Protein AF-A0A367J2X9-F1 (afdb_monomer_lite)

InterPro domains:
  IPR016024 Armadillo-type fold [SSF48371] (145-505)

Structure (mmCIF, N/CA/C/O backbone):
data_AF-A0A367J2X9-F1
#
_entry.id   AF-A0A367J2X9-F1
#
loop_
_atom_site.group_PDB
_atom_site.id
_atom_site.type_symbol
_atom_site.label_atom_id
_atom_site.label_alt_id
_atom_site.label_comp_id
_atom_site.label_asym_id
_atom_site.label_entity_id
_atom_site.label_seq_id
_atom_site.pdbx_PDB_ins_code
_atom_site.Cartn_x
_atom_site.Cartn_y
_atom_site.Cartn_z
_atom_site.occupancy
_atom_site.B_iso_or_equiv
_atom_site.auth_seq_id
_atom_site.auth_comp_id
_atom_site.auth_asym_id
_atom_site.auth_atom_id
_atom_site.pdbx_PDB_model_num
ATOM 1 N N . ASP A 1 1 ? -55.121 -1.854 28.678 1.00 88.38 1 ASP A N 1
ATOM 2 C CA . ASP A 1 1 ? -53.779 -1.517 28.149 1.00 88.38 1 ASP A CA 1
ATOM 3 C C . ASP A 1 1 ? -53.765 -1.146 26.677 1.00 88.38 1 ASP A C 1
ATOM 5 O O . ASP A 1 1 ? -53.221 -0.095 26.377 1.00 88.38 1 ASP A O 1
ATOM 9 N N . GLN A 1 2 ? -54.438 -1.890 25.792 1.00 90.31 2 GLN A N 1
ATOM 10 C CA . GLN A 1 2 ? -54.552 -1.558 24.361 1.00 90.31 2 GLN A CA 1
ATOM 11 C C . GLN A 1 2 ? -54.783 -0.063 24.054 1.00 90.31 2 GLN A C 1
ATOM 13 O O . GLN A 1 2 ? -53.962 0.549 23.381 1.00 90.31 2 GLN A O 1
ATOM 18 N N . GLN A 1 3 ? -55.837 0.557 24.602 1.00 93.19 3 GLN A N 1
ATOM 19 C CA . GLN A 1 3 ? -56.129 1.983 24.365 1.00 93.19 3 GLN A CA 1
ATOM 20 C C . GLN A 1 3 ? -54.992 2.920 24.817 1.00 93.19 3 GLN A C 1
ATOM 22 O O . GLN A 1 3 ? -54.743 3.949 24.192 1.00 93.19 3 GLN A O 1
ATOM 27 N N . ARG A 1 4 ? -54.277 2.577 25.900 1.00 92.38 4 ARG A N 1
ATOM 28 C CA . ARG A 1 4 ? -53.113 3.351 26.367 1.00 92.38 4 ARG A CA 1
ATOM 29 C C . ARG A 1 4 ? -51.950 3.223 25.389 1.00 92.38 4 ARG A C 1
ATOM 31 O O . ARG A 1 4 ? -51.301 4.224 25.106 1.00 92.38 4 ARG A O 1
ATOM 38 N N . THR A 1 5 ? -51.709 2.025 24.861 1.00 94.38 5 THR A N 1
ATOM 39 C CA . THR A 1 5 ? -50.672 1.776 23.854 1.00 94.38 5 THR A CA 1
ATOM 40 C C . THR A 1 5 ? -50.983 2.483 22.533 1.00 94.38 5 THR A C 1
ATOM 42 O O . THR A 1 5 ? -50.113 3.149 21.984 1.00 94.38 5 THR A O 1
ATOM 45 N N . GLU A 1 6 ? -52.229 2.436 22.060 1.00 92.94 6 GLU A N 1
ATOM 46 C CA . GLU A 1 6 ? -52.662 3.161 20.855 1.00 92.94 6 GLU A CA 1
ATOM 47 C C . GLU A 1 6 ? -52.505 4.679 21.017 1.00 92.94 6 GLU A C 1
ATOM 49 O O . GLU A 1 6 ? -52.048 5.371 20.100 1.00 92.94 6 GLU A O 1
ATOM 54 N N . ARG A 1 7 ? -52.828 5.204 22.208 1.00 94.69 7 ARG A N 1
ATOM 55 C CA . ARG A 1 7 ? -52.609 6.613 22.545 1.00 94.69 7 ARG A CA 1
ATOM 56 C C . ARG A 1 7 ? -51.125 6.960 22.588 1.00 94.69 7 ARG A C 1
ATOM 58 O O . ARG A 1 7 ? -50.756 8.004 22.067 1.00 94.69 7 ARG A O 1
ATOM 65 N N . LEU A 1 8 ? -50.288 6.102 23.171 1.00 95.50 8 LEU A N 1
ATOM 66 C CA . LEU A 1 8 ? -48.836 6.280 23.193 1.00 95.50 8 LEU A CA 1
ATOM 67 C C . LEU A 1 8 ? -48.279 6.409 21.769 1.00 95.50 8 LEU A C 1
ATOM 69 O O . LEU A 1 8 ? -47.601 7.389 21.481 1.00 95.50 8 LEU A O 1
ATOM 73 N N . VAL A 1 9 ? -48.616 5.471 20.879 1.00 94.62 9 VAL A N 1
ATOM 74 C CA . VAL A 1 9 ? -48.174 5.507 19.475 1.00 94.62 9 VAL A CA 1
ATOM 75 C C . VAL A 1 9 ? -48.650 6.786 18.791 1.00 94.62 9 VAL A C 1
ATOM 77 O O . VAL A 1 9 ? -47.846 7.478 18.185 1.00 94.62 9 VAL A O 1
ATOM 80 N N . THR A 1 10 ? -49.926 7.147 18.950 1.00 94.19 10 THR A N 1
ATOM 81 C CA . THR A 1 10 ? -50.494 8.358 18.330 1.00 94.19 10 THR A CA 1
ATOM 82 C C . THR A 1 10 ? -49.808 9.637 18.826 1.00 94.19 10 THR A C 1
ATOM 84 O O . THR A 1 10 ? -49.562 10.550 18.044 1.00 94.19 10 THR A O 1
ATOM 87 N N . VAL A 1 11 ? -49.473 9.713 20.120 1.00 95.25 11 VAL A N 1
ATOM 88 C CA . VAL A 1 11 ? -48.732 10.854 20.674 1.00 95.25 11 VAL A CA 1
ATOM 89 C C . VAL A 1 11 ? -47.333 10.913 20.073 1.00 95.25 11 VAL A C 1
ATOM 91 O O . VAL A 1 11 ? -46.966 11.960 19.556 1.00 95.25 11 VAL A O 1
ATOM 94 N N . VAL A 1 12 ? -46.574 9.813 20.095 1.00 95.31 12 VAL A N 1
ATOM 95 C CA . VAL A 1 12 ? -45.188 9.784 19.593 1.00 95.31 12 VAL A CA 1
ATOM 96 C C . VAL A 1 12 ? -45.122 10.042 18.084 1.00 95.31 12 VAL A C 1
ATOM 98 O O . VAL A 1 12 ? -44.215 10.731 17.628 1.00 95.31 12 VAL A O 1
ATOM 101 N N . GLU A 1 13 ? -46.098 9.551 17.323 1.00 93.81 13 GLU A N 1
ATOM 102 C CA . GLU A 1 13 ? -46.239 9.809 15.885 1.00 93.81 13 GLU A CA 1
ATOM 103 C C . GLU A 1 13 ? -46.403 11.309 15.597 1.00 93.81 13 GLU A C 1
ATOM 105 O O . GLU A 1 13 ? -45.809 11.822 14.653 1.00 93.81 13 GLU A O 1
ATOM 110 N N . SER A 1 14 ? -47.166 12.025 16.433 1.00 94.25 14 SER A N 1
ATOM 111 C CA . SER A 1 14 ? -47.415 13.465 16.273 1.00 94.25 14 SER A CA 1
ATOM 112 C C . SER A 1 14 ? -46.239 14.369 16.663 1.00 94.25 14 SER A C 1
ATOM 114 O O . SER A 1 14 ? -46.302 15.576 16.436 1.00 94.25 14 SER A O 1
ATOM 116 N N . LEU A 1 15 ? -45.188 13.811 17.272 1.00 95.25 15 LEU A N 1
ATOM 117 C CA . LEU A 1 15 ? -44.018 14.569 17.706 1.00 95.25 15 LEU A CA 1
ATOM 118 C C . LEU A 1 15 ? -43.077 14.870 16.536 1.00 95.25 15 LEU A C 1
ATOM 120 O O . LEU A 1 15 ? -42.817 14.025 15.682 1.00 95.25 15 LEU A O 1
ATOM 124 N N . GLU A 1 16 ? -42.468 16.051 16.559 1.00 94.50 16 GLU A N 1
ATOM 125 C CA . GLU A 1 16 ? -41.325 16.375 15.704 1.00 94.50 16 GLU A CA 1
ATOM 126 C C . GLU A 1 16 ? -40.071 15.600 16.141 1.00 94.50 16 GLU A C 1
ATOM 128 O O . GLU A 1 16 ? -39.949 15.183 17.293 1.00 94.50 16 GLU A O 1
ATOM 133 N N . GLU A 1 17 ? -39.070 15.468 15.269 1.00 91.06 17 GLU A N 1
ATOM 134 C CA . GLU A 1 17 ? -37.851 14.690 15.558 1.00 91.06 17 GLU A CA 1
ATOM 135 C C . GLU A 1 17 ? -37.138 15.111 16.856 1.00 91.06 17 GLU A C 1
ATOM 137 O O . GLU A 1 17 ? -36.781 14.274 17.689 1.00 91.06 17 GLU A O 1
ATOM 142 N N . LYS A 1 18 ? -37.016 16.420 17.117 1.00 94.06 18 LYS A N 1
ATOM 143 C CA . LYS A 1 18 ? -36.434 16.924 18.375 1.00 94.06 18 LYS A CA 1
ATOM 144 C C . LYS A 1 18 ? -37.260 16.516 19.601 1.00 94.06 18 LYS A C 1
ATOM 146 O O . LYS A 1 18 ? -36.707 16.263 20.673 1.00 94.06 18 LYS A O 1
ATOM 151 N N . GLN A 1 19 ? -38.579 16.454 19.453 1.00 96.19 19 GLN A N 1
ATOM 152 C CA . GLN A 1 19 ? -39.500 16.067 20.516 1.00 96.19 19 GLN A CA 1
ATOM 153 C C . GLN A 1 19 ? -39.487 14.547 20.737 1.00 96.19 19 GLN A C 1
ATOM 155 O O . GLN A 1 19 ? -39.518 14.113 21.887 1.00 96.19 19 GLN A O 1
ATOM 160 N N . LYS A 1 20 ? -39.341 13.738 19.677 1.00 92.50 20 LYS A N 1
ATOM 161 C CA . LYS A 1 20 ? -39.120 12.285 19.784 1.00 92.50 20 LYS A CA 1
ATOM 162 C C . LYS A 1 20 ? -37.840 11.974 20.559 1.00 92.50 20 LYS A C 1
ATOM 164 O O . LYS A 1 20 ? -37.877 11.177 21.490 1.00 92.50 20 LYS A O 1
ATOM 169 N N . LEU A 1 21 ? -36.737 12.674 20.277 1.00 92.94 21 LEU A N 1
ATOM 170 C CA . LEU A 1 21 ? -35.494 12.540 21.051 1.00 92.94 21 LEU A CA 1
ATOM 171 C C . LEU A 1 21 ? -35.690 12.884 22.536 1.00 92.94 21 LEU A C 1
ATOM 173 O O . LEU A 1 21 ? -35.170 12.189 23.413 1.00 92.94 21 LEU A O 1
ATOM 177 N N . ALA A 1 22 ? -36.459 13.934 22.837 1.00 94.81 22 ALA A N 1
ATOM 178 C CA . ALA A 1 22 ? -36.795 14.292 24.213 1.00 94.81 22 ALA A CA 1
ATOM 179 C C . ALA A 1 22 ? -37.660 13.218 24.895 1.00 94.81 22 ALA A C 1
ATOM 181 O O . ALA A 1 22 ? -37.413 12.885 26.055 1.00 94.81 22 ALA A O 1
ATOM 182 N N . PHE A 1 23 ? -38.623 12.636 24.176 1.00 94.94 23 PHE A N 1
ATOM 183 C CA . PHE A 1 23 ? -39.440 11.521 24.653 1.00 94.94 23 PHE A CA 1
ATOM 184 C C . PHE A 1 23 ? -38.582 10.291 24.993 1.00 94.94 23 PHE A C 1
ATOM 186 O O . PHE A 1 23 ? -38.659 9.771 26.107 1.00 94.94 23 PHE A O 1
ATOM 193 N N . THR A 1 24 ? -37.678 9.895 24.097 1.00 93.38 24 THR A N 1
ATOM 194 C CA . THR A 1 24 ? -36.693 8.828 24.332 1.00 93.38 24 THR A CA 1
ATOM 195 C C . THR A 1 24 ? -35.830 9.122 25.565 1.00 93.38 24 THR A C 1
ATOM 197 O O . THR A 1 24 ? -35.619 8.259 26.420 1.00 93.38 24 THR A O 1
ATOM 200 N N . ALA A 1 25 ? -35.378 10.369 25.731 1.00 94.50 25 ALA A N 1
ATOM 201 C CA . ALA A 1 25 ? -34.612 10.779 26.905 1.00 94.50 25 ALA A CA 1
ATOM 202 C C . ALA A 1 25 ? -35.421 10.691 28.212 1.00 94.50 25 ALA A C 1
ATOM 204 O O . ALA A 1 25 ? -34.835 10.414 29.260 1.00 94.50 25 ALA A O 1
ATOM 205 N N . ILE A 1 26 ? -36.741 10.905 28.178 1.00 93.62 26 ILE A N 1
ATOM 206 C CA . ILE A 1 26 ? -37.620 10.714 29.341 1.00 93.62 26 ILE A CA 1
ATOM 207 C C . ILE A 1 26 ? -37.659 9.236 29.738 1.00 93.62 26 ILE A C 1
ATOM 209 O O . ILE A 1 26 ? -37.453 8.940 30.914 1.00 93.62 26 ILE A O 1
ATOM 213 N N . ILE A 1 27 ? -37.840 8.320 28.778 1.00 94.38 27 ILE A N 1
ATOM 214 C CA . ILE A 1 27 ? -37.835 6.869 29.040 1.00 94.38 27 ILE A CA 1
ATOM 215 C C . ILE A 1 27 ? -36.500 6.443 29.666 1.00 94.38 27 ILE A C 1
ATOM 217 O O . ILE A 1 27 ? -36.481 5.828 30.731 1.00 94.38 27 ILE A O 1
ATOM 221 N N . ARG A 1 28 ? -35.370 6.845 29.072 1.00 94.88 28 ARG A N 1
ATOM 222 C CA . ARG A 1 28 ? -34.030 6.516 29.595 1.00 94.88 28 ARG A CA 1
ATOM 223 C C . ARG A 1 28 ? -33.773 7.098 30.985 1.00 94.88 28 ARG A C 1
ATOM 225 O O . ARG A 1 28 ? -33.169 6.443 31.827 1.00 94.88 28 ARG A O 1
ATOM 232 N N . LYS A 1 29 ? -34.216 8.331 31.252 1.00 93.44 29 LYS A N 1
ATOM 233 C CA . LYS A 1 29 ? -34.087 8.951 32.583 1.00 93.44 29 LYS A CA 1
ATOM 234 C C . LYS A 1 29 ? -34.943 8.238 33.626 1.00 93.44 29 LYS A C 1
ATOM 236 O O . LYS A 1 29 ? -34.486 8.086 34.756 1.00 93.44 29 LYS A O 1
ATOM 241 N N . GLN A 1 30 ? -36.148 7.808 33.252 1.00 94.94 30 GLN A N 1
ATOM 242 C CA . GLN A 1 30 ? -37.010 7.006 34.115 1.00 94.94 30 GLN A CA 1
ATOM 243 C C . GLN A 1 30 ? -36.355 5.662 34.444 1.00 94.94 30 GLN A C 1
ATOM 245 O O . GLN A 1 30 ? -36.340 5.282 35.608 1.00 94.94 30 GLN A O 1
ATOM 250 N N . GLN A 1 31 ? -35.750 4.989 33.462 1.00 94.38 31 GLN A N 1
ATOM 251 C CA . GLN A 1 31 ? -35.021 3.731 33.652 1.00 94.38 31 GLN A CA 1
ATOM 252 C C . GLN A 1 31 ? -33.838 3.882 34.617 1.00 94.38 31 GLN A C 1
ATOM 254 O O . GLN A 1 31 ? -33.763 3.151 35.597 1.00 94.38 31 GLN A O 1
ATOM 259 N N . ARG A 1 32 ? -32.974 4.883 34.420 1.00 94.81 32 ARG A N 1
ATOM 260 C CA . ARG A 1 32 ? -31.828 5.115 35.320 1.00 94.81 32 ARG A CA 1
ATOM 261 C C . ARG A 1 32 ? -32.270 5.394 36.752 1.00 94.81 32 ARG A C 1
ATOM 263 O O . ARG A 1 32 ? -31.766 4.795 37.692 1.00 94.81 32 ARG A O 1
ATOM 270 N N . PHE A 1 33 ? -33.259 6.273 36.910 1.00 96.00 33 PHE A N 1
ATOM 271 C CA . PHE A 1 33 ? -33.776 6.603 38.234 1.00 96.00 33 PHE A CA 1
ATOM 272 C C . PHE A 1 33 ? -34.522 5.421 38.875 1.00 96.00 33 PHE A C 1
ATOM 274 O O . PHE A 1 33 ? -34.519 5.276 40.094 1.00 96.00 33 PHE A O 1
ATOM 281 N N . ASN A 1 34 ? -35.140 4.552 38.069 1.00 96.06 34 ASN A N 1
ATOM 282 C CA . ASN A 1 34 ? -35.706 3.289 38.529 1.00 96.06 34 ASN A CA 1
ATOM 283 C C . ASN A 1 34 ? -34.621 2.373 39.109 1.00 96.06 34 ASN A C 1
ATOM 285 O O . ASN A 1 34 ? -34.795 1.901 40.228 1.00 96.06 34 ASN A O 1
ATOM 289 N N . ASP A 1 35 ? -33.495 2.189 38.414 1.00 95.00 35 ASP A N 1
ATOM 290 C CA . ASP A 1 35 ? -32.371 1.379 38.905 1.00 95.00 35 ASP A CA 1
ATOM 291 C C . ASP A 1 35 ? -31.806 1.924 40.222 1.00 95.00 35 ASP A C 1
ATOM 293 O O . ASP A 1 35 ? -31.537 1.161 41.154 1.00 95.00 35 ASP A O 1
ATOM 297 N N . ASP A 1 36 ? -31.657 3.246 40.332 1.00 96.44 36 ASP A N 1
ATOM 298 C CA . ASP A 1 36 ? -31.186 3.881 41.564 1.00 96.44 36 ASP A CA 1
ATOM 299 C C . ASP A 1 36 ? -32.187 3.704 42.710 1.00 96.44 36 ASP A C 1
ATOM 301 O O . ASP A 1 36 ? -31.802 3.382 43.836 1.00 96.44 36 ASP A O 1
ATOM 305 N N . LEU A 1 37 ? -33.487 3.802 42.428 1.00 97.12 37 LEU A N 1
ATOM 306 C CA . LEU A 1 37 ? -34.509 3.535 43.433 1.00 97.12 37 LEU A CA 1
ATOM 307 C C . LEU A 1 37 ? -34.592 2.043 43.799 1.00 97.12 37 LEU A C 1
ATOM 309 O O . LEU A 1 37 ? -34.883 1.720 44.947 1.00 97.12 37 LEU A O 1
ATOM 313 N N . GLN A 1 38 ? -34.280 1.118 42.885 1.00 96.00 38 GLN A N 1
ATOM 314 C CA . GLN A 1 38 ? -34.135 -0.304 43.216 1.00 96.00 38 GLN A CA 1
ATOM 315 C C . GLN A 1 38 ? -32.930 -0.570 44.129 1.00 96.00 38 GLN A C 1
ATOM 317 O O . GLN A 1 38 ? -32.998 -1.459 44.978 1.00 96.00 38 GLN A O 1
ATOM 322 N N . LYS A 1 39 ? -31.825 0.177 43.987 1.00 95.81 39 LYS A N 1
ATOM 323 C CA . LYS A 1 39 ? -30.709 0.130 44.954 1.00 95.81 39 LYS A CA 1
ATOM 324 C C . LYS A 1 39 ? -31.161 0.632 46.323 1.00 95.81 39 LYS A C 1
ATOM 326 O O . LYS A 1 39 ? -30.933 -0.057 47.306 1.00 95.81 39 LYS A O 1
ATOM 331 N N . TYR A 1 40 ? -31.891 1.746 46.374 1.00 97.19 40 TYR A N 1
ATOM 332 C CA . TYR A 1 40 ? -32.463 2.249 47.626 1.00 97.19 40 TYR A CA 1
ATOM 333 C C . TYR A 1 40 ? -33.423 1.248 48.284 1.00 97.19 40 TYR A C 1
ATOM 335 O O . TYR A 1 40 ? -33.360 1.033 49.487 1.00 97.19 40 TYR A O 1
ATOM 343 N N . VAL A 1 41 ? -34.272 0.573 47.504 1.00 96.81 41 VAL A N 1
ATOM 344 C CA . VAL A 1 41 ? -35.134 -0.500 48.024 1.00 96.81 41 VAL A CA 1
ATOM 345 C C . VAL A 1 41 ? -34.307 -1.631 48.635 1.00 96.81 41 VAL A C 1
ATOM 347 O O . VAL A 1 41 ? -34.668 -2.097 49.709 1.00 96.81 41 VAL A O 1
ATOM 350 N N . ARG A 1 42 ? -33.208 -2.053 47.989 1.00 94.25 42 ARG A N 1
ATOM 351 C CA . ARG A 1 42 ? -32.297 -3.066 48.549 1.00 94.25 42 ARG A CA 1
ATOM 352 C C . ARG A 1 42 ? -31.685 -2.601 49.866 1.00 94.25 42 ARG A C 1
ATOM 354 O O . ARG A 1 42 ? -31.788 -3.328 50.839 1.00 94.25 42 ARG A O 1
ATOM 361 N N . MET A 1 43 ? -31.212 -1.357 49.932 1.00 93.38 43 MET A N 1
ATOM 362 C CA . MET A 1 43 ? -30.730 -0.761 51.184 1.00 93.38 43 MET A CA 1
ATOM 363 C C . MET A 1 43 ? -31.796 -0.800 52.288 1.00 93.38 43 MET A C 1
ATOM 365 O O . MET A 1 43 ? -31.491 -1.121 53.430 1.00 93.38 43 MET A O 1
ATOM 369 N N . CYS A 1 44 ? -33.065 -0.516 51.968 1.00 94.62 44 CYS A N 1
ATOM 370 C CA . CYS A 1 44 ? -34.150 -0.653 52.940 1.00 94.62 44 CYS A CA 1
ATOM 371 C C . CYS A 1 44 ? -34.396 -2.108 53.368 1.00 94.62 44 CYS A C 1
ATOM 373 O O . CYS A 1 44 ? -34.732 -2.342 54.525 1.00 94.62 44 CYS A O 1
ATOM 375 N N . GLU A 1 45 ? -34.279 -3.077 52.456 1.00 93.88 45 GLU A N 1
ATOM 376 C CA . GLU A 1 45 ? -34.404 -4.507 52.771 1.00 93.88 45 GLU A CA 1
ATOM 377 C C . GLU A 1 45 ? -33.253 -4.974 53.688 1.00 93.88 45 GLU A C 1
ATOM 379 O O . GLU A 1 45 ? -33.511 -5.645 54.691 1.00 93.88 45 GLU A O 1
ATOM 384 N N . ASP A 1 46 ? -32.021 -4.543 53.407 1.00 90.50 46 ASP A N 1
ATOM 385 C CA . ASP A 1 46 ? -30.821 -4.858 54.194 1.00 90.50 46 ASP A CA 1
ATOM 386 C C . ASP A 1 46 ? -30.928 -4.284 55.619 1.00 90.50 46 ASP A C 1
ATOM 388 O O . ASP A 1 46 ? -30.717 -4.998 56.605 1.00 90.50 46 ASP A O 1
ATOM 392 N N . GLU A 1 47 ? -31.405 -3.042 55.737 1.00 89.31 47 GLU A N 1
ATOM 393 C CA . GLU A 1 47 ? -31.625 -2.352 57.011 1.00 89.31 47 GLU A CA 1
ATOM 394 C C . GLU A 1 47 ? -32.688 -3.029 57.893 1.00 89.31 47 GLU A C 1
ATOM 396 O O . GLU A 1 47 ? -32.587 -3.032 59.127 1.00 89.31 47 GLU A O 1
ATOM 401 N N . VAL A 1 48 ? -33.714 -3.633 57.283 1.00 90.69 48 VAL A N 1
ATOM 402 C CA . VAL A 1 48 ? -34.702 -4.448 58.009 1.00 90.69 48 VAL A CA 1
ATOM 403 C C . VAL A 1 48 ? -34.097 -5.773 58.468 1.00 90.69 48 VAL A C 1
ATOM 405 O O . VAL A 1 48 ? -34.416 -6.248 59.558 1.00 90.69 48 VAL A O 1
ATOM 408 N N . SER A 1 49 ? -33.233 -6.373 57.651 1.00 86.81 49 SER A N 1
ATOM 409 C CA . SER A 1 49 ? -32.576 -7.645 57.967 1.00 86.81 49 SER A CA 1
ATOM 410 C C . SER A 1 49 ? -31.439 -7.527 58.991 1.00 86.81 49 SER A C 1
ATOM 412 O O . SER A 1 49 ? -30.964 -8.549 59.482 1.00 86.81 49 SER A O 1
ATOM 414 N N . GLY A 1 50 ? -31.031 -6.301 59.345 1.00 82.00 50 GLY A N 1
ATOM 415 C CA . GLY A 1 50 ? -29.946 -6.041 60.295 1.00 82.00 50 GLY A CA 1
ATOM 416 C C . GLY A 1 50 ? -28.559 -6.353 59.731 1.00 82.00 50 GLY A C 1
ATOM 417 O O . GLY A 1 50 ? -27.651 -6.656 60.498 1.00 82.00 50 GLY A O 1
ATOM 418 N N . MET A 1 51 ? -28.407 -6.322 58.403 1.00 76.12 51 MET A N 1
ATOM 419 C CA . MET A 1 51 ? -27.145 -6.610 57.713 1.00 76.12 51 MET A CA 1
ATOM 420 C C . MET A 1 51 ? -26.261 -5.369 57.506 1.00 76.12 51 MET A C 1
ATOM 422 O O . MET A 1 51 ? -25.171 -5.507 56.964 1.00 76.12 51 MET A O 1
ATOM 426 N N . THR A 1 52 ? -26.703 -4.186 57.943 1.00 76.06 52 THR A N 1
ATOM 427 C CA . THR A 1 52 ? -25.990 -2.913 57.760 1.00 76.06 52 THR A CA 1
ATOM 428 C C . THR A 1 52 ? -24.820 -2.753 58.737 1.00 76.06 52 THR A C 1
ATOM 430 O O . THR A 1 52 ? -24.978 -2.918 59.946 1.00 76.06 52 THR A O 1
ATOM 433 N N . THR A 1 53 ? -23.653 -2.382 58.216 1.00 74.69 53 THR A N 1
ATOM 434 C CA . THR A 1 53 ? -22.442 -2.019 58.975 1.00 74.69 53 THR A CA 1
ATOM 435 C C . THR A 1 53 ? -22.252 -0.496 59.082 1.00 74.69 53 THR A C 1
ATOM 437 O O . THR A 1 53 ? -22.760 0.256 58.252 1.00 74.69 53 THR A O 1
ATOM 440 N N . ASP A 1 54 ? -21.448 -0.010 60.039 1.00 69.31 54 ASP A N 1
ATOM 441 C CA . ASP A 1 54 ? -21.177 1.434 60.233 1.00 69.31 54 ASP A CA 1
ATOM 442 C C . ASP A 1 54 ? -20.614 2.136 58.973 1.00 69.31 54 ASP A C 1
ATOM 444 O O . ASP A 1 54 ? -20.913 3.298 58.684 1.00 69.31 54 ASP A O 1
ATOM 448 N N . HIS A 1 55 ? -19.800 1.427 58.182 1.00 67.50 55 HIS A N 1
ATOM 449 C CA . HIS A 1 55 ? -19.281 1.933 56.907 1.00 67.50 55 HIS A CA 1
ATOM 450 C C . HIS A 1 55 ? -20.397 2.061 55.853 1.00 67.50 55 HIS A C 1
ATOM 452 O O . HIS A 1 55 ? -20.415 3.006 55.059 1.00 67.50 55 HIS A O 1
ATOM 458 N N . GLU A 1 56 ? -21.349 1.126 55.845 1.00 75.25 56 GLU A N 1
ATOM 459 C CA . GLU A 1 56 ? -22.511 1.166 54.956 1.00 75.25 56 GLU A CA 1
ATOM 460 C C . GLU A 1 56 ? -23.485 2.277 55.352 1.00 75.25 56 GLU A C 1
ATOM 462 O O . GLU A 1 56 ? -24.047 2.904 54.462 1.00 75.25 56 GLU A O 1
ATOM 467 N N . GLU A 1 57 ? -23.622 2.627 56.635 1.00 75.56 57 GLU A N 1
ATOM 468 C CA . GLU A 1 57 ? -24.460 3.762 57.055 1.00 75.56 57 GLU A CA 1
ATOM 469 C C . GLU A 1 57 ? -24.006 5.095 56.438 1.00 75.56 57 GLU A C 1
ATOM 471 O O . GLU A 1 57 ? -24.827 5.862 55.925 1.00 75.56 57 GLU A O 1
ATOM 476 N N . THR A 1 58 ? -22.694 5.357 56.426 1.00 77.00 58 THR A N 1
ATOM 477 C CA . THR A 1 58 ? -22.133 6.582 55.826 1.00 77.00 58 THR A CA 1
ATOM 478 C C . THR A 1 58 ? -22.330 6.592 54.306 1.00 77.00 58 THR A C 1
ATOM 480 O O . THR A 1 58 ? -22.748 7.601 53.735 1.00 77.00 58 THR A O 1
ATOM 483 N N . SER A 1 59 ? -22.109 5.448 53.650 1.00 85.69 59 SER A N 1
ATOM 484 C CA . SER A 1 59 ? -22.332 5.289 52.207 1.00 85.69 59 SER A CA 1
ATOM 485 C C . SER A 1 59 ? -23.814 5.433 51.821 1.00 85.69 59 SER A C 1
ATOM 487 O O . SER A 1 59 ? -24.148 6.071 50.818 1.00 85.69 59 SER A O 1
ATOM 489 N N . ASN A 1 60 ? -24.720 4.916 52.654 1.00 89.94 60 ASN A N 1
ATOM 490 C CA . ASN A 1 60 ? -26.165 5.019 52.478 1.00 89.94 60 ASN A CA 1
ATOM 491 C C . ASN A 1 60 ? -26.636 6.479 52.533 1.00 89.94 60 ASN A C 1
ATOM 493 O O . ASN A 1 60 ? -27.494 6.887 51.745 1.00 89.94 60 ASN A O 1
ATOM 497 N N . ASP A 1 61 ? -26.061 7.282 53.431 1.00 92.19 61 ASP A N 1
ATOM 498 C CA . ASP A 1 61 ? -26.368 8.707 53.566 1.00 92.19 61 ASP A CA 1
ATOM 499 C C . ASP A 1 61 ? -25.964 9.510 52.319 1.00 92.19 61 ASP A C 1
ATOM 501 O O . ASP A 1 61 ? -26.753 10.297 51.784 1.00 92.19 61 ASP A O 1
ATOM 505 N N . GLU A 1 62 ? -24.759 9.263 51.798 1.00 94.00 62 GLU A N 1
ATOM 506 C CA . GLU A 1 62 ? -24.277 9.861 50.549 1.00 94.00 62 GLU A CA 1
ATOM 507 C C . GLU A 1 62 ? -25.144 9.464 49.348 1.00 94.00 62 GLU A C 1
ATOM 509 O O . GLU A 1 62 ? -25.502 10.317 48.529 1.00 94.00 62 GLU A O 1
ATOM 514 N N . PHE A 1 63 ? -25.562 8.197 49.266 1.00 95.56 63 PHE A N 1
ATOM 515 C CA . PHE A 1 63 ? -26.450 7.735 48.201 1.00 95.56 63 PHE A CA 1
ATOM 516 C C . PHE A 1 63 ? -27.855 8.358 48.289 1.00 95.56 63 PHE A C 1
ATOM 518 O O . PHE A 1 63 ? -28.427 8.762 47.273 1.00 95.56 63 PHE A O 1
ATOM 525 N N . MET A 1 64 ? -28.412 8.528 49.492 1.00 96.81 64 MET A N 1
ATOM 526 C CA . MET A 1 64 ? -29.680 9.248 49.673 1.00 96.81 64 MET A CA 1
ATOM 527 C C . MET A 1 64 ? -29.560 10.734 49.303 1.00 96.81 64 MET A C 1
ATOM 529 O O . MET A 1 64 ? -30.487 11.290 48.708 1.00 96.81 64 MET A O 1
ATOM 533 N N . LYS A 1 65 ? -28.423 11.385 49.595 1.00 97.06 65 LYS A N 1
ATOM 534 C CA . LYS A 1 65 ? -28.135 12.758 49.136 1.00 97.06 65 LYS A CA 1
ATOM 535 C C . LYS A 1 65 ? -28.061 12.836 47.612 1.00 97.06 65 LYS A C 1
ATOM 537 O O . LYS A 1 65 ? -28.618 13.767 47.027 1.00 97.06 65 LYS A O 1
ATOM 542 N N . TYR A 1 66 ? -27.436 11.848 46.972 1.00 96.81 66 TYR A N 1
ATOM 543 C CA . TYR A 1 66 ? -27.416 11.711 45.515 1.00 96.81 66 TYR A CA 1
ATOM 544 C C . TYR A 1 66 ? -28.838 11.614 44.937 1.00 96.81 66 TYR A C 1
ATOM 546 O O . TYR A 1 66 ? -29.197 12.400 44.059 1.00 96.81 66 TYR A O 1
ATOM 554 N N . LEU A 1 67 ? -29.691 10.740 45.485 1.00 96.50 67 LEU A N 1
ATOM 555 C CA . LEU A 1 67 ? -31.091 10.619 45.061 1.00 96.50 67 LEU A CA 1
ATOM 556 C C . LEU A 1 67 ? -31.866 11.930 45.238 1.00 96.50 67 LEU A C 1
ATOM 558 O O . LEU A 1 67 ? -32.594 12.362 44.339 1.00 96.50 67 LEU A O 1
ATOM 562 N N . ALA A 1 68 ? -31.686 12.591 46.381 1.00 97.06 68 ALA A N 1
ATOM 563 C CA . ALA A 1 68 ? -32.343 13.851 46.694 1.00 97.06 68 ALA A CA 1
ATOM 564 C C . ALA A 1 68 ? -31.931 14.998 45.755 1.00 97.06 68 ALA A C 1
ATOM 566 O O . ALA A 1 68 ? -32.739 15.887 45.482 1.00 97.06 68 ALA A O 1
ATOM 567 N N . ALA A 1 69 ? -30.713 14.968 45.204 1.00 96.19 69 ALA A N 1
ATOM 568 C CA . ALA A 1 69 ? -30.215 15.989 44.284 1.00 96.19 69 ALA A CA 1
ATOM 569 C C . ALA A 1 69 ? -31.000 16.075 42.960 1.00 96.19 69 ALA A C 1
ATOM 571 O O . ALA A 1 69 ? -30.920 17.096 42.272 1.00 96.19 69 ALA A O 1
ATOM 572 N N . HIS A 1 70 ? -31.789 15.048 42.619 1.00 93.81 70 HIS A N 1
ATOM 573 C CA . HIS A 1 70 ? -32.664 15.036 41.442 1.00 93.81 70 HIS A CA 1
ATOM 574 C C . HIS A 1 70 ? -33.961 15.848 41.602 1.00 93.81 70 HIS A C 1
ATOM 576 O O . HIS A 1 70 ? -34.712 15.986 40.627 1.00 93.81 70 HIS A O 1
ATOM 582 N N . PHE A 1 71 ? -34.227 16.382 42.796 1.00 94.69 71 PHE A N 1
ATOM 583 C CA . PHE A 1 71 ? -35.439 17.122 43.139 1.00 94.69 71 PHE A CA 1
ATOM 584 C C . PHE A 1 71 ? -35.104 18.554 43.578 1.00 94.69 71 PHE A C 1
ATOM 586 O O . PHE A 1 71 ? -33.977 18.855 43.968 1.00 94.69 71 PHE A O 1
ATOM 593 N N . ALA A 1 72 ? -36.083 19.458 43.477 1.00 91.75 72 ALA A N 1
ATOM 594 C CA . ALA A 1 72 ? -35.881 20.878 43.775 1.00 91.75 72 ALA A CA 1
ATOM 595 C C . ALA A 1 72 ? -35.538 21.117 45.258 1.00 91.75 72 ALA A C 1
ATOM 597 O O . ALA A 1 72 ? -34.582 21.826 45.567 1.00 91.75 72 ALA A O 1
ATOM 598 N N . ASP A 1 73 ? -36.277 20.475 46.166 1.00 93.19 73 ASP A N 1
ATOM 599 C CA . ASP A 1 73 ? -36.056 20.558 47.610 1.00 93.19 73 ASP A CA 1
ATOM 600 C C . ASP A 1 73 ? -35.207 19.373 48.095 1.00 93.19 73 ASP A C 1
ATOM 602 O O . ASP A 1 73 ? -35.712 18.340 48.552 1.00 93.19 73 ASP A O 1
ATOM 606 N N . ARG A 1 74 ? -33.886 19.508 47.929 1.00 96.06 74 ARG A N 1
ATOM 607 C CA . ARG A 1 74 ? -32.914 18.456 48.271 1.00 96.06 74 ARG A CA 1
ATOM 608 C C . ARG A 1 74 ? -32.943 18.102 49.764 1.00 96.06 74 ARG A C 1
ATOM 610 O O . ARG A 1 74 ? -33.042 16.912 50.059 1.00 96.06 74 ARG A O 1
ATOM 617 N N . PRO A 1 75 ? -32.906 19.064 50.712 1.00 95.88 75 PRO A N 1
ATOM 618 C CA . PRO A 1 75 ? -32.917 18.736 52.138 1.00 95.88 75 PRO A CA 1
ATOM 619 C C . PRO A 1 75 ? -34.191 18.001 52.562 1.00 95.88 75 PRO A C 1
ATOM 621 O O . PRO A 1 75 ? -34.113 16.987 53.257 1.00 95.88 75 PRO A O 1
ATOM 624 N N . ARG A 1 76 ? -35.364 18.457 52.101 1.00 95.12 76 ARG A N 1
ATOM 625 C CA . ARG A 1 76 ? -36.640 17.809 52.430 1.00 95.12 76 ARG A CA 1
ATOM 626 C C . ARG A 1 76 ? -36.723 16.404 51.833 1.00 95.12 76 ARG A C 1
ATOM 628 O O . ARG A 1 76 ? -37.163 15.481 52.515 1.00 95.12 76 ARG A O 1
ATOM 635 N N . THR A 1 77 ? -36.246 16.221 50.599 1.00 96.62 77 THR A N 1
ATOM 636 C CA . THR A 1 77 ? -36.229 14.910 49.930 1.00 96.62 77 THR A CA 1
ATOM 637 C C . THR A 1 77 ? -35.308 13.919 50.636 1.00 96.62 77 THR A C 1
ATOM 639 O O . THR A 1 77 ? -35.708 12.788 50.901 1.00 96.62 77 THR A O 1
ATOM 642 N N . PHE A 1 78 ? -34.102 14.354 50.999 1.00 97.31 78 PHE A N 1
ATOM 643 C CA . PHE A 1 78 ? -33.151 13.546 51.759 1.00 97.31 78 PHE A CA 1
ATOM 644 C C . PHE A 1 78 ? -33.727 13.116 53.115 1.00 97.31 78 PHE A C 1
ATOM 646 O O . PHE A 1 78 ? -33.709 11.931 53.445 1.00 97.31 78 PHE A O 1
ATOM 653 N N . ASN A 1 79 ? -34.325 14.046 53.864 1.00 95.62 79 ASN A N 1
ATOM 654 C CA . ASN A 1 79 ? -34.940 13.734 55.154 1.00 95.62 79 ASN A CA 1
ATOM 655 C C . ASN A 1 79 ? -36.104 12.739 55.023 1.00 95.62 79 ASN A C 1
ATOM 657 O O . ASN A 1 79 ? -36.256 11.871 55.878 1.00 95.62 79 ASN A O 1
ATOM 661 N N . ALA A 1 80 ? -36.898 12.821 53.953 1.00 95.88 80 ALA A N 1
ATOM 662 C CA . ALA A 1 80 ? -37.976 11.868 53.694 1.00 95.88 80 ALA A CA 1
ATOM 663 C C . ALA A 1 80 ? -37.454 10.462 53.353 1.00 95.88 80 ALA A C 1
ATOM 665 O O . ALA A 1 80 ? -37.973 9.480 53.882 1.00 95.88 80 ALA A O 1
ATOM 666 N N . LEU A 1 81 ? -36.407 10.358 52.525 1.00 96.75 81 LEU A N 1
ATOM 667 C CA . LEU A 1 81 ? -35.727 9.087 52.240 1.00 96.75 81 LEU A CA 1
ATOM 668 C C . LEU A 1 81 ? -35.135 8.478 53.519 1.00 96.75 81 LEU A C 1
ATOM 670 O O . LEU A 1 81 ? -35.309 7.289 53.784 1.00 96.75 81 LEU A O 1
ATOM 674 N N . ARG A 1 82 ? -34.498 9.295 54.360 1.00 95.06 82 ARG A N 1
ATOM 675 C CA . ARG A 1 82 ? -33.939 8.846 55.639 1.00 95.06 82 ARG A CA 1
ATOM 676 C C . ARG A 1 82 ? -35.029 8.381 56.609 1.00 95.06 82 ARG A C 1
ATOM 678 O O . ARG A 1 82 ? -34.899 7.325 57.220 1.00 95.06 82 ARG A O 1
ATOM 685 N N . ALA A 1 83 ? -36.128 9.128 56.714 1.00 93.50 83 ALA A N 1
ATOM 686 C CA . ALA A 1 83 ? -37.265 8.769 57.562 1.00 93.50 83 ALA A CA 1
ATOM 687 C C . ALA A 1 83 ? -37.939 7.461 57.117 1.00 93.50 83 ALA A C 1
ATOM 689 O O . ALA A 1 83 ? -38.341 6.657 57.958 1.00 93.50 83 ALA A O 1
ATOM 690 N N . PHE A 1 84 ? -38.043 7.227 55.806 1.00 95.31 84 PHE A N 1
ATOM 691 C CA . PHE A 1 84 ? -38.582 5.982 55.263 1.00 95.31 84 PHE A CA 1
ATOM 692 C C . PHE A 1 84 ? -37.669 4.784 55.552 1.00 95.31 84 PHE A C 1
ATOM 694 O O . PHE A 1 84 ? -38.168 3.733 55.954 1.00 95.31 84 PHE A O 1
ATOM 701 N N . LEU A 1 85 ? -36.347 4.957 55.422 1.00 93.50 85 LEU A N 1
ATOM 702 C CA . LEU A 1 85 ? -35.346 3.929 55.725 1.00 93.50 85 LEU A CA 1
ATOM 703 C C . LEU A 1 85 ? -35.408 3.496 57.202 1.00 93.50 85 LEU A C 1
ATOM 705 O O . LEU A 1 85 ? -35.576 2.315 57.497 1.00 93.50 85 LEU A O 1
ATOM 709 N N . ILE A 1 86 ? -35.367 4.461 58.129 1.00 91.25 86 ILE A N 1
ATOM 710 C CA . ILE A 1 86 ? -35.357 4.212 59.585 1.00 91.25 86 ILE A CA 1
ATOM 711 C C . ILE A 1 86 ? -36.636 3.511 60.065 1.00 91.25 86 ILE A C 1
ATOM 713 O O . ILE A 1 86 ? -36.614 2.769 61.046 1.00 91.25 86 ILE A O 1
ATOM 717 N N . ARG A 1 87 ? -37.765 3.711 59.375 1.00 90.56 87 ARG A N 1
ATOM 718 C CA . ARG A 1 87 ? -39.054 3.121 59.759 1.00 90.56 87 ARG A CA 1
ATOM 719 C C . ARG A 1 87 ? -39.090 1.596 59.606 1.00 90.56 87 ARG A C 1
ATOM 721 O O . ARG A 1 87 ? -39.950 0.968 60.220 1.00 90.56 87 ARG A O 1
ATOM 728 N N . LYS A 1 88 ? -38.206 0.999 58.793 1.00 90.75 88 LYS A N 1
ATOM 729 C CA . LYS A 1 88 ? -38.071 -0.465 58.623 1.00 90.75 88 LYS A CA 1
ATOM 730 C C . LYS A 1 88 ? -39.406 -1.190 58.344 1.00 90.75 88 LYS A C 1
ATOM 732 O O . LYS A 1 88 ? -39.607 -2.343 58.726 1.00 90.75 88 LYS A O 1
ATOM 737 N N . ASN A 1 89 ? -40.357 -0.527 57.673 1.00 93.88 89 ASN A N 1
ATOM 738 C CA . ASN A 1 89 ? -41.667 -1.118 57.391 1.00 93.88 89 ASN A CA 1
ATOM 739 C C . ASN A 1 89 ? -41.615 -2.002 56.135 1.00 93.88 89 ASN A C 1
ATOM 741 O O . ASN A 1 89 ? -41.758 -1.525 55.007 1.00 93.88 89 ASN A O 1
ATOM 745 N N . ASN A 1 90 ? -41.511 -3.315 56.345 1.00 94.00 90 ASN A N 1
ATOM 746 C CA . ASN A 1 90 ? -41.486 -4.328 55.284 1.00 94.00 90 ASN A CA 1
ATOM 747 C C . ASN A 1 90 ? -42.640 -4.232 54.274 1.00 94.00 90 ASN A C 1
ATOM 749 O O . ASN A 1 90 ? -42.456 -4.507 53.085 1.00 94.00 90 ASN A O 1
ATOM 753 N N . ARG A 1 91 ? -43.849 -3.863 54.717 1.00 94.94 91 ARG A N 1
ATOM 754 C CA . ARG A 1 91 ? -45.011 -3.762 53.825 1.00 94.94 91 ARG A CA 1
ATOM 755 C C . ARG A 1 91 ? -44.846 -2.601 52.850 1.00 94.94 91 ARG A C 1
ATOM 757 O O . ARG A 1 91 ? -45.112 -2.782 51.662 1.00 94.94 91 ARG A O 1
ATOM 764 N N . ASP A 1 92 ? -44.393 -1.451 53.331 1.00 95.62 92 ASP A N 1
ATOM 765 C CA . ASP A 1 92 ? -44.217 -0.256 52.504 1.00 95.62 92 ASP A CA 1
ATOM 766 C C . ASP A 1 92 ? -43.010 -0.390 51.574 1.00 95.62 92 ASP A C 1
ATOM 768 O O . ASP A 1 92 ? -43.114 -0.050 50.397 1.00 95.62 92 ASP A O 1
ATOM 772 N N . ILE A 1 93 ? -41.920 -1.007 52.042 1.00 97.06 93 ILE A N 1
ATOM 773 C CA . ILE A 1 93 ? -40.759 -1.357 51.207 1.00 97.06 93 ILE A CA 1
ATOM 774 C C . ILE A 1 93 ? -41.187 -2.284 50.060 1.00 97.06 93 ILE A C 1
ATOM 776 O O . ILE A 1 93 ? -40.867 -2.037 48.895 1.00 97.06 93 ILE A O 1
ATOM 780 N N . LYS A 1 94 ? -42.000 -3.311 50.348 1.00 97.19 94 LYS A N 1
ATOM 781 C CA . LYS A 1 94 ? -42.536 -4.216 49.320 1.00 97.19 94 LYS A CA 1
ATOM 782 C C . LYS A 1 94 ? -43.460 -3.498 48.333 1.00 97.19 94 LYS A C 1
ATOM 784 O O . LYS A 1 94 ? -43.449 -3.822 47.145 1.00 97.19 94 LYS A O 1
ATOM 789 N N . LEU A 1 95 ? -44.271 -2.543 48.792 1.00 97.50 95 LEU A N 1
ATOM 790 C CA . LEU A 1 95 ? -45.113 -1.736 47.905 1.00 97.50 95 LEU A CA 1
ATOM 791 C C . LEU A 1 95 ? -44.267 -0.817 47.012 1.00 97.50 95 LEU A C 1
ATOM 793 O O . LEU A 1 95 ? -44.529 -0.764 45.810 1.00 97.50 95 LEU A O 1
ATOM 797 N N . LEU A 1 96 ? -43.224 -0.185 47.559 1.00 97.12 96 LEU A N 1
ATOM 798 C CA . LEU A 1 96 ? -42.270 0.634 46.809 1.00 97.12 96 LEU A CA 1
ATOM 799 C C . LEU A 1 96 ? -41.583 -0.198 45.726 1.00 97.12 96 LEU A C 1
ATOM 801 O O . LEU A 1 96 ? -41.667 0.154 44.551 1.00 97.12 96 LEU A O 1
ATOM 805 N N . LYS A 1 97 ? -41.032 -1.359 46.100 1.00 97.38 97 LYS A N 1
ATOM 806 C CA . LYS A 1 97 ? -40.450 -2.342 45.178 1.00 97.38 97 LYS A CA 1
ATOM 807 C C . LYS A 1 97 ? -41.418 -2.699 44.056 1.00 97.38 97 LYS A C 1
ATOM 809 O O . LYS A 1 97 ? -41.091 -2.556 42.885 1.00 97.38 97 LYS A O 1
ATOM 814 N N . ASN A 1 98 ? -42.639 -3.110 44.398 1.00 96.69 98 ASN A N 1
ATOM 815 C CA . ASN A 1 98 ? -43.641 -3.533 43.418 1.00 96.69 98 ASN A CA 1
ATOM 816 C C . ASN A 1 98 ? -44.117 -2.401 42.499 1.00 96.69 98 ASN A C 1
ATOM 818 O O . ASN A 1 98 ? -44.506 -2.676 41.364 1.00 96.69 98 ASN A O 1
ATOM 822 N N . SER A 1 99 ? -44.074 -1.150 42.965 1.00 96.19 99 SER A N 1
ATOM 823 C CA . SER A 1 99 ? -44.434 0.025 42.167 1.00 96.19 99 SER A CA 1
ATOM 824 C C . SER A 1 99 ? -43.401 0.391 41.099 1.00 96.19 99 SER A C 1
ATOM 826 O O . SER A 1 99 ? -43.712 1.188 40.225 1.00 96.19 99 SER A O 1
ATOM 828 N N . ILE A 1 100 ? -42.194 -0.182 41.123 1.00 95.81 100 ILE A N 1
ATOM 829 C CA . ILE A 1 100 ? -41.118 0.159 40.173 1.00 95.81 100 ILE A CA 1
ATOM 830 C C . ILE A 1 100 ? -40.626 -1.039 39.358 1.00 95.81 100 ILE A C 1
ATOM 832 O O . ILE A 1 100 ? -39.685 -0.923 38.582 1.00 95.81 100 ILE A O 1
ATOM 836 N N . ARG A 1 101 ? -41.275 -2.197 39.480 1.00 94.88 101 ARG A N 1
ATOM 837 C CA . ARG A 1 101 ? -40.903 -3.409 38.746 1.00 94.88 101 ARG A CA 1
ATOM 838 C C . ARG A 1 101 ? -41.183 -3.292 37.247 1.00 94.88 101 ARG A C 1
ATOM 840 O O . ARG A 1 101 ? -42.325 -3.130 36.835 1.00 94.88 101 ARG A O 1
ATOM 847 N N . ALA A 1 102 ? -40.155 -3.460 36.422 1.00 92.88 102 ALA A N 1
ATOM 848 C CA . ALA A 1 102 ? -40.295 -3.416 34.966 1.00 92.88 102 ALA A CA 1
ATOM 849 C C . ALA A 1 102 ? -41.101 -4.598 34.381 1.00 92.88 102 ALA A C 1
ATOM 851 O O . ALA A 1 102 ? -41.637 -4.487 33.284 1.00 92.88 102 ALA A O 1
ATOM 852 N N . ASP A 1 103 ? -41.237 -5.714 35.104 1.00 90.62 103 ASP A N 1
ATOM 853 C CA . ASP A 1 103 ? -41.993 -6.898 34.670 1.00 90.62 103 ASP A CA 1
ATOM 854 C C . ASP A 1 103 ? -43.479 -6.888 35.082 1.00 90.62 103 ASP A C 1
ATOM 856 O O . ASP A 1 103 ? -44.202 -7.852 34.806 1.00 90.62 103 ASP A O 1
ATOM 860 N N . HIS A 1 104 ? -43.947 -5.810 35.716 1.00 93.69 104 HIS A N 1
ATOM 861 C CA . HIS A 1 104 ? -45.350 -5.607 36.068 1.00 93.69 104 HIS A CA 1
ATOM 862 C C . HIS A 1 104 ? -46.141 -4.911 34.952 1.00 93.69 104 HIS A C 1
ATOM 864 O O . HIS A 1 104 ? -45.621 -4.103 34.177 1.00 93.69 104 HIS A O 1
ATOM 870 N N . ASP A 1 105 ? -47.437 -5.217 34.891 1.00 91.94 105 ASP A N 1
ATOM 871 C CA . ASP A 1 105 ? -48.391 -4.454 34.092 1.00 91.94 105 ASP A CA 1
ATOM 872 C C . ASP A 1 105 ? -48.802 -3.146 34.792 1.00 91.94 105 ASP A C 1
ATOM 874 O O . ASP A 1 105 ? -48.516 -2.897 35.967 1.00 91.94 105 ASP A O 1
ATOM 878 N N . TYR A 1 106 ? -49.510 -2.289 34.060 1.00 92.38 106 TYR A N 1
ATOM 879 C CA . TYR A 1 106 ? -49.964 -1.003 34.581 1.00 92.38 106 TYR A CA 1
ATOM 880 C C . TYR A 1 106 ? -50.837 -1.116 35.834 1.00 92.38 106 TYR A C 1
ATOM 882 O O . TYR A 1 106 ? -50.686 -0.320 36.759 1.00 92.38 106 TYR A O 1
ATOM 890 N N . LYS A 1 107 ? -51.744 -2.098 35.888 1.00 93.25 107 LYS A N 1
ATOM 891 C CA . LYS A 1 107 ? -52.676 -2.260 37.008 1.00 93.25 107 LYS A CA 1
ATOM 892 C C . LYS A 1 107 ? -51.927 -2.660 38.277 1.00 93.25 107 LYS A C 1
ATOM 894 O O . LYS A 1 107 ? -52.243 -2.152 39.352 1.00 93.25 107 LYS A O 1
ATOM 899 N N . GLN A 1 108 ? -50.941 -3.545 38.157 1.00 95.19 108 GLN A N 1
ATOM 900 C CA . GLN A 1 108 ? -50.068 -3.957 39.253 1.00 95.19 108 GLN A CA 1
ATOM 901 C C . GLN A 1 108 ? -49.243 -2.775 39.779 1.00 95.19 108 GLN A C 1
ATOM 903 O O . GLN A 1 108 ? -49.280 -2.503 40.980 1.00 95.19 108 GLN A O 1
ATOM 908 N N . LEU A 1 109 ? -48.573 -2.039 38.883 1.00 95.19 109 LEU A N 1
ATOM 909 C CA . LEU A 1 109 ? -47.772 -0.858 39.227 1.00 95.19 109 LEU A CA 1
ATOM 910 C C . LEU A 1 109 ? -48.607 0.199 39.954 1.00 95.19 109 LEU A C 1
ATOM 912 O O . LEU A 1 109 ? -48.250 0.641 41.047 1.00 95.19 109 LEU A O 1
ATOM 916 N N . TYR A 1 110 ? -49.748 0.559 39.364 1.00 93.94 110 TYR A N 1
ATOM 917 C CA . TYR A 1 110 ? -50.635 1.597 39.875 1.00 93.94 110 TYR A CA 1
ATOM 918 C C . TYR A 1 110 ? -51.230 1.214 41.235 1.00 93.94 110 TYR A C 1
ATOM 920 O O . TYR A 1 110 ? -51.184 2.001 42.173 1.00 93.94 110 TYR A O 1
ATOM 928 N N . LYS A 1 111 ? -51.692 -0.034 41.398 1.00 96.19 111 LYS A N 1
ATOM 929 C CA . LYS A 1 111 ? -52.227 -0.523 42.678 1.00 96.19 111 LYS A CA 1
ATOM 930 C C . LYS A 1 111 ? -51.183 -0.490 43.799 1.00 96.19 111 LYS A C 1
ATOM 932 O O . LYS A 1 111 ? -51.525 -0.166 44.934 1.00 96.19 111 LYS A O 1
ATOM 937 N N . SER A 1 112 ? -49.933 -0.860 43.513 1.00 96.62 112 SER A N 1
ATOM 938 C CA . SER A 1 112 ? -48.852 -0.810 44.506 1.00 96.62 112 SER A CA 1
ATOM 939 C C . SER A 1 112 ? -48.476 0.621 44.874 1.00 96.62 112 SER A C 1
ATOM 941 O O . SER A 1 112 ? -48.331 0.912 46.060 1.00 96.62 112 SER A O 1
ATOM 943 N N . LYS A 1 113 ? -48.388 1.506 43.877 1.00 95.31 113 LYS A N 1
ATOM 944 C CA . LYS A 1 113 ? -48.167 2.941 44.061 1.00 95.31 113 LYS A CA 1
ATOM 945 C C . LYS A 1 113 ? -49.257 3.572 44.934 1.00 95.31 113 LYS A C 1
ATOM 947 O O . LYS A 1 113 ? -48.934 4.151 45.964 1.00 95.31 113 LYS A O 1
ATOM 952 N N . ASP A 1 114 ? -50.526 3.426 44.564 1.00 95.56 114 ASP A N 1
ATOM 953 C CA . ASP A 1 114 ? -51.646 4.054 45.278 1.00 95.56 114 ASP A CA 1
ATOM 954 C C . ASP A 1 114 ? -51.740 3.563 46.721 1.00 95.56 114 ASP A C 1
ATOM 956 O O . ASP A 1 114 ? -51.937 4.349 47.644 1.00 95.56 114 ASP A O 1
ATOM 960 N N . LYS A 1 115 ? -51.528 2.260 46.935 1.00 96.69 115 LYS A N 1
ATOM 961 C CA . LYS A 1 115 ? -51.543 1.685 48.280 1.00 96.69 115 LYS A CA 1
ATOM 962 C C . LYS A 1 115 ? -50.375 2.176 49.140 1.00 96.69 115 LYS A C 1
ATOM 964 O O . LYS A 1 115 ? -50.566 2.368 50.335 1.00 96.69 115 LYS A O 1
ATOM 969 N N . LEU A 1 116 ? -49.189 2.378 48.560 1.00 96.12 116 LEU A N 1
ATOM 970 C CA . LEU A 1 116 ? -48.056 2.965 49.282 1.00 96.12 116 LEU A CA 1
ATOM 971 C C . LEU A 1 116 ? -48.348 4.411 49.684 1.00 96.12 116 LEU A C 1
ATOM 973 O O . LEU A 1 116 ? -48.116 4.786 50.825 1.00 96.12 116 LEU A O 1
ATOM 977 N N . ILE A 1 117 ? -48.881 5.206 48.758 1.00 95.56 117 ILE A N 1
ATOM 978 C CA . ILE A 1 117 ? -49.214 6.611 49.006 1.00 95.56 117 ILE A CA 1
ATOM 979 C C . ILE A 1 117 ? -50.304 6.742 50.076 1.00 95.56 117 ILE A C 1
ATOM 981 O O . ILE A 1 117 ? -50.164 7.570 50.971 1.00 95.56 117 ILE A O 1
ATOM 985 N N . ALA A 1 118 ? -51.335 5.893 50.041 1.00 95.50 118 ALA A N 1
ATOM 986 C CA . ALA A 1 118 ? -52.357 5.843 51.086 1.00 95.50 118 ALA A CA 1
ATOM 987 C C . ALA A 1 118 ? -51.755 5.507 52.463 1.00 95.50 118 ALA A C 1
ATOM 989 O O . ALA A 1 118 ? -51.988 6.239 53.420 1.00 95.50 118 ALA A O 1
ATOM 990 N N . ASN A 1 119 ? -50.913 4.466 52.538 1.00 94.62 119 ASN A N 1
ATOM 991 C CA . ASN A 1 119 ? -50.207 4.087 53.766 1.00 94.62 119 ASN A CA 1
ATOM 992 C C . ASN A 1 119 ? -49.331 5.245 54.305 1.00 94.62 119 ASN A C 1
ATOM 994 O O . ASN A 1 119 ? -49.350 5.545 55.494 1.00 94.62 119 ASN A O 1
ATOM 998 N N . LEU A 1 120 ? -48.578 5.932 53.435 1.00 93.44 120 LEU A N 1
ATOM 999 C CA . LEU A 1 120 ? -47.741 7.071 53.834 1.00 93.44 120 LEU A CA 1
ATOM 1000 C C . LEU A 1 120 ? -48.560 8.288 54.271 1.00 93.44 120 LEU A C 1
ATOM 1002 O O . LEU A 1 120 ? -48.093 9.052 55.106 1.00 93.44 120 LEU A O 1
ATOM 1006 N N . ASN A 1 121 ? -49.762 8.484 53.732 1.00 91.75 121 ASN A N 1
ATOM 1007 C CA . ASN A 1 121 ? -50.628 9.589 54.131 1.00 91.75 121 ASN A CA 1
ATOM 1008 C C . ASN A 1 121 ? -51.181 9.420 55.548 1.00 91.75 121 ASN A C 1
ATOM 1010 O O . ASN A 1 121 ? -51.307 10.404 56.269 1.00 91.75 121 ASN A O 1
ATOM 1014 N N . GLU A 1 122 ? -51.472 8.183 55.944 1.00 90.25 122 GLU A N 1
ATOM 1015 C CA . GLU A 1 122 ? -51.906 7.857 57.304 1.00 90.25 122 GLU A CA 1
ATOM 1016 C C . GLU A 1 122 ? -50.755 8.006 58.313 1.00 90.25 122 GLU A C 1
ATOM 1018 O O . GLU A 1 122 ? -50.946 8.589 59.378 1.00 90.25 122 GLU A O 1
ATOM 1023 N N . ASP A 1 123 ? -49.548 7.553 57.955 1.00 84.94 123 ASP A N 1
ATOM 1024 C CA . ASP A 1 123 ? -48.430 7.453 58.903 1.00 84.94 123 ASP A CA 1
ATOM 1025 C C . ASP A 1 123 ? -47.475 8.666 58.901 1.00 84.94 123 ASP A C 1
ATOM 1027 O O . ASP A 1 123 ? -46.872 8.994 59.923 1.00 84.94 123 ASP A O 1
ATOM 1031 N N . GLN A 1 124 ? -47.272 9.313 57.749 1.00 83.62 124 GLN A N 1
ATOM 1032 C CA . GLN A 1 124 ? -46.298 10.394 57.531 1.00 83.62 124 GLN A CA 1
ATOM 1033 C C . GLN A 1 124 ? -46.777 11.386 56.452 1.00 83.62 124 GLN A C 1
ATOM 1035 O O . GLN A 1 124 ? -46.098 11.608 55.447 1.00 83.62 124 GLN A O 1
ATOM 1040 N N . ALA A 1 125 ? -47.923 12.041 56.665 1.00 85.94 125 ALA A N 1
ATOM 1041 C CA . ALA A 1 125 ? -48.526 12.965 55.691 1.00 85.94 125 ALA A CA 1
ATOM 1042 C C . ALA A 1 125 ? -47.540 13.993 55.080 1.00 85.94 125 ALA A C 1
ATOM 1044 O O . ALA A 1 125 ? -47.619 14.314 53.895 1.00 85.94 125 ALA A O 1
ATOM 1045 N N . GLY A 1 126 ? -46.550 14.461 55.854 1.00 85.81 126 GLY A N 1
ATOM 1046 C CA . GLY A 1 126 ? -45.531 15.418 55.399 1.00 85.81 126 GLY A CA 1
ATOM 1047 C C . GLY A 1 126 ? -44.561 14.912 54.314 1.00 85.81 126 GLY A C 1
ATOM 1048 O O . GLY A 1 126 ? -43.925 15.739 53.649 1.00 85.81 126 GLY A O 1
ATOM 1049 N N . THR A 1 127 ? -44.447 13.591 54.106 1.00 89.44 127 THR A N 1
ATOM 1050 C CA . THR A 1 127 ? -43.545 12.968 53.112 1.00 89.44 127 THR A CA 1
ATOM 1051 C C . THR A 1 127 ? -44.263 12.490 51.847 1.00 89.44 127 THR A C 1
ATOM 1053 O O . THR A 1 127 ? -43.602 12.180 50.853 1.00 89.44 127 THR A O 1
ATOM 1056 N N . VAL A 1 128 ? -45.602 12.485 51.836 1.00 92.38 128 VAL A N 1
ATOM 1057 C CA . VAL A 1 128 ? -46.429 11.959 50.735 1.00 92.38 128 VAL A CA 1
ATOM 1058 C C . VAL A 1 128 ? -46.108 12.618 49.400 1.00 92.38 128 VAL A C 1
ATOM 1060 O O . VAL A 1 128 ? -45.863 11.928 48.415 1.00 92.38 128 VAL A O 1
ATOM 1063 N N . GLU A 1 129 ? -46.065 13.950 49.363 1.00 92.75 129 GLU A N 1
ATOM 1064 C CA . GLU A 1 129 ? -45.769 14.727 48.152 1.00 92.75 129 GLU A CA 1
ATOM 1065 C C . GLU A 1 129 ? -44.402 14.351 47.547 1.00 92.75 129 GLU A C 1
ATOM 1067 O O . GLU A 1 129 ? -44.249 14.223 46.330 1.00 92.75 129 GLU A O 1
ATOM 1072 N N . ILE A 1 130 ? -43.418 14.094 48.410 1.00 95.06 130 ILE A N 1
ATOM 1073 C CA . ILE A 1 130 ? -42.047 13.748 48.029 1.00 95.06 130 ILE A CA 1
ATOM 1074 C C . ILE A 1 130 ? -42.010 12.335 47.453 1.00 95.06 130 ILE A C 1
ATOM 1076 O O . ILE A 1 130 ? -41.492 12.128 46.356 1.00 95.06 130 ILE A O 1
ATOM 1080 N N . PHE A 1 131 ? -42.608 11.364 48.147 1.00 94.94 131 PHE A N 1
ATOM 1081 C CA . PHE A 1 131 ? -42.692 9.991 47.649 1.00 94.94 131 PHE A CA 1
ATOM 1082 C C . PHE A 1 131 ? -43.528 9.899 46.375 1.00 94.94 131 PHE A C 1
ATOM 1084 O O . PHE A 1 131 ? -43.188 9.137 45.471 1.00 94.94 131 PHE A O 1
ATOM 1091 N N . GLN A 1 132 ? -44.559 10.730 46.235 1.00 94.19 132 GLN A N 1
ATOM 1092 C CA . GLN A 1 132 ? -45.328 10.832 45.005 1.00 94.19 132 GLN A CA 1
ATOM 1093 C C . GLN A 1 132 ? -44.446 11.276 43.830 1.00 94.19 132 GLN A C 1
ATOM 1095 O O . GLN A 1 132 ? -44.536 10.680 42.751 1.00 94.19 132 GLN A O 1
ATOM 1100 N N . ALA A 1 133 ? -43.575 12.270 44.034 1.00 94.56 133 ALA A N 1
ATOM 1101 C CA . ALA A 1 133 ? -42.619 12.738 43.032 1.00 94.56 133 ALA A CA 1
ATOM 1102 C C . ALA A 1 133 ? -41.533 11.692 42.716 1.00 94.56 133 ALA A C 1
ATOM 1104 O O . ALA A 1 133 ? -41.251 11.447 41.540 1.00 94.56 133 ALA A O 1
ATOM 1105 N N . ILE A 1 134 ? -40.973 11.036 43.740 1.00 95.81 134 ILE A N 1
ATOM 1106 C CA . ILE A 1 134 ? -39.981 9.957 43.593 1.00 95.81 134 ILE A CA 1
ATOM 1107 C C . ILE A 1 134 ? -40.564 8.807 42.767 1.00 95.81 134 ILE A C 1
ATOM 1109 O O . ILE A 1 134 ? -39.994 8.417 41.747 1.00 95.81 134 ILE A O 1
ATOM 1113 N N . ILE A 1 135 ? -41.739 8.303 43.154 1.00 93.94 135 ILE A N 1
ATOM 1114 C CA . ILE A 1 135 ? -42.375 7.173 42.474 1.00 93.94 135 ILE A CA 1
ATOM 1115 C C . ILE A 1 135 ? -42.766 7.562 41.049 1.00 93.94 135 ILE A C 1
ATOM 1117 O O . ILE A 1 135 ? -42.538 6.779 40.138 1.00 93.94 135 ILE A O 1
ATOM 1121 N N . ASN A 1 136 ? -43.287 8.768 40.801 1.00 91.56 136 ASN A N 1
ATOM 1122 C CA . ASN A 1 136 ? -43.610 9.205 39.435 1.00 91.56 136 ASN A CA 1
ATOM 1123 C C . ASN A 1 136 ? -42.384 9.232 38.511 1.00 91.56 136 ASN A C 1
ATOM 1125 O O . ASN A 1 136 ? -42.516 8.997 37.310 1.00 91.56 136 ASN A O 1
ATOM 1129 N N . ARG A 1 137 ? -41.195 9.496 39.062 1.00 93.75 137 ARG A N 1
ATOM 1130 C CA . ARG A 1 137 ? -39.945 9.530 38.302 1.00 93.75 137 ARG A CA 1
ATOM 1131 C C . ARG A 1 137 ? -39.379 8.138 38.011 1.00 93.75 137 ARG A C 1
ATOM 1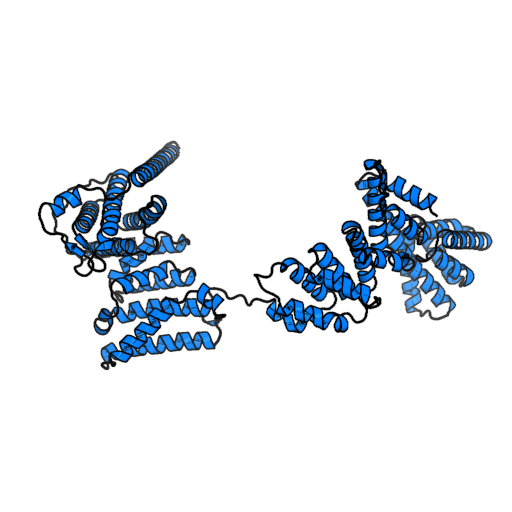133 O O . ARG A 1 137 ? -38.736 7.979 36.982 1.00 93.75 137 ARG A O 1
ATOM 1140 N N . ALA A 1 138 ? -39.632 7.153 38.875 1.00 94.88 138 ALA A N 1
ATOM 1141 C CA . ALA A 1 138 ? -39.130 5.780 38.732 1.00 94.88 138 ALA A CA 1
ATOM 1142 C C . ALA A 1 138 ? -40.139 4.802 38.102 1.00 94.88 138 ALA A C 1
ATOM 1144 O O . ALA A 1 138 ? -39.752 3.872 37.401 1.00 94.88 138 ALA A O 1
ATOM 1145 N N . CYS A 1 139 ? -41.433 4.972 38.368 1.00 94.31 139 CYS A N 1
ATOM 1146 C CA . CYS A 1 139 ? -42.482 4.013 38.028 1.00 94.31 139 CYS A CA 1
ATOM 1147 C C . CYS A 1 139 ? -42.707 3.955 36.505 1.00 94.31 139 CYS A C 1
ATOM 1149 O O . CYS A 1 139 ? -43.085 4.975 35.918 1.00 94.31 139 CYS A O 1
ATOM 1151 N N . PRO A 1 140 ? -42.539 2.785 35.857 1.00 92.38 140 PRO A N 1
ATOM 1152 C CA . PRO A 1 140 ? -42.650 2.641 34.407 1.00 92.38 140 PRO A CA 1
ATOM 1153 C C . PRO A 1 140 ? -44.121 2.648 33.949 1.00 92.38 140 PRO A C 1
ATOM 1155 O O . PRO A 1 140 ? -44.679 1.640 33.533 1.00 92.38 140 PRO A O 1
ATOM 1158 N N . LEU A 1 141 ? -44.804 3.794 34.063 1.00 90.00 141 LEU A N 1
ATOM 1159 C CA . LEU A 1 141 ? -46.211 3.949 33.658 1.00 90.00 141 LEU A CA 1
ATOM 1160 C C . LEU A 1 141 ? -46.375 4.353 32.192 1.00 90.00 141 LEU A C 1
ATOM 1162 O O . LEU A 1 141 ? -47.437 4.107 31.620 1.00 90.00 141 LEU A O 1
ATOM 1166 N N . ILE A 1 142 ? -45.363 4.984 31.588 1.00 91.12 142 ILE A N 1
ATOM 1167 C CA . ILE A 1 142 ? -45.408 5.411 30.180 1.00 91.12 142 ILE A CA 1
ATOM 1168 C C . ILE A 1 142 ? -45.253 4.179 29.283 1.00 91.12 142 ILE A C 1
ATOM 1170 O O . ILE A 1 142 ? -46.134 3.875 28.480 1.00 91.12 142 ILE A O 1
ATOM 1174 N N . VAL A 1 143 ? -44.178 3.420 29.498 1.00 93.69 143 VAL A N 1
ATOM 1175 C CA . VAL A 1 143 ? -43.915 2.120 28.871 1.00 93.69 143 VAL A CA 1
ATOM 1176 C C . VAL A 1 143 ? -43.883 1.050 29.960 1.00 93.69 143 VAL A C 1
ATOM 1178 O O . VAL A 1 143 ? -43.205 1.217 30.962 1.00 93.69 143 VAL A O 1
ATOM 1181 N N . ASN A 1 144 ? -44.669 -0.014 29.802 1.00 93.31 144 ASN A N 1
ATOM 1182 C CA . ASN A 1 144 ? -44.761 -1.136 30.747 1.00 93.31 144 ASN A CA 1
ATOM 1183 C C . ASN A 1 144 ? -44.905 -2.447 29.968 1.00 93.31 144 ASN A C 1
ATOM 1185 O O . ASN A 1 144 ? -45.222 -2.423 28.776 1.00 93.31 144 ASN A O 1
ATOM 1189 N N . LYS A 1 145 ? -44.761 -3.585 30.653 1.00 93.25 145 LYS A N 1
ATOM 1190 C CA . LYS A 1 145 ? -44.812 -4.921 30.042 1.00 93.25 145 LYS A CA 1
ATOM 1191 C C . LYS A 1 145 ? -46.039 -5.158 29.154 1.00 93.25 145 LYS A C 1
ATOM 1193 O O . LYS A 1 145 ? -45.910 -5.750 28.086 1.00 93.25 145 LYS A O 1
ATOM 1198 N N . ALA A 1 146 ? -47.221 -4.680 29.550 1.00 91.94 146 ALA A N 1
ATOM 1199 C CA . ALA A 1 146 ? -48.444 -4.900 28.773 1.00 91.94 146 ALA A CA 1
ATOM 1200 C C . ALA A 1 146 ? -48.435 -4.171 27.415 1.00 91.94 146 ALA A C 1
ATOM 1202 O O . ALA A 1 146 ? -49.183 -4.552 26.516 1.00 91.94 146 ALA A O 1
ATOM 1203 N N . CYS A 1 147 ? -47.581 -3.155 27.232 1.00 93.44 147 CYS A N 1
ATOM 1204 C CA . CYS A 1 147 ? -47.443 -2.469 25.950 1.00 93.44 147 CYS A CA 1
ATOM 1205 C C . CYS A 1 147 ? -46.819 -3.362 24.870 1.00 93.44 147 CYS A C 1
ATOM 1207 O O . CYS A 1 147 ? -47.167 -3.189 23.709 1.00 93.44 147 CYS A O 1
ATOM 1209 N N . ILE A 1 148 ? -45.938 -4.307 25.224 1.00 93.69 148 ILE A N 1
ATOM 1210 C CA . ILE A 1 148 ? -45.129 -5.065 24.252 1.00 93.69 148 ILE A CA 1
ATOM 1211 C C . ILE A 1 148 ? -46.000 -5.837 23.259 1.00 93.69 148 ILE A C 1
ATOM 1213 O O . ILE A 1 148 ? -45.885 -5.623 22.057 1.00 93.69 148 ILE A O 1
ATOM 1217 N N . ALA A 1 149 ? -46.924 -6.673 23.742 1.00 91.38 149 ALA A N 1
ATOM 1218 C CA . ALA A 1 149 ? -47.786 -7.482 22.875 1.00 91.38 149 ALA A CA 1
ATOM 1219 C C . ALA A 1 149 ? -48.667 -6.619 21.952 1.00 91.38 149 ALA A C 1
ATOM 1221 O O . ALA A 1 149 ? -48.902 -6.955 20.792 1.00 91.38 149 ALA A O 1
ATOM 1222 N N . HIS A 1 150 ? -49.143 -5.476 22.453 1.00 92.06 150 HIS A N 1
ATOM 1223 C CA . HIS A 1 150 ? -49.941 -4.544 21.660 1.00 92.06 150 HIS A CA 1
ATOM 1224 C C . HIS A 1 150 ? -49.094 -3.809 20.614 1.00 92.06 150 HIS A C 1
ATOM 1226 O O . HIS A 1 150 ? -49.529 -3.695 19.473 1.00 92.06 150 HIS A O 1
ATOM 1232 N N . LEU A 1 151 ? -47.884 -3.369 20.968 1.00 93.12 151 LEU A N 1
ATOM 1233 C CA . LEU A 1 151 ? -46.949 -2.738 20.037 1.00 93.12 151 LEU A CA 1
ATOM 1234 C C . LEU A 1 151 ? -46.497 -3.713 18.943 1.00 93.12 151 LEU A C 1
ATOM 1236 O O . LEU A 1 151 ? -46.510 -3.335 17.779 1.00 93.12 151 LEU A O 1
ATOM 1240 N N . LEU A 1 152 ? -46.183 -4.970 19.285 1.00 89.50 152 LEU A N 1
ATOM 1241 C CA . LEU A 1 152 ? -45.842 -6.017 18.309 1.00 89.50 152 LEU A CA 1
ATOM 1242 C C . LEU A 1 152 ? -46.988 -6.252 17.318 1.00 89.50 152 LEU A C 1
ATOM 1244 O O . LEU A 1 152 ? -46.767 -6.334 16.113 1.00 89.50 152 LEU A O 1
ATOM 1248 N N . LYS A 1 153 ? -48.233 -6.294 17.807 1.00 88.12 153 LYS A N 1
ATOM 1249 C CA . LYS A 1 153 ? -49.415 -6.410 16.944 1.00 88.12 153 LYS A CA 1
ATOM 1250 C C . LYS A 1 153 ? -49.611 -5.185 16.042 1.00 88.12 153 LYS A C 1
ATOM 1252 O O . LYS A 1 153 ? -50.077 -5.348 14.923 1.00 88.12 153 LYS A O 1
ATOM 1257 N N . MET A 1 154 ? -49.297 -3.982 16.526 1.00 88.00 154 MET A N 1
ATOM 1258 C CA . MET A 1 154 ? -49.404 -2.737 15.752 1.00 88.00 154 MET A CA 1
ATOM 1259 C C . MET A 1 154 ? -48.273 -2.566 14.731 1.00 88.00 154 MET A C 1
ATOM 1261 O O . MET A 1 154 ? -48.494 -1.941 13.699 1.00 88.00 154 MET A O 1
ATOM 1265 N N . ALA A 1 155 ? -47.088 -3.105 15.020 1.00 86.19 155 ALA A N 1
ATOM 1266 C CA . ALA A 1 155 ? -45.942 -3.106 14.115 1.00 86.19 155 ALA A CA 1
ATOM 1267 C C . ALA A 1 155 ? -46.168 -4.021 12.899 1.00 86.19 155 ALA A C 1
ATOM 1269 O O . ALA A 1 155 ? -45.710 -3.718 11.804 1.00 86.19 155 ALA A O 1
ATOM 1270 N N . LYS A 1 156 ? -46.924 -5.116 13.067 1.00 78.69 156 LYS A N 1
ATOM 1271 C CA . LYS A 1 156 ? -47.301 -6.023 11.973 1.00 78.69 156 LYS A CA 1
ATOM 1272 C C . LYS A 1 156 ? -48.351 -5.355 11.069 1.00 78.69 156 LYS A C 1
ATOM 1274 O O . LYS A 1 156 ? -49.490 -5.148 11.489 1.00 78.69 156 LYS A O 1
ATOM 1279 N N . GLU A 1 157 ? -47.986 -5.017 9.829 1.00 65.06 157 GLU A N 1
ATOM 1280 C CA . GLU A 1 157 ? -48.878 -4.327 8.881 1.00 65.06 157 GLU A CA 1
ATOM 1281 C C . GLU A 1 157 ? -50.193 -5.098 8.607 1.00 65.06 157 GLU A C 1
ATOM 1283 O O . GLU A 1 157 ? -50.175 -6.304 8.335 1.00 65.06 157 GLU A O 1
ATOM 1288 N N . PRO A 1 158 ? -51.361 -4.425 8.557 1.00 52.59 158 PRO A N 1
ATOM 1289 C CA . PRO A 1 158 ? -52.554 -4.998 7.951 1.00 52.59 158 PRO A CA 1
ATOM 1290 C C . PRO A 1 158 ? -52.473 -4.890 6.419 1.00 52.59 158 PRO A C 1
ATOM 1292 O O . PRO A 1 158 ? -52.473 -3.796 5.856 1.00 52.59 158 PRO A O 1
ATOM 1295 N N . LYS A 1 159 ? -52.474 -6.030 5.718 1.00 45.31 159 LYS A N 1
ATOM 1296 C CA . LYS A 1 159 ? -52.549 -6.083 4.246 1.00 45.31 159 LYS A CA 1
ATOM 1297 C C . LYS A 1 159 ? -53.835 -5.395 3.740 1.00 45.31 159 LYS A C 1
ATOM 1299 O O . LYS A 1 159 ? -54.914 -5.977 3.822 1.00 45.31 159 LYS A O 1
ATOM 1304 N N . GLY A 1 160 ? -53.737 -4.171 3.199 1.00 49.16 160 GLY A N 1
ATOM 1305 C CA . GLY A 1 160 ? -54.862 -3.451 2.574 1.00 49.16 160 GLY A CA 1
ATOM 1306 C C . GLY A 1 160 ? -54.553 -2.024 2.070 1.00 49.16 160 GLY A C 1
ATOM 1307 O O . GLY A 1 160 ? -53.636 -1.367 2.546 1.00 49.16 160 GLY A O 1
ATOM 1308 N N . ARG A 1 161 ? -55.355 -1.517 1.112 1.00 43.78 161 ARG A N 1
ATOM 1309 C CA . ARG A 1 161 ? -55.158 -0.276 0.304 1.00 43.78 161 ARG A CA 1
ATOM 1310 C C . ARG A 1 161 ? -55.135 1.085 1.054 1.00 43.78 161 ARG A C 1
ATOM 1312 O O . ARG A 1 161 ? -55.137 2.122 0.399 1.00 43.78 161 ARG A O 1
ATOM 1319 N N . ARG A 1 162 ? -55.108 1.142 2.393 1.00 50.06 162 ARG A N 1
ATOM 1320 C CA . ARG A 1 162 ? -54.988 2.403 3.174 1.00 50.06 162 ARG A CA 1
ATOM 1321 C C . ARG A 1 162 ? -53.546 2.580 3.683 1.00 50.06 162 ARG A C 1
ATOM 1323 O O . ARG A 1 162 ? -53.296 2.503 4.877 1.00 50.06 162 ARG A O 1
ATOM 1330 N N . GLN A 1 163 ? -52.597 2.753 2.763 1.00 53.75 163 GLN A N 1
ATOM 1331 C CA . GLN A 1 163 ? -51.167 2.502 3.013 1.00 53.75 163 GLN A CA 1
ATOM 1332 C C . GLN A 1 163 ? -50.381 3.605 3.749 1.00 53.75 163 GLN A C 1
ATOM 1334 O O . GLN A 1 163 ? -49.399 3.281 4.398 1.00 53.75 163 GLN A O 1
ATOM 1339 N N . THR A 1 164 ? -50.764 4.886 3.717 1.00 56.72 164 THR A N 1
ATOM 1340 C CA . THR A 1 164 ? -49.850 5.957 4.184 1.00 56.72 164 THR A CA 1
ATOM 1341 C C . THR A 1 164 ? -49.876 6.212 5.697 1.00 56.72 164 THR A C 1
ATOM 1343 O O . THR A 1 164 ? -48.830 6.178 6.337 1.00 56.72 164 THR A O 1
ATOM 1346 N N . ALA A 1 165 ? -51.050 6.423 6.304 1.00 55.00 165 ALA A N 1
ATOM 1347 C CA . ALA A 1 165 ? -51.156 6.709 7.746 1.00 55.00 165 ALA A CA 1
ATOM 1348 C C . ALA A 1 165 ? -51.008 5.456 8.637 1.00 55.00 165 ALA A C 1
ATOM 1350 O O . ALA A 1 165 ? -50.489 5.533 9.747 1.00 55.00 165 ALA A O 1
ATOM 1351 N N . LEU A 1 166 ? -51.441 4.282 8.156 1.00 57.34 166 LEU A N 1
ATOM 1352 C CA . LEU A 1 166 ? -51.272 3.018 8.889 1.00 57.34 166 LEU A CA 1
ATOM 1353 C C . LEU A 1 166 ? -49.801 2.566 8.921 1.00 57.34 166 LEU A C 1
ATOM 1355 O O . LEU A 1 166 ? -49.377 1.996 9.923 1.00 57.34 166 LEU A O 1
ATOM 1359 N N . SER A 1 167 ? -49.022 2.890 7.883 1.00 71.06 167 SER A N 1
ATOM 1360 C CA . SER A 1 167 ? -47.580 2.616 7.835 1.00 71.06 167 SER A CA 1
ATOM 1361 C C . SER A 1 167 ? -46.797 3.476 8.840 1.00 71.06 167 SER A C 1
ATOM 1363 O O . SER A 1 167 ? -45.941 2.958 9.550 1.00 71.06 167 SER A O 1
ATOM 1365 N N . GLN A 1 168 ? -47.157 4.754 9.031 1.00 81.12 168 GLN A N 1
ATOM 1366 C CA . GLN A 1 168 ? -46.486 5.620 10.019 1.00 81.12 168 GLN A CA 1
ATOM 1367 C C . GLN A 1 168 ? -46.696 5.170 11.471 1.00 81.12 168 GLN A C 1
ATOM 1369 O O . GLN A 1 168 ? -45.763 5.202 12.279 1.00 81.12 168 GLN A O 1
ATOM 1374 N N . LYS A 1 169 ? -47.893 4.676 11.806 1.00 86.31 169 LYS A N 1
ATOM 1375 C CA . LYS A 1 169 ? -48.157 4.081 13.125 1.00 86.31 169 LYS A CA 1
ATOM 1376 C C . LYS A 1 169 ? -47.370 2.798 13.362 1.00 86.31 169 LYS A C 1
ATOM 1378 O O . LYS A 1 169 ? -46.892 2.602 14.478 1.00 86.31 169 LYS A O 1
ATOM 1383 N N . ALA A 1 170 ? -47.221 1.957 12.339 1.00 85.81 170 ALA A N 1
ATOM 1384 C CA . ALA A 1 170 ? -46.410 0.745 12.419 1.00 85.81 170 ALA A CA 1
ATOM 1385 C C . ALA A 1 170 ? -44.927 1.085 12.653 1.00 85.81 170 ALA A C 1
ATOM 1387 O O . ALA A 1 170 ? -44.346 0.612 13.628 1.00 85.81 170 ALA A O 1
ATOM 1388 N N . LEU A 1 171 ? -44.361 2.011 11.868 1.00 86.94 171 LEU A N 1
ATOM 1389 C CA . LEU A 1 171 ? -42.985 2.505 12.039 1.00 86.94 171 LEU A CA 1
ATOM 1390 C C . LEU A 1 171 ? -42.760 3.137 13.423 1.00 86.94 171 LEU A C 1
ATOM 1392 O O . LEU A 1 171 ? -41.745 2.906 14.082 1.00 86.94 171 LEU A O 1
ATOM 1396 N N . THR A 1 172 ? -43.734 3.911 13.908 1.00 91.38 172 THR A N 1
ATOM 1397 C CA . THR A 1 172 ? -43.678 4.498 15.253 1.00 91.38 172 THR A CA 1
ATOM 1398 C C . THR A 1 172 ? -43.708 3.412 16.331 1.00 91.38 172 THR A C 1
ATOM 1400 O O . THR A 1 172 ? -42.938 3.474 17.289 1.00 91.38 172 THR A O 1
ATOM 1403 N N . ALA A 1 173 ? -44.555 2.389 16.178 1.00 92.75 173 ALA A N 1
ATOM 1404 C CA . ALA A 1 173 ? -44.601 1.257 17.099 1.00 92.75 173 ALA A CA 1
ATOM 1405 C C . ALA A 1 173 ? -43.272 0.481 17.121 1.00 92.75 173 ALA A C 1
ATOM 1407 O O . ALA A 1 173 ? -42.791 0.157 18.207 1.00 92.75 173 ALA A O 1
ATOM 1408 N N . GLN A 1 174 ? -42.643 0.255 15.963 1.00 89.19 174 GLN A N 1
ATOM 1409 C CA . GLN A 1 174 ? -41.317 -0.368 15.848 1.00 89.19 174 GLN A CA 1
ATOM 1410 C C . GLN A 1 174 ? -40.229 0.459 16.541 1.00 89.19 174 GLN A C 1
ATOM 1412 O O . GLN A 1 174 ? -39.437 -0.080 17.312 1.00 89.19 174 GLN A O 1
ATOM 1417 N N . SER A 1 175 ? -40.221 1.780 16.339 1.00 90.62 175 SER A N 1
ATOM 1418 C CA . SER A 1 175 ? -39.273 2.682 17.006 1.00 90.62 175 SER A CA 1
ATOM 1419 C C . SER A 1 175 ? -39.408 2.625 18.533 1.00 90.62 175 SER A C 1
ATOM 1421 O O . SER A 1 175 ? -38.407 2.527 19.247 1.00 90.62 175 SER A O 1
ATOM 1423 N N . ILE A 1 176 ? -40.646 2.601 19.042 1.00 94.62 176 ILE A N 1
ATOM 1424 C CA . ILE A 1 176 ? -40.917 2.450 20.476 1.00 94.62 176 ILE A CA 1
ATOM 1425 C C . ILE A 1 176 ? -40.459 1.071 20.973 1.00 94.62 176 ILE A C 1
ATOM 1427 O O . ILE A 1 176 ? -39.818 0.997 22.018 1.00 94.62 176 ILE A O 1
ATOM 1431 N N . LEU A 1 177 ? -40.748 -0.015 20.245 1.00 93.81 177 LEU A N 1
ATOM 1432 C CA . LEU A 1 177 ? -40.287 -1.363 20.599 1.00 93.81 177 LEU A CA 1
ATOM 1433 C C . LEU A 1 177 ? -38.761 -1.410 20.716 1.00 93.81 177 LEU A C 1
ATOM 1435 O O . LEU A 1 177 ? -38.237 -1.857 21.740 1.00 93.81 177 LEU A O 1
ATOM 1439 N N . LYS A 1 178 ? -38.052 -0.885 19.715 1.00 91.00 178 LYS A N 1
ATOM 1440 C CA . LYS A 1 178 ? -36.591 -0.817 19.711 1.00 91.00 178 LYS A CA 1
ATOM 1441 C C . LYS A 1 178 ? -36.062 -0.078 20.937 1.00 91.00 178 LYS A C 1
ATOM 1443 O O . LYS A 1 178 ? -35.221 -0.615 21.652 1.00 91.00 178 LYS A O 1
ATOM 1448 N N . GLU A 1 179 ? -36.612 1.089 21.263 1.00 93.31 179 GLU A N 1
ATOM 1449 C CA . GLU A 1 179 ? -36.200 1.821 22.465 1.00 93.31 179 GLU A CA 1
ATOM 1450 C C . GLU A 1 179 ? -36.486 1.042 23.761 1.00 93.31 179 GLU A C 1
ATOM 1452 O O . GLU A 1 179 ? -35.652 1.025 24.669 1.00 93.31 179 GLU A O 1
ATOM 1457 N N . ILE A 1 180 ? -37.628 0.348 23.854 1.00 94.44 180 ILE A N 1
ATOM 1458 C CA . ILE A 1 180 ? -37.938 -0.495 25.017 1.00 94.44 180 ILE A CA 1
ATOM 1459 C C . ILE A 1 180 ? -36.987 -1.699 25.093 1.00 94.44 180 ILE A C 1
ATOM 1461 O O . ILE A 1 180 ? -36.629 -2.104 26.193 1.00 94.44 180 ILE A O 1
ATOM 1465 N N . SER A 1 181 ? -36.536 -2.264 23.968 1.00 93.00 181 SER A N 1
ATOM 1466 C CA . SER A 1 181 ? -35.597 -3.401 23.973 1.00 93.00 181 SER A CA 1
ATOM 1467 C C . SER A 1 181 ? -34.230 -3.024 24.554 1.00 93.00 181 SER A C 1
ATOM 1469 O O . SER A 1 181 ? -33.633 -3.825 25.269 1.00 93.00 181 SER A O 1
ATOM 1471 N N . ILE A 1 182 ? -33.806 -1.774 24.337 1.00 91.75 182 ILE A N 1
ATOM 1472 C CA . ILE A 1 182 ? -32.572 -1.196 24.884 1.00 91.75 182 ILE A CA 1
ATOM 1473 C C . ILE A 1 182 ? -32.748 -0.836 26.370 1.00 91.75 182 ILE A C 1
ATOM 1475 O O . ILE A 1 182 ? -31.852 -1.055 27.180 1.00 91.75 182 ILE A O 1
ATOM 1479 N N . THR A 1 183 ? -33.895 -0.255 26.746 1.00 92.81 183 THR A N 1
ATOM 1480 C CA . THR A 1 183 ? -34.105 0.319 28.092 1.00 92.81 183 THR A CA 1
ATOM 1481 C C . THR A 1 183 ? -34.713 -0.650 29.105 1.00 92.81 183 THR A C 1
ATOM 1483 O O . THR A 1 183 ? -34.282 -0.691 30.253 1.00 92.81 183 THR A O 1
ATOM 1486 N N . TYR A 1 184 ? -35.700 -1.452 28.709 1.00 93.19 184 TYR A N 1
ATOM 1487 C CA . TYR A 1 184 ? -36.404 -2.404 29.573 1.00 93.19 184 TYR A CA 1
ATOM 1488 C C . TYR A 1 184 ? -36.507 -3.799 28.932 1.00 93.19 184 TYR A C 1
ATOM 1490 O O . TYR A 1 184 ? -37.612 -4.312 28.723 1.00 93.19 184 TYR A O 1
ATOM 1498 N N . PRO A 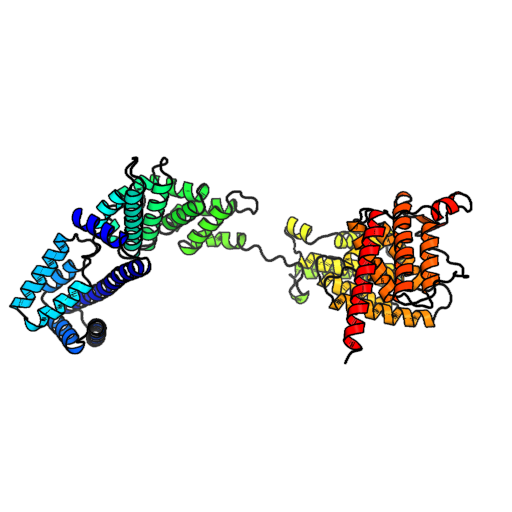1 185 ? -35.375 -4.474 28.671 1.00 92.38 185 PRO A N 1
ATOM 1499 C CA . PRO A 1 185 ? -35.348 -5.775 27.997 1.00 92.38 185 PRO A CA 1
ATOM 1500 C C . PRO A 1 185 ? -36.207 -6.844 28.697 1.00 92.38 185 PRO A C 1
ATOM 1502 O O . PRO A 1 185 ? -36.850 -7.659 28.039 1.00 92.38 185 PRO A O 1
ATOM 1505 N N . VAL A 1 186 ? -36.312 -6.804 30.031 1.00 91.06 186 VAL A N 1
ATOM 1506 C CA . VAL A 1 186 ? -37.133 -7.744 30.821 1.00 91.06 186 VAL A CA 1
ATOM 1507 C C . VAL A 1 186 ? -38.631 -7.704 30.474 1.00 91.06 186 VAL A C 1
ATOM 1509 O O . VAL A 1 186 ? -39.346 -8.682 30.693 1.00 91.06 186 VAL A O 1
ATOM 1512 N N . MET A 1 187 ? -39.131 -6.606 29.892 1.00 94.12 187 MET A N 1
ATOM 1513 C CA . MET A 1 187 ? -40.533 -6.509 29.461 1.00 94.12 187 MET A CA 1
ATOM 1514 C C . MET A 1 187 ? -40.870 -7.506 28.343 1.00 94.12 187 MET A C 1
ATOM 1516 O O . MET A 1 187 ? -42.033 -7.880 28.190 1.00 94.12 187 MET A O 1
ATOM 1520 N N . TYR A 1 188 ? -39.865 -7.976 27.599 1.00 92.81 188 TYR A N 1
ATOM 1521 C CA . TYR A 1 188 ? -40.039 -8.875 26.462 1.00 92.81 188 TYR A CA 1
ATOM 1522 C C . TYR A 1 188 ? -40.137 -10.359 26.824 1.00 92.81 188 TYR A C 1
ATOM 1524 O O . TYR A 1 188 ? -40.574 -11.135 25.976 1.00 92.81 188 TYR A O 1
ATOM 1532 N N . GLU A 1 189 ? -39.814 -10.772 28.057 1.00 88.25 189 GLU A N 1
ATOM 1533 C CA . GLU A 1 189 ? -39.763 -12.197 28.448 1.00 88.25 189 GLU A CA 1
ATOM 1534 C C . GLU A 1 189 ? -41.056 -12.963 28.114 1.00 88.25 189 GLU A C 1
ATOM 1536 O O . GLU A 1 189 ? -41.018 -14.103 27.659 1.00 88.25 189 GLU A O 1
ATOM 1541 N N . GLY A 1 190 ? -42.218 -12.317 28.270 1.00 86.31 190 GLY A N 1
ATOM 1542 C CA . GLY A 1 190 ? -43.519 -12.924 27.964 1.00 86.31 190 GLY A CA 1
ATOM 1543 C C . GLY A 1 190 ? -43.845 -13.063 26.470 1.00 86.31 190 GLY A C 1
ATOM 1544 O O . GLY A 1 190 ? -44.781 -13.781 26.136 1.00 86.31 190 GLY A O 1
ATOM 1545 N N . CYS A 1 191 ? -43.107 -12.390 25.582 1.00 88.06 191 CYS A N 1
ATOM 1546 C CA . CYS A 1 191 ? -43.372 -12.336 24.136 1.00 88.06 191 CYS A CA 1
ATOM 1547 C C . CYS A 1 191 ? -42.247 -12.952 23.285 1.00 88.06 191 CYS A C 1
ATOM 1549 O O . CYS A 1 191 ? -42.356 -12.973 22.061 1.00 88.06 191 CYS A O 1
ATOM 1551 N N . LEU A 1 192 ? -41.184 -13.491 23.898 1.00 88.88 192 LEU A N 1
ATOM 1552 C CA . LEU A 1 192 ? -40.045 -14.071 23.172 1.00 88.88 192 LEU A CA 1
ATOM 1553 C C . LEU A 1 192 ? -40.467 -15.143 22.166 1.00 88.88 192 LEU A C 1
ATOM 1555 O O . LEU A 1 192 ? -39.959 -15.166 21.056 1.00 88.88 192 LEU A O 1
ATOM 1559 N N . THR A 1 193 ? -41.432 -15.994 22.523 1.00 88.56 193 THR A N 1
ATOM 1560 C CA . THR A 1 193 ? -41.921 -17.055 21.624 1.00 88.56 193 THR A CA 1
ATOM 1561 C C . THR A 1 193 ? -42.612 -16.526 20.367 1.00 88.56 193 THR A C 1
ATOM 1563 O O . THR A 1 193 ? -42.689 -17.241 19.373 1.00 88.56 193 THR A O 1
ATOM 1566 N N . GLU A 1 194 ? -43.145 -15.303 20.394 1.00 86.81 194 GLU A N 1
ATOM 1567 C CA . GLU A 1 194 ? -43.727 -14.662 19.214 1.00 86.81 194 GLU A CA 1
ATOM 1568 C C . GLU A 1 194 ? -42.630 -14.084 18.316 1.00 86.81 194 GLU A C 1
ATOM 1570 O O . GLU A 1 194 ? -42.682 -14.292 17.107 1.00 86.81 194 GLU A O 1
ATOM 1575 N N . ILE A 1 195 ? -41.617 -13.452 18.919 1.00 89.38 195 ILE A N 1
ATOM 1576 C CA . ILE A 1 195 ? -40.438 -12.912 18.223 1.00 89.38 195 ILE A CA 1
ATOM 1577 C C . ILE A 1 195 ? -39.641 -14.039 17.563 1.00 89.38 195 ILE A C 1
ATOM 1579 O O . ILE A 1 195 ? -39.220 -13.928 16.423 1.00 89.38 195 ILE A O 1
ATOM 1583 N N . THR A 1 196 ? -39.445 -15.175 18.236 1.00 91.12 196 THR A N 1
ATOM 1584 C CA . THR A 1 196 ? -38.722 -16.291 17.613 1.00 91.12 196 THR A CA 1
ATOM 1585 C C . THR A 1 196 ? -39.508 -16.912 16.461 1.00 91.12 196 THR A C 1
ATOM 1587 O O . THR A 1 196 ? -38.904 -17.408 15.517 1.00 91.12 196 THR A O 1
ATOM 1590 N N . LYS A 1 197 ? -40.847 -16.876 16.494 1.00 87.94 197 LYS A N 1
ATOM 1591 C CA . LYS A 1 197 ? -41.689 -17.440 15.430 1.00 87.94 197 LYS A CA 1
ATOM 1592 C C . LYS A 1 197 ? -41.647 -16.647 14.130 1.00 87.94 197 LYS A C 1
ATOM 1594 O O . LYS A 1 197 ? -41.713 -17.282 13.080 1.00 87.94 197 LYS A O 1
ATOM 1599 N N . GLY A 1 198 ? -41.582 -15.319 14.153 1.00 86.06 198 GLY A N 1
ATOM 1600 C CA . GLY A 1 198 ? -41.513 -14.572 12.896 1.00 86.06 198 GLY A CA 1
ATOM 1601 C C . GLY A 1 198 ? -40.100 -14.564 12.291 1.00 86.06 198 GLY A C 1
ATOM 1602 O O . GLY A 1 198 ? -40.001 -14.628 11.070 1.00 86.06 198 GLY A O 1
ATOM 1603 N N . ILE A 1 199 ? -39.024 -14.699 13.087 1.00 90.00 199 ILE A N 1
ATOM 1604 C CA . ILE A 1 199 ? -37.659 -14.983 12.579 1.00 90.00 199 ILE A CA 1
ATOM 1605 C C . ILE A 1 199 ? -37.643 -16.267 11.730 1.00 90.00 199 ILE A C 1
ATOM 1607 O O . ILE A 1 199 ? -36.893 -16.373 10.754 1.00 90.00 199 ILE A O 1
ATOM 1611 N N . MET A 1 200 ? -38.482 -17.243 12.093 1.00 87.19 200 MET A N 1
ATOM 1612 C CA . MET A 1 200 ? -38.635 -18.520 11.390 1.00 87.19 200 MET A CA 1
ATOM 1613 C C . MET A 1 200 ? -39.532 -18.440 10.139 1.00 87.19 200 MET A C 1
ATOM 1615 O O . MET A 1 200 ? -39.661 -19.440 9.434 1.00 87.19 200 MET A O 1
ATOM 1619 N N . ASN A 1 201 ? -40.183 -17.307 9.851 1.00 82.06 201 ASN A N 1
ATOM 1620 C CA . ASN A 1 201 ? -41.141 -17.185 8.750 1.00 82.06 201 ASN A CA 1
ATOM 1621 C C . ASN A 1 201 ? -40.483 -16.666 7.456 1.00 82.06 201 ASN A C 1
ATOM 1623 O O . ASN A 1 201 ? -40.329 -15.465 7.259 1.00 82.06 201 ASN A O 1
ATOM 1627 N N . ASP A 1 202 ? -40.184 -17.577 6.526 1.00 64.25 202 ASP A N 1
ATOM 1628 C CA . ASP A 1 202 ? -39.511 -17.289 5.244 1.00 64.25 202 ASP A CA 1
ATOM 1629 C C . ASP A 1 202 ? -40.260 -16.349 4.284 1.00 64.25 202 ASP A C 1
ATOM 1631 O O . ASP A 1 202 ? -39.688 -15.864 3.309 1.00 64.25 202 ASP A O 1
ATOM 1635 N N . LYS A 1 203 ? -41.559 -16.115 4.495 1.00 64.62 203 LYS A N 1
ATOM 1636 C CA . LYS A 1 203 ? -42.394 -15.378 3.530 1.00 64.62 203 LYS A CA 1
ATOM 1637 C C . LYS A 1 203 ? -42.310 -13.856 3.670 1.00 64.62 203 LYS A C 1
ATOM 1639 O O . LYS A 1 203 ? -42.838 -13.163 2.803 1.00 64.62 203 LYS A O 1
ATOM 1644 N N . ASP A 1 204 ? -41.696 -13.347 4.738 1.00 64.38 204 ASP A N 1
ATOM 1645 C CA . ASP A 1 204 ? -41.690 -11.922 5.082 1.00 64.38 204 ASP A CA 1
ATOM 1646 C C . ASP A 1 204 ? -40.309 -11.475 5.596 1.00 64.38 204 ASP A C 1
ATOM 1648 O O . ASP A 1 204 ? -40.062 -11.357 6.795 1.00 64.38 204 ASP A O 1
ATOM 1652 N N . ASN A 1 205 ? -39.376 -11.268 4.658 1.00 66.56 205 ASN A N 1
ATOM 1653 C CA . ASN A 1 205 ? -37.981 -10.926 4.962 1.00 66.56 205 ASN A CA 1
ATOM 1654 C C . ASN A 1 205 ? -37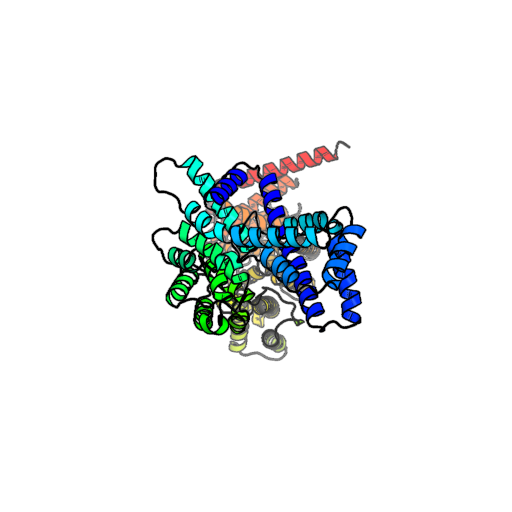.827 -9.646 5.803 1.00 66.56 205 ASN A C 1
ATOM 1656 O O . ASN A 1 205 ? -36.848 -9.539 6.534 1.00 66.56 205 ASN A O 1
ATOM 1660 N N . ILE A 1 206 ? -38.762 -8.693 5.701 1.00 69.94 206 ILE A N 1
ATOM 1661 C CA . ILE A 1 206 ? -38.721 -7.432 6.459 1.00 69.94 206 ILE A CA 1
ATOM 1662 C C . ILE A 1 206 ? -39.105 -7.697 7.917 1.00 69.94 206 ILE A C 1
ATOM 1664 O O . ILE A 1 206 ? -38.352 -7.350 8.824 1.00 69.94 206 ILE A O 1
ATOM 1668 N N . ALA A 1 207 ? -40.221 -8.397 8.143 1.00 70.81 207 ALA A N 1
ATOM 1669 C CA . ALA A 1 207 ? -40.655 -8.757 9.492 1.00 70.81 207 ALA A CA 1
ATOM 1670 C C . ALA A 1 207 ? -39.607 -9.610 10.233 1.00 70.81 207 ALA A C 1
ATOM 1672 O O . ALA A 1 207 ? -39.380 -9.420 11.427 1.00 70.81 207 ALA A O 1
ATOM 1673 N N . ALA A 1 208 ? -38.923 -10.514 9.524 1.00 80.06 208 ALA A N 1
ATOM 1674 C CA . ALA A 1 208 ? -37.851 -11.318 10.104 1.00 80.06 208 ALA A CA 1
ATOM 1675 C C . ALA A 1 208 ? -36.635 -10.474 10.539 1.00 80.06 208 ALA A C 1
ATOM 1677 O O . ALA A 1 208 ? -36.006 -10.795 11.545 1.00 80.06 208 ALA A O 1
ATOM 1678 N N . GLU A 1 209 ? -36.293 -9.403 9.816 1.00 83.81 209 GLU A N 1
ATOM 1679 C CA . GLU A 1 209 ? -35.155 -8.529 10.140 1.00 83.81 209 GLU A CA 1
ATOM 1680 C C . GLU A 1 209 ? -35.433 -7.641 11.365 1.00 83.81 209 GLU A C 1
ATOM 1682 O O . GLU A 1 209 ? -34.571 -7.501 12.232 1.00 83.81 209 GLU A O 1
ATOM 1687 N N . GLU A 1 210 ? -36.657 -7.130 11.504 1.00 85.00 210 GLU A N 1
ATOM 1688 C CA . GLU A 1 210 ? -37.091 -6.381 12.693 1.00 85.00 210 GLU A CA 1
ATOM 1689 C C . GLU A 1 210 ? -37.078 -7.252 13.957 1.00 85.00 210 GLU A C 1
ATOM 1691 O O . GLU A 1 210 ? -36.622 -6.833 15.024 1.00 85.00 210 GLU A O 1
ATOM 1696 N N . GLU A 1 211 ? -37.548 -8.494 13.848 1.00 90.38 211 GLU A N 1
ATOM 1697 C CA . GLU A 1 211 ? -37.537 -9.434 14.966 1.00 90.38 211 GLU A CA 1
ATOM 1698 C C . GLU A 1 211 ? -36.120 -9.925 15.305 1.00 90.38 211 GLU A C 1
ATOM 1700 O O . GLU A 1 211 ? -35.807 -10.102 16.487 1.00 90.38 211 GLU A O 1
ATOM 1705 N N . LEU A 1 212 ? -35.240 -10.077 14.304 1.00 92.81 212 LEU A N 1
ATOM 1706 C CA . LEU A 1 212 ? -33.804 -10.291 14.517 1.00 92.81 212 LEU A CA 1
ATOM 1707 C C . LEU A 1 212 ? -33.182 -9.122 15.286 1.00 92.81 212 LEU A C 1
ATOM 1709 O O . LEU A 1 212 ? -32.411 -9.355 16.216 1.00 92.81 212 LEU A O 1
ATOM 1713 N N . GLU A 1 213 ? -33.520 -7.878 14.938 1.00 91.75 213 GLU A N 1
ATOM 1714 C CA . GLU A 1 213 ? -32.994 -6.694 15.620 1.00 91.75 213 GLU A CA 1
ATOM 1715 C C . GLU A 1 213 ? -33.424 -6.657 17.092 1.00 91.75 213 GLU A C 1
ATOM 1717 O O . GLU A 1 213 ? -32.582 -6.489 17.981 1.00 91.75 213 GLU A O 1
ATOM 1722 N N . LEU A 1 214 ? -34.710 -6.906 17.366 1.00 92.75 214 LEU A N 1
ATOM 1723 C CA . LEU A 1 214 ? -35.225 -7.005 18.732 1.00 92.75 214 LEU A CA 1
ATOM 1724 C C . LEU A 1 214 ? -34.530 -8.125 19.513 1.00 92.75 214 LEU A C 1
ATOM 1726 O O . LEU A 1 214 ? -34.066 -7.901 20.631 1.00 92.75 214 LEU A O 1
ATOM 1730 N N . LEU A 1 215 ? -34.423 -9.329 18.944 1.00 94.19 215 LEU A N 1
ATOM 1731 C CA . LEU A 1 215 ? -33.808 -10.459 19.640 1.00 94.19 215 LEU A CA 1
ATOM 1732 C C . LEU A 1 215 ? -32.305 -10.250 19.877 1.00 94.19 215 LEU A C 1
ATOM 1734 O O . LEU A 1 215 ? -31.790 -10.665 20.920 1.00 94.19 215 LEU A O 1
ATOM 1738 N N . ALA A 1 216 ? -31.602 -9.585 18.958 1.00 94.94 216 ALA A N 1
ATOM 1739 C CA . ALA A 1 216 ? -30.198 -9.223 19.124 1.00 94.94 216 ALA A CA 1
ATOM 1740 C C . ALA A 1 216 ? -30.006 -8.273 20.311 1.00 94.94 216 ALA A C 1
ATOM 1742 O O . ALA A 1 216 ? -29.160 -8.533 21.167 1.00 94.94 216 ALA A O 1
ATOM 1743 N N . GLU A 1 217 ? -30.824 -7.225 20.423 1.00 93.56 217 GLU A N 1
ATOM 1744 C CA . GLU A 1 217 ? -30.742 -6.285 21.545 1.00 93.56 217 GLU A CA 1
ATOM 1745 C C . GLU A 1 217 ? -31.084 -6.958 22.886 1.00 93.56 217 GLU A C 1
ATOM 1747 O O . GLU A 1 217 ? -30.363 -6.817 23.878 1.00 93.56 217 GLU A O 1
ATOM 1752 N N . LEU A 1 218 ? -32.109 -7.815 22.897 1.00 92.81 218 LEU A N 1
ATOM 1753 C CA . LEU A 1 218 ? -32.458 -8.621 24.071 1.00 92.81 218 LEU A CA 1
ATOM 1754 C C . LEU A 1 218 ? -31.364 -9.622 24.461 1.00 92.81 218 LEU A C 1
ATOM 1756 O O . LEU A 1 218 ? -31.246 -9.962 25.643 1.00 92.81 218 LEU A O 1
ATOM 1760 N N . SER A 1 219 ? -30.567 -10.097 23.504 1.00 93.00 219 SER A N 1
ATOM 1761 C CA . SER A 1 219 ? -29.428 -10.982 23.768 1.00 93.00 219 SER A CA 1
ATOM 1762 C C . SER A 1 219 ? -28.258 -10.227 24.403 1.00 93.00 219 SER A C 1
ATOM 1764 O O . SER A 1 219 ? -27.696 -10.713 25.382 1.00 93.00 219 SER A O 1
ATOM 1766 N N . LYS A 1 220 ? -27.949 -9.011 23.926 1.00 92.88 220 LYS A N 1
ATOM 1767 C CA . LYS A 1 220 ? -26.903 -8.147 24.509 1.00 92.88 220 LYS A CA 1
ATOM 1768 C C . LYS A 1 220 ? -27.201 -7.755 25.953 1.00 92.88 220 LYS A C 1
ATOM 1770 O O . LYS A 1 220 ? -26.279 -7.583 26.742 1.00 92.88 220 LYS A O 1
ATOM 1775 N N . SER A 1 221 ? -28.482 -7.606 26.301 1.00 89.19 221 SER A N 1
ATOM 1776 C CA . SER A 1 221 ? -28.878 -7.196 27.654 1.00 89.19 221 SER A CA 1
ATOM 1777 C C . SER A 1 221 ? -28.534 -8.220 28.742 1.00 89.19 221 SER A C 1
ATOM 1779 O O . SER A 1 221 ? -28.398 -7.846 29.905 1.00 89.19 221 SER A O 1
ATOM 1781 N N . ASN A 1 222 ? -28.402 -9.505 28.388 1.00 84.31 222 ASN A N 1
ATOM 1782 C CA . ASN A 1 222 ? -28.047 -10.557 29.338 1.00 84.31 222 ASN A CA 1
ATOM 1783 C C . ASN A 1 222 ? -27.189 -11.664 28.682 1.00 84.31 222 ASN A C 1
ATOM 1785 O O . ASN A 1 222 ? -27.682 -12.782 28.463 1.00 84.31 222 ASN A O 1
ATOM 1789 N N . PRO A 1 223 ? -25.914 -11.369 28.357 1.00 89.94 223 PRO A N 1
ATOM 1790 C CA . PRO A 1 223 ? -25.033 -12.285 27.635 1.00 89.94 223 PRO A CA 1
ATOM 1791 C C . PRO A 1 223 ? -24.833 -13.605 28.387 1.00 89.94 223 PRO A C 1
ATOM 1793 O O . PRO A 1 223 ? -24.685 -13.627 29.608 1.00 89.94 223 PRO A O 1
ATOM 1796 N N . GLY A 1 224 ? -24.839 -14.728 27.672 1.00 90.31 224 GLY A N 1
ATOM 1797 C CA . GLY A 1 224 ? -24.537 -16.062 28.204 1.00 90.31 224 GLY A CA 1
ATOM 1798 C C . GLY A 1 224 ? -25.660 -16.736 29.004 1.00 90.31 224 GLY A C 1
ATOM 1799 O O . GLY A 1 224 ? -25.510 -17.888 29.420 1.00 90.31 224 GLY A O 1
ATOM 1800 N N . HIS A 1 225 ? -26.801 -16.072 29.208 1.00 88.44 225 HIS A N 1
ATOM 1801 C CA . HIS A 1 225 ? -27.880 -16.597 30.054 1.00 88.44 225 HIS A CA 1
ATOM 1802 C C . HIS A 1 225 ? -29.014 -17.263 29.262 1.00 88.44 225 HIS A C 1
ATOM 1804 O O . HIS A 1 225 ? -29.594 -18.249 29.732 1.00 88.44 225 HIS A O 1
ATOM 1810 N N . ARG A 1 226 ? -29.328 -16.770 28.056 1.00 89.81 226 ARG A N 1
ATOM 1811 C CA . ARG A 1 226 ? -30.465 -17.255 27.254 1.00 89.81 226 ARG A CA 1
ATOM 1812 C C . ARG A 1 226 ? -30.144 -18.568 26.538 1.00 89.81 226 ARG A C 1
ATOM 1814 O O . ARG A 1 226 ? -29.095 -18.708 25.917 1.00 89.81 226 ARG A O 1
ATOM 1821 N N . LYS A 1 227 ? -31.075 -19.524 26.592 1.00 92.12 227 LYS A N 1
ATOM 1822 C CA . LYS A 1 227 ? -31.056 -20.738 25.762 1.00 92.12 227 LYS A CA 1
ATOM 1823 C C . LYS A 1 227 ? -32.080 -20.598 24.643 1.00 92.12 227 LYS A C 1
ATOM 1825 O O . LYS A 1 227 ? -33.216 -20.216 24.907 1.00 92.12 227 LYS A O 1
ATOM 1830 N N . TYR A 1 228 ? -31.677 -20.974 23.439 1.00 92.50 228 TYR A N 1
ATOM 1831 C CA . TYR A 1 228 ? -32.538 -21.032 22.265 1.00 92.50 228 TYR A CA 1
ATOM 1832 C C . TYR A 1 228 ? -32.810 -22.486 21.883 1.00 92.50 228 TYR A C 1
ATOM 1834 O O . TYR A 1 228 ? -32.006 -23.371 22.185 1.00 92.50 228 TYR A O 1
ATOM 1842 N N . ASP A 1 229 ? -33.955 -22.740 21.253 1.00 92.56 229 ASP A N 1
ATOM 1843 C CA . ASP A 1 229 ? -34.253 -24.061 20.708 1.00 92.56 229 ASP A CA 1
ATOM 1844 C C . ASP A 1 229 ? -33.409 -24.357 19.454 1.00 92.56 229 ASP A C 1
ATOM 1846 O O . ASP A 1 229 ? -32.858 -23.463 18.808 1.00 92.56 229 ASP A O 1
ATOM 1850 N N . SER A 1 230 ? -33.293 -25.642 19.114 1.00 93.31 230 SER A N 1
ATOM 1851 C CA . SER A 1 230 ? -32.431 -26.099 18.018 1.00 93.31 230 SER A CA 1
ATOM 1852 C C . SER A 1 230 ? -32.868 -25.576 16.643 1.00 93.31 230 SER A C 1
ATOM 1854 O O . SER A 1 230 ? -32.010 -25.332 15.793 1.00 93.31 230 SER A O 1
ATOM 1856 N N . ASN A 1 231 ? -34.169 -25.353 16.426 1.00 93.56 231 ASN A N 1
ATOM 1857 C CA . ASN A 1 231 ? -34.682 -24.867 15.145 1.00 93.56 231 ASN A CA 1
ATOM 1858 C C . ASN A 1 231 ? -34.291 -23.406 14.925 1.00 93.56 231 ASN A C 1
ATOM 1860 O O . ASN A 1 231 ? -33.806 -23.059 13.848 1.00 93.56 231 ASN A O 1
ATOM 1864 N N . LEU A 1 232 ? -34.437 -22.575 15.960 1.00 94.62 232 LEU A N 1
ATOM 1865 C CA . LEU A 1 232 ? -34.009 -21.184 15.921 1.00 94.62 232 LEU A CA 1
ATOM 1866 C C . LEU A 1 232 ? -32.497 -21.076 15.722 1.00 94.62 232 LEU A C 1
ATOM 1868 O O . LEU A 1 232 ? -32.058 -20.311 14.870 1.00 94.62 232 LEU A O 1
ATOM 1872 N N . ILE A 1 233 ? -31.699 -21.872 16.444 1.00 96.12 233 ILE A N 1
ATOM 1873 C CA . ILE A 1 233 ? -30.239 -21.896 16.256 1.00 96.12 233 ILE A CA 1
ATOM 1874 C C . ILE A 1 233 ? -29.902 -22.229 14.802 1.00 96.12 233 ILE A C 1
ATOM 1876 O O . ILE A 1 233 ? -29.150 -21.494 14.169 1.00 96.12 233 ILE A O 1
ATOM 1880 N N . LYS A 1 234 ? -30.494 -23.291 14.240 1.00 95.12 234 LYS A N 1
ATOM 1881 C CA . LYS A 1 234 ? -30.265 -23.684 12.843 1.00 95.12 234 LYS A CA 1
ATOM 1882 C C . LYS A 1 234 ? -30.612 -22.554 11.871 1.00 95.12 234 LYS A C 1
ATOM 1884 O O . LYS A 1 234 ? -29.864 -22.307 10.928 1.00 95.12 234 LYS A O 1
ATOM 1889 N N . ARG A 1 235 ? -31.714 -21.841 12.117 1.00 94.50 235 ARG A N 1
ATOM 1890 C CA . ARG A 1 235 ? -32.116 -20.697 11.295 1.00 94.50 235 ARG A CA 1
ATOM 1891 C C . ARG A 1 235 ? -31.131 -19.535 11.400 1.00 94.50 235 ARG A C 1
ATOM 1893 O O . ARG A 1 235 ? -30.722 -18.998 10.376 1.00 94.50 235 ARG A O 1
ATOM 1900 N N . LEU A 1 236 ? -30.700 -19.178 12.605 1.00 96.31 236 LEU A N 1
ATOM 1901 C CA . LEU A 1 236 ? -29.702 -18.127 12.811 1.00 96.31 236 LEU A CA 1
ATOM 1902 C C . LEU A 1 236 ? -28.374 -18.475 12.126 1.00 96.31 236 LEU A C 1
ATOM 1904 O O . LEU A 1 236 ? -27.804 -17.616 11.464 1.00 96.31 236 LEU A O 1
ATOM 1908 N N . ARG A 1 237 ? -27.933 -19.741 12.182 1.00 96.62 237 ARG A N 1
ATOM 1909 C CA . ARG A 1 237 ? -26.744 -20.204 11.443 1.00 96.62 237 ARG A CA 1
ATOM 1910 C C . ARG A 1 237 ? -26.889 -19.994 9.932 1.00 96.62 237 ARG A C 1
ATOM 1912 O O . ARG A 1 237 ? -25.944 -19.533 9.308 1.00 96.62 237 ARG A O 1
ATOM 1919 N N . SER A 1 238 ? -28.068 -20.240 9.352 1.00 94.50 238 SER A N 1
ATOM 1920 C CA . SER A 1 238 ? -28.288 -19.960 7.921 1.00 94.50 238 SER A CA 1
ATOM 1921 C C . SER A 1 238 ? -28.181 -18.470 7.573 1.00 94.50 238 SER A C 1
ATOM 1923 O O . SER A 1 238 ? -27.646 -18.133 6.525 1.00 94.50 238 SER A O 1
ATOM 1925 N N . TYR A 1 239 ? -28.595 -17.561 8.466 1.00 94.69 239 TYR A N 1
ATOM 1926 C CA . TYR A 1 239 ? -28.391 -16.122 8.254 1.00 94.69 239 TYR A CA 1
ATOM 1927 C C . TYR A 1 239 ? -26.922 -15.703 8.371 1.00 94.69 239 TYR A C 1
ATOM 1929 O O . TYR A 1 239 ? -26.516 -14.758 7.704 1.00 94.69 239 TYR A O 1
ATOM 1937 N N . VAL A 1 240 ? -26.129 -16.391 9.196 1.00 95.38 240 VAL A N 1
ATOM 1938 C CA . VAL A 1 240 ? -24.682 -16.150 9.310 1.00 95.38 240 VAL A CA 1
ATOM 1939 C C . VAL A 1 240 ? -23.946 -16.529 8.020 1.00 95.38 240 VAL A C 1
ATOM 1941 O O . VAL A 1 240 ? -23.075 -15.783 7.581 1.00 95.38 240 VAL A O 1
ATOM 1944 N N . VAL A 1 241 ? -24.308 -17.661 7.409 1.00 93.19 241 VAL A N 1
ATOM 1945 C CA . VAL A 1 241 ? -23.624 -18.201 6.219 1.00 93.19 241 VAL A CA 1
ATOM 1946 C C . VAL A 1 241 ? -24.137 -17.565 4.920 1.00 93.19 241 VAL A C 1
ATOM 1948 O O . VAL A 1 241 ? -23.352 -17.082 4.103 1.00 93.19 241 VAL A O 1
ATOM 1951 N N . ASP A 1 242 ? -25.460 -17.524 4.747 1.00 90.12 242 ASP A N 1
ATOM 1952 C CA . ASP A 1 242 ? -26.111 -17.185 3.472 1.00 90.12 242 ASP A CA 1
ATOM 1953 C C . ASP A 1 242 ? -26.908 -15.871 3.519 1.00 90.12 242 ASP A C 1
ATOM 1955 O O . ASP A 1 242 ? -27.455 -15.423 2.507 1.00 90.12 242 ASP A O 1
ATOM 1959 N N . GLY A 1 243 ? -27.030 -15.255 4.698 1.00 88.50 243 GLY A N 1
ATOM 1960 C CA . GLY A 1 243 ? -27.822 -14.044 4.886 1.00 88.50 243 GLY A CA 1
ATOM 1961 C C . GLY A 1 243 ? -27.160 -12.788 4.323 1.00 88.50 243 GLY A C 1
ATOM 1962 O O . GLY A 1 243 ? -25.958 -12.720 4.065 1.00 88.50 243 GLY A O 1
ATOM 1963 N N . LYS A 1 244 ? -27.959 -11.724 4.187 1.00 90.44 244 LYS A N 1
ATOM 1964 C CA . LYS A 1 244 ? -27.419 -10.381 3.920 1.00 90.44 244 LYS A CA 1
ATOM 1965 C C . LYS A 1 244 ? -26.559 -9.920 5.097 1.00 90.44 244 LYS A C 1
ATOM 1967 O O . LYS A 1 244 ? -26.788 -10.329 6.229 1.00 90.44 244 LYS A O 1
ATOM 1972 N N . VAL A 1 245 ? -25.659 -8.966 4.857 1.00 92.12 245 VAL A N 1
ATOM 1973 C CA . VAL A 1 245 ? -24.760 -8.396 5.882 1.00 92.12 245 VAL A CA 1
ATOM 1974 C C . VAL A 1 245 ? -25.496 -7.998 7.174 1.00 92.12 245 VAL A C 1
ATOM 1976 O O . VAL A 1 245 ? -25.033 -8.330 8.261 1.00 92.12 245 VAL A O 1
ATOM 1979 N N . GLY A 1 246 ? -26.666 -7.352 7.072 1.00 90.38 246 GLY A N 1
ATOM 1980 C CA . GLY A 1 246 ? -27.488 -6.987 8.236 1.00 90.38 246 GLY A CA 1
ATOM 1981 C C . GLY A 1 246 ? -28.005 -8.198 9.023 1.00 90.38 246 GLY A C 1
ATOM 1982 O O . GLY A 1 246 ? -27.873 -8.247 10.245 1.00 90.38 246 GLY A O 1
ATOM 1983 N N . GLN A 1 247 ? -28.507 -9.218 8.325 1.00 93.19 247 GLN A N 1
ATOM 1984 C CA . GLN A 1 247 ? -28.985 -10.462 8.934 1.00 93.19 247 GLN A CA 1
ATOM 1985 C C . GLN A 1 247 ? -27.839 -11.253 9.575 1.00 93.19 247 GLN A C 1
ATOM 1987 O O . GLN A 1 247 ? -27.980 -11.713 10.705 1.00 93.19 247 GLN A O 1
ATOM 1992 N N . ALA A 1 248 ? -26.700 -11.360 8.887 1.00 94.69 248 ALA A N 1
ATOM 1993 C CA . ALA A 1 248 ? -25.499 -12.029 9.376 1.00 94.69 248 ALA A CA 1
ATOM 1994 C C . ALA A 1 248 ? -24.966 -11.361 10.654 1.00 94.69 248 ALA A C 1
ATOM 1996 O O . ALA A 1 248 ? -24.662 -12.042 11.635 1.00 94.69 248 ALA A O 1
ATOM 1997 N N . ASN A 1 249 ? -24.953 -10.022 10.688 1.00 95.81 249 ASN A N 1
ATOM 1998 C CA . ASN A 1 249 ? -24.609 -9.244 11.875 1.00 95.81 249 ASN A CA 1
ATOM 1999 C C . ASN A 1 249 ? -25.537 -9.569 13.057 1.00 95.81 249 ASN A C 1
ATOM 2001 O O . ASN A 1 249 ? -25.079 -10.006 14.111 1.00 95.81 249 ASN A O 1
ATOM 2005 N N . LEU A 1 250 ? -26.851 -9.395 12.876 1.00 96.62 250 LEU A N 1
ATOM 2006 C CA . LEU A 1 250 ? -27.838 -9.589 13.943 1.00 96.62 250 LEU A CA 1
ATOM 2007 C C . LEU A 1 250 ? -27.870 -11.040 14.443 1.00 96.62 250 LEU A C 1
ATOM 2009 O O . LEU A 1 250 ? -27.887 -11.277 15.650 1.00 96.62 250 LEU A O 1
ATOM 2013 N N . ALA A 1 251 ? -27.818 -12.016 13.535 1.00 96.94 251 ALA A N 1
ATOM 2014 C CA . ALA A 1 251 ? -27.790 -13.429 13.894 1.00 96.94 251 ALA A CA 1
ATOM 2015 C C . ALA A 1 251 ? -26.524 -13.800 14.680 1.00 96.94 251 ALA A C 1
ATOM 2017 O O . ALA A 1 251 ? -26.621 -14.504 15.687 1.00 96.94 251 ALA A O 1
ATOM 2018 N N . SER A 1 252 ? -25.362 -13.273 14.285 1.00 97.50 252 SER A N 1
ATOM 2019 C CA . SER A 1 252 ? -24.101 -13.488 15.006 1.00 97.50 252 SER A CA 1
ATOM 2020 C C . SER A 1 252 ? -24.114 -12.859 16.397 1.00 97.50 252 SER A C 1
ATOM 2022 O O . SER A 1 252 ? -23.624 -13.471 17.341 1.00 97.50 252 SER A O 1
ATOM 2024 N N . VAL A 1 253 ? -24.740 -11.688 16.573 1.00 97.62 253 VAL A N 1
ATOM 2025 C CA . VAL A 1 253 ? -24.955 -11.089 17.904 1.00 97.62 253 VAL A CA 1
ATOM 2026 C C . VAL A 1 253 ? -25.792 -12.018 18.790 1.00 97.62 253 VAL A C 1
ATOM 2028 O O . VAL A 1 253 ? -25.421 -12.264 19.939 1.00 97.62 253 VAL A O 1
ATOM 2031 N N . ILE A 1 254 ? -26.910 -12.546 18.278 1.00 97.31 254 ILE A N 1
ATOM 2032 C CA . ILE A 1 254 ? -27.802 -13.441 19.038 1.00 97.31 254 ILE A CA 1
ATOM 2033 C C . ILE A 1 254 ? -27.061 -14.720 19.441 1.00 97.31 254 ILE A C 1
ATOM 2035 O O . ILE A 1 254 ? -27.105 -15.122 20.606 1.00 97.31 254 ILE A O 1
ATOM 2039 N N . LEU A 1 255 ? -26.366 -15.344 18.486 1.00 97.44 255 LEU A N 1
ATOM 2040 C CA . LEU A 1 255 ? -25.619 -16.582 18.697 1.00 97.44 255 LEU A CA 1
ATOM 2041 C C . LEU A 1 255 ? -24.409 -16.375 19.616 1.00 97.44 255 LEU A C 1
ATOM 2043 O O . LEU A 1 255 ? -24.190 -17.184 20.507 1.00 97.44 255 LEU A O 1
ATOM 2047 N N . GLY A 1 256 ? -23.663 -15.280 19.474 1.00 96.50 256 GLY A N 1
ATOM 2048 C CA . GLY A 1 256 ? -22.519 -14.969 20.336 1.00 96.50 256 GLY A CA 1
ATOM 2049 C C . GLY A 1 256 ? -22.912 -14.692 21.791 1.00 96.50 256 GLY A C 1
ATOM 2050 O O . GLY A 1 256 ? -22.152 -14.978 22.708 1.00 96.50 256 GLY A O 1
ATOM 2051 N N . ASN A 1 257 ? -24.128 -14.195 22.032 1.00 96.06 257 ASN A N 1
ATOM 2052 C CA . ASN A 1 257 ? -24.626 -13.899 23.379 1.00 96.06 257 ASN A CA 1
ATOM 2053 C C . ASN A 1 257 ? -25.448 -15.045 24.003 1.00 96.06 257 ASN A C 1
ATOM 2055 O O . ASN A 1 257 ? -25.965 -14.890 25.113 1.00 96.06 257 ASN A O 1
ATOM 2059 N N . MET A 1 258 ? -25.600 -16.196 23.338 1.00 95.19 258 MET A N 1
ATOM 2060 C CA . MET A 1 258 ? -26.365 -17.317 23.892 1.00 95.19 258 MET A CA 1
ATOM 2061 C C . MET A 1 258 ? -25.587 -18.084 24.971 1.00 95.19 258 MET A C 1
ATOM 2063 O O . MET A 1 258 ? -24.359 -18.066 25.055 1.00 95.19 258 MET A O 1
ATOM 2067 N N . LYS A 1 259 ? -26.307 -18.848 25.790 1.00 94.62 259 LYS A N 1
ATOM 2068 C CA . LYS A 1 259 ? -25.696 -19.769 26.746 1.00 94.62 259 LYS A CA 1
ATOM 2069 C C . LYS A 1 259 ? -24.898 -20.851 26.018 1.00 94.62 259 LYS A C 1
ATOM 2071 O O . LYS A 1 259 ? -25.445 -21.559 25.177 1.00 94.62 259 LYS A O 1
ATOM 2076 N N . ASN A 1 260 ? -23.641 -21.033 26.425 1.00 92.44 260 ASN A N 1
ATOM 2077 C CA . ASN A 1 260 ? -22.683 -21.968 25.821 1.00 92.44 260 ASN A CA 1
ATOM 2078 C C . ASN A 1 260 ? -22.351 -21.663 24.344 1.00 92.44 260 ASN A C 1
ATOM 2080 O O . ASN A 1 260 ? -22.088 -22.600 23.583 1.00 92.44 260 ASN A O 1
ATOM 2084 N N . ALA A 1 261 ? -22.357 -20.387 23.941 1.00 93.94 261 ALA A N 1
ATOM 2085 C CA . ALA A 1 261 ? -21.977 -19.964 22.590 1.00 93.94 261 ALA A CA 1
ATOM 2086 C C . ALA A 1 261 ? -20.596 -20.509 22.173 1.00 93.94 261 ALA A C 1
ATOM 2088 O O . ALA A 1 261 ? -20.502 -21.163 21.139 1.00 93.94 261 ALA A O 1
ATOM 2089 N N . ASP A 1 262 ? -19.585 -20.396 23.048 1.00 90.44 262 ASP A N 1
ATOM 2090 C CA . ASP A 1 262 ? -18.215 -20.912 22.843 1.00 90.44 262 ASP A CA 1
ATOM 2091 C C . ASP A 1 262 ? -18.134 -22.399 22.459 1.00 90.44 262 ASP A C 1
ATOM 2093 O O . ASP A 1 262 ? -17.156 -22.842 21.876 1.00 90.44 262 ASP A O 1
ATOM 2097 N N . ARG A 1 263 ? -19.127 -23.213 22.833 1.00 91.44 263 ARG A N 1
ATOM 2098 C CA . ARG A 1 263 ? -19.163 -24.637 22.457 1.00 91.44 263 ARG A CA 1
ATOM 2099 C C . ARG A 1 263 ? -20.073 -24.885 21.268 1.00 91.44 263 ARG A C 1
ATOM 2101 O O . ARG A 1 263 ? -19.792 -25.748 20.452 1.00 91.44 263 ARG A O 1
ATOM 2108 N N . SER A 1 264 ? -21.185 -24.161 21.210 1.00 92.62 264 SER A N 1
ATOM 2109 C CA . SER A 1 264 ? -22.241 -24.408 20.229 1.00 92.62 264 SER A CA 1
ATOM 2110 C C . SER A 1 264 ? -21.907 -23.829 18.856 1.00 92.62 264 SER A C 1
ATOM 2112 O O . SER A 1 264 ? -22.473 -24.299 17.878 1.00 92.62 264 SER A O 1
ATOM 2114 N N . MET A 1 265 ? -21.047 -22.805 18.797 1.00 96.56 265 MET A N 1
ATOM 2115 C CA . MET A 1 265 ? -20.660 -22.098 17.570 1.00 96.56 265 MET A CA 1
ATOM 2116 C C . MET A 1 265 ? -19.240 -22.433 17.092 1.00 96.56 265 MET A C 1
ATOM 2118 O O . MET A 1 265 ? -18.798 -21.854 16.107 1.00 96.56 265 MET A O 1
ATOM 2122 N N . ALA A 1 266 ? -18.520 -23.332 17.773 1.00 95.06 266 ALA A N 1
ATOM 2123 C CA . ALA A 1 266 ? -17.135 -23.658 17.431 1.00 95.06 266 ALA A CA 1
ATOM 2124 C C . ALA A 1 266 ? -16.997 -24.188 15.995 1.00 95.06 266 ALA A C 1
ATOM 2126 O O . ALA A 1 266 ? -16.189 -23.670 15.235 1.00 95.06 266 ALA A O 1
ATOM 2127 N N . ASP A 1 267 ? -17.860 -25.130 15.607 1.00 96.00 267 ASP A N 1
ATOM 2128 C CA . ASP A 1 267 ? -17.905 -25.707 14.258 1.00 96.00 267 ASP A CA 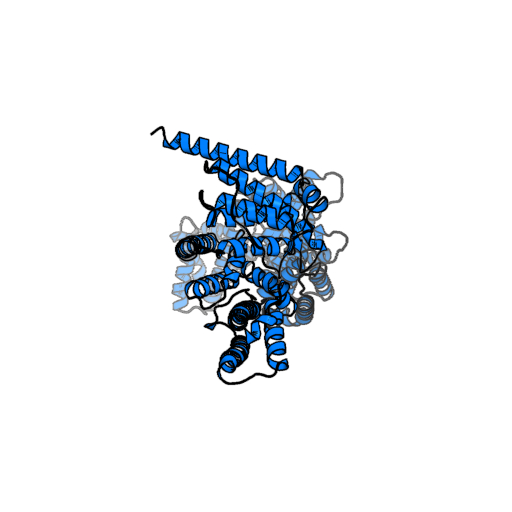1
ATOM 2129 C C . ASP A 1 267 ? -18.267 -24.667 13.183 1.00 96.00 267 ASP A C 1
ATOM 2131 O O . ASP A 1 267 ? -17.766 -24.709 12.063 1.00 96.00 267 ASP A O 1
ATOM 2135 N N . LEU A 1 268 ? -19.145 -23.715 13.516 1.00 96.00 268 LEU A N 1
ATOM 2136 C CA . LEU A 1 268 ? -19.497 -22.620 12.615 1.00 96.00 268 LEU A CA 1
ATOM 2137 C C . LEU A 1 268 ? -18.322 -21.666 12.402 1.00 96.00 268 LEU A C 1
ATOM 2139 O O . LEU A 1 268 ? -18.055 -21.294 11.267 1.00 96.00 268 LEU A O 1
ATOM 2143 N N . VAL A 1 269 ? -17.659 -21.242 13.481 1.00 94.88 269 VAL A N 1
ATOM 2144 C CA . VAL A 1 269 ? -16.533 -20.303 13.397 1.00 94.88 269 VAL A CA 1
ATOM 2145 C C . VAL A 1 269 ? -15.370 -20.932 12.639 1.00 94.88 269 VAL A C 1
ATOM 2147 O O . VAL A 1 269 ? -14.831 -20.275 11.759 1.00 94.88 269 VAL A O 1
ATOM 2150 N N . GLU A 1 270 ? -15.054 -22.198 12.912 1.00 94.44 270 GLU A N 1
ATOM 2151 C CA . GLU A 1 270 ? -14.045 -22.963 12.173 1.00 94.44 270 GLU A CA 1
ATOM 2152 C C . GLU A 1 270 ? -14.335 -22.965 10.665 1.00 94.44 270 GLU A C 1
ATOM 2154 O O . GLU A 1 270 ? -13.520 -22.489 9.881 1.00 94.44 270 GLU A O 1
ATOM 2159 N N . SER A 1 271 ? -15.546 -23.365 10.263 1.00 93.25 271 SER A N 1
ATOM 2160 C CA . SER A 1 271 ? -15.957 -23.370 8.852 1.00 93.25 271 SER A CA 1
ATOM 2161 C C . SER A 1 271 ? -15.877 -21.986 8.192 1.00 93.25 271 SER A C 1
ATOM 2163 O O . SER A 1 271 ? -15.426 -21.877 7.055 1.00 93.25 271 SER A O 1
ATOM 2165 N N . LEU A 1 272 ? -16.285 -20.918 8.889 1.00 92.44 272 LEU A N 1
ATOM 2166 C CA . LEU A 1 272 ? -16.203 -19.550 8.362 1.00 92.44 272 LEU A CA 1
ATOM 2167 C C . LEU A 1 272 ? -14.755 -19.062 8.223 1.00 92.44 272 LEU A C 1
ATOM 2169 O O . LEU A 1 272 ? -14.458 -18.282 7.318 1.00 92.44 272 LEU A O 1
ATOM 2173 N N . SER A 1 273 ? -13.877 -19.481 9.134 1.00 90.12 273 SER A N 1
ATOM 2174 C CA . SER A 1 273 ? -12.453 -19.153 9.114 1.00 90.12 273 SER A CA 1
ATOM 2175 C C . SER A 1 273 ? -11.704 -19.907 8.012 1.00 90.12 273 SER A C 1
ATOM 2177 O O . SER A 1 273 ? -10.869 -19.301 7.345 1.00 90.12 273 SER A O 1
ATOM 2179 N N . ASP A 1 274 ? -12.040 -21.173 7.761 1.00 86.62 274 ASP A N 1
ATOM 2180 C CA . ASP A 1 274 ? -11.427 -21.987 6.701 1.00 86.62 274 ASP A CA 1
ATOM 2181 C C . ASP A 1 274 ? -11.810 -21.511 5.289 1.00 86.62 274 ASP A C 1
ATOM 2183 O O . ASP A 1 274 ? -11.017 -21.594 4.350 1.00 86.62 274 ASP A O 1
ATOM 2187 N N . GLU A 1 275 ? -13.019 -20.969 5.124 1.00 80.38 275 GLU A N 1
ATOM 2188 C CA . GLU A 1 275 ? -13.507 -20.427 3.849 1.00 80.38 275 GLU A CA 1
ATOM 2189 C C . GLU A 1 275 ? -13.073 -18.970 3.592 1.00 80.38 275 GLU A C 1
ATOM 2191 O O . GLU A 1 275 ? -13.465 -18.361 2.586 1.00 80.38 275 GLU A O 1
ATOM 2196 N N . LEU A 1 276 ? -12.263 -18.382 4.483 1.00 81.88 276 LEU A N 1
ATOM 2197 C CA . LEU A 1 276 ? -11.847 -16.987 4.384 1.00 81.88 276 LEU A CA 1
ATOM 2198 C C . LEU A 1 276 ? -10.928 -16.776 3.168 1.00 81.88 276 LEU A C 1
ATOM 2200 O O . LEU A 1 276 ? -9.748 -17.116 3.161 1.00 81.88 276 LEU A O 1
ATOM 2204 N N . SER A 1 277 ? -11.477 -16.171 2.116 1.00 78.56 277 SER A N 1
ATOM 2205 C CA . SER A 1 277 ? -10.753 -15.863 0.883 1.00 78.56 277 SER A CA 1
ATOM 2206 C C . SER A 1 277 ? -11.174 -14.512 0.323 1.00 78.56 277 SER A C 1
ATOM 2208 O O . SER A 1 277 ? -12.363 -14.196 0.276 1.00 78.56 277 SER A O 1
ATOM 2210 N N . LEU A 1 278 ? -10.218 -13.753 -0.224 1.00 73.00 278 LEU A N 1
ATOM 2211 C CA . LEU A 1 278 ? -10.496 -12.500 -0.941 1.00 73.00 278 LEU A CA 1
ATOM 2212 C C . LEU A 1 278 ? -11.452 -12.685 -2.136 1.00 73.00 278 LEU A C 1
ATOM 2214 O O . LEU A 1 278 ? -12.065 -11.723 -2.589 1.00 73.00 278 LEU A O 1
ATOM 2218 N N . LYS A 1 279 ? -11.597 -13.916 -2.645 1.00 75.75 279 LYS A N 1
ATOM 2219 C CA . LYS A 1 279 ? -12.489 -14.260 -3.765 1.00 75.75 279 LYS A CA 1
ATOM 2220 C C . LYS A 1 279 ? -13.870 -14.758 -3.318 1.00 75.75 279 LYS A C 1
ATOM 2222 O O . LYS A 1 279 ? -14.713 -15.037 -4.172 1.00 75.75 279 LYS A O 1
ATOM 2227 N N . ALA A 1 280 ? -14.115 -14.901 -2.014 1.00 77.56 280 ALA A N 1
ATOM 2228 C CA . ALA A 1 280 ? -15.391 -15.390 -1.507 1.00 77.56 280 ALA A CA 1
ATOM 2229 C C . ALA A 1 280 ? -16.516 -14.383 -1.805 1.00 77.56 280 ALA A C 1
ATOM 2231 O O . ALA A 1 280 ? -16.427 -13.205 -1.460 1.00 77.56 280 ALA A O 1
ATOM 2232 N N . ARG A 1 281 ? -17.614 -14.847 -2.420 1.00 80.69 281 ARG A N 1
ATOM 2233 C CA . ARG A 1 281 ? -18.767 -13.986 -2.769 1.00 80.69 281 ARG A CA 1
ATOM 2234 C C . ARG A 1 281 ? -19.404 -13.322 -1.543 1.00 80.69 281 ARG A C 1
ATOM 2236 O O . ARG A 1 281 ? -19.866 -12.190 -1.641 1.00 80.69 281 ARG A O 1
ATOM 2243 N N . ASN A 1 282 ? -19.382 -14.012 -0.405 1.00 84.44 282 ASN A N 1
ATOM 2244 C CA . ASN A 1 282 ? -19.988 -13.582 0.856 1.00 84.44 282 ASN A CA 1
ATOM 2245 C C . ASN A 1 282 ? -18.949 -13.036 1.855 1.00 84.44 282 ASN A C 1
ATOM 2247 O O . ASN A 1 282 ? -19.217 -12.972 3.050 1.00 84.44 282 ASN A O 1
ATOM 2251 N N . LEU A 1 283 ? -17.763 -12.615 1.391 1.00 86.62 283 LEU A N 1
ATOM 2252 C CA . LEU A 1 283 ? -16.666 -12.198 2.273 1.00 86.62 283 LEU A CA 1
ATOM 2253 C C . LEU A 1 283 ? -17.089 -11.141 3.308 1.00 86.62 283 LEU A C 1
ATOM 2255 O O . LEU A 1 283 ? -16.738 -11.249 4.480 1.00 86.62 283 LEU A O 1
ATOM 2259 N N . LEU A 1 284 ? -17.880 -10.141 2.903 1.00 87.06 284 LEU A N 1
ATOM 2260 C CA . LEU A 1 284 ? -18.326 -9.077 3.807 1.00 87.06 284 LEU A CA 1
ATOM 2261 C C . LEU A 1 284 ? -19.250 -9.596 4.922 1.00 87.06 284 LEU A C 1
ATOM 2263 O O . LEU A 1 284 ? -19.095 -9.189 6.072 1.00 87.06 284 LEU A O 1
ATOM 2267 N N . SER A 1 285 ? -20.194 -10.492 4.621 1.00 91.00 285 SER A N 1
ATOM 2268 C CA . SER A 1 285 ? -21.069 -11.095 5.639 1.00 91.00 285 SER A CA 1
ATOM 2269 C C . SER A 1 285 ? -20.304 -12.063 6.545 1.00 91.00 285 SER A C 1
ATOM 2271 O O . SER A 1 285 ? -20.532 -12.055 7.756 1.00 91.00 285 SER A O 1
ATOM 2273 N N . THR A 1 286 ? -19.343 -12.816 5.999 1.00 91.69 286 THR A N 1
ATOM 2274 C CA . THR A 1 286 ? -18.446 -13.693 6.770 1.00 91.69 286 THR A CA 1
ATOM 2275 C C . THR A 1 286 ? -17.604 -12.890 7.762 1.00 91.69 286 THR A C 1
ATOM 2277 O O . THR A 1 286 ? -17.644 -13.161 8.961 1.00 91.69 286 THR A O 1
ATOM 2280 N N . LEU A 1 287 ? -16.918 -11.836 7.303 1.00 90.62 287 LEU A N 1
ATOM 2281 C CA . LEU A 1 287 ? -16.123 -10.950 8.163 1.00 90.62 287 LEU A CA 1
ATOM 2282 C C . LEU A 1 287 ? -16.985 -10.231 9.202 1.00 90.62 287 LEU A C 1
ATOM 2284 O O . LEU A 1 287 ? -16.584 -10.101 10.357 1.00 90.62 287 LEU A O 1
ATOM 2288 N N . THR A 1 288 ? -18.190 -9.800 8.819 1.00 93.25 288 THR A N 1
ATOM 2289 C CA . THR A 1 288 ? -19.145 -9.196 9.757 1.00 93.25 288 THR A CA 1
ATOM 2290 C C . THR A 1 288 ? -19.490 -10.175 10.878 1.00 93.25 288 THR A C 1
ATOM 2292 O O . THR A 1 288 ? -19.423 -9.807 12.048 1.00 93.25 288 THR A O 1
ATOM 2295 N N . SER A 1 289 ? -19.784 -11.431 10.546 1.00 95.25 289 SER A N 1
ATOM 2296 C CA . SER A 1 289 ? -20.118 -12.471 11.525 1.00 95.25 289 SER A CA 1
ATOM 2297 C C . SER A 1 289 ? -18.945 -12.790 12.449 1.00 95.25 289 SER A C 1
ATOM 2299 O O . SER A 1 289 ? -19.090 -12.751 13.673 1.00 95.25 289 SER A O 1
ATOM 2301 N N . LEU A 1 290 ? -17.758 -13.006 11.873 1.00 93.31 290 LEU A N 1
ATOM 2302 C CA . LEU A 1 290 ? -16.516 -13.218 12.618 1.00 93.31 290 LEU A CA 1
ATOM 2303 C C . LEU A 1 290 ? -16.210 -12.037 13.552 1.00 93.31 290 LEU A C 1
ATOM 2305 O O . LEU A 1 290 ? -15.836 -12.260 14.698 1.00 93.31 290 LEU A O 1
ATOM 2309 N N . SER A 1 291 ? -16.459 -10.790 13.132 1.00 93.19 291 SER A N 1
ATOM 2310 C CA . SER A 1 291 ? -16.284 -9.610 13.994 1.00 93.19 291 SER A CA 1
ATOM 2311 C C . SER A 1 291 ? -17.188 -9.633 15.233 1.00 93.19 291 SER A C 1
ATOM 2313 O O . SER A 1 291 ? -16.749 -9.279 16.328 1.00 93.19 291 SER A O 1
ATOM 2315 N N . GLN A 1 292 ? -18.435 -10.099 15.097 1.00 95.25 292 GLN A N 1
ATOM 2316 C CA . GLN A 1 292 ? -19.358 -10.204 16.228 1.00 95.25 292 GLN A CA 1
ATOM 2317 C C . GLN A 1 292 ? -18.954 -11.350 17.159 1.00 95.25 292 GLN A C 1
ATOM 2319 O O . GLN A 1 292 ? -18.959 -11.181 18.378 1.00 95.25 292 GLN A O 1
ATOM 2324 N N . PHE A 1 293 ? -18.531 -12.493 16.612 1.00 95.00 293 PHE A N 1
ATOM 2325 C CA . PHE A 1 293 ? -17.964 -13.572 17.422 1.00 95.00 293 PHE A CA 1
ATOM 2326 C C . PHE A 1 293 ? -16.660 -13.150 18.113 1.00 95.00 293 PHE A C 1
ATOM 2328 O O . PHE A 1 293 ? -16.437 -13.555 19.249 1.00 95.00 293 PHE A O 1
ATOM 2335 N N . ALA A 1 294 ? -15.840 -12.285 17.511 1.00 90.88 294 ALA A N 1
ATOM 2336 C CA . ALA A 1 294 ? -14.668 -11.706 18.171 1.00 90.88 294 ALA A CA 1
ATOM 2337 C C . ALA A 1 294 ? -15.065 -10.870 19.399 1.00 90.88 294 ALA A C 1
ATOM 2339 O O . ALA A 1 294 ? -14.415 -10.942 20.438 1.00 90.88 294 ALA A O 1
ATOM 2340 N N . LEU A 1 295 ? -16.148 -10.093 19.285 1.00 93.00 295 LEU A N 1
ATOM 2341 C CA . LEU A 1 295 ? -16.635 -9.224 20.355 1.00 93.00 295 LEU A CA 1
ATOM 2342 C C . LEU A 1 295 ? -17.274 -10.008 21.511 1.00 93.00 295 LEU A C 1
ATOM 2344 O O . LEU A 1 295 ? -17.036 -9.684 22.673 1.00 93.00 295 LEU A O 1
ATOM 2348 N N . TYR A 1 296 ? -18.093 -11.018 21.205 1.00 91.75 296 TYR A N 1
ATOM 2349 C CA . TYR A 1 296 ? -18.917 -11.711 22.206 1.00 91.75 296 TYR A CA 1
ATOM 2350 C C . TYR A 1 296 ? -18.365 -13.075 22.647 1.00 91.75 296 TYR A C 1
ATOM 2352 O O . TYR A 1 296 ? -18.634 -13.507 23.766 1.00 91.75 296 TYR A O 1
ATOM 2360 N N . THR A 1 297 ? -17.569 -13.738 21.808 1.00 90.69 297 THR A N 1
ATOM 2361 C CA . THR A 1 297 ? -16.978 -15.070 22.042 1.00 90.69 297 THR A CA 1
ATOM 2362 C C . THR A 1 297 ? -15.517 -15.127 21.556 1.00 90.69 297 THR A C 1
ATOM 2364 O O . THR A 1 297 ? -15.173 -15.967 20.721 1.00 90.69 297 THR A O 1
ATOM 2367 N N . PRO A 1 298 ? -14.617 -14.247 22.045 1.00 89.00 298 PRO A N 1
ATOM 2368 C CA . PRO A 1 298 ? -13.260 -14.083 21.498 1.00 89.00 298 PRO A CA 1
ATOM 2369 C C . PRO A 1 298 ? -12.421 -15.370 21.499 1.00 89.00 298 PRO A C 1
ATOM 2371 O O . PRO A 1 298 ? -11.540 -15.551 20.658 1.00 89.00 298 PRO A O 1
ATOM 2374 N N . ARG A 1 299 ? -12.713 -16.297 22.420 1.00 90.12 299 ARG A N 1
ATOM 2375 C CA . ARG A 1 299 ? -12.038 -17.600 22.514 1.00 90.12 299 ARG A CA 1
ATOM 2376 C C . ARG A 1 299 ? -12.215 -18.452 21.258 1.00 90.12 299 ARG A C 1
ATOM 2378 O O . ARG A 1 299 ? -11.305 -19.202 20.931 1.00 90.12 299 ARG A O 1
ATOM 2385 N N . LEU A 1 300 ? -13.345 -18.317 20.557 1.00 90.12 300 LEU A N 1
ATOM 2386 C CA . LEU A 1 300 ? -13.604 -19.040 19.311 1.00 90.12 300 LEU A CA 1
ATOM 2387 C C . LEU A 1 300 ? -12.678 -18.595 18.177 1.00 90.12 300 LEU A C 1
ATOM 2389 O O . LEU A 1 300 ? -12.279 -19.422 17.371 1.00 90.12 300 LEU A O 1
ATOM 2393 N N . LEU A 1 301 ? -12.324 -17.308 18.126 1.00 88.38 301 LEU A N 1
ATOM 2394 C CA . LEU A 1 301 ? -11.482 -16.755 17.062 1.00 88.38 301 LEU A CA 1
ATOM 2395 C C . LEU A 1 301 ? -9.991 -16.778 17.385 1.00 88.38 301 LEU A C 1
ATOM 2397 O O . LEU A 1 301 ? -9.182 -16.569 16.489 1.00 88.38 301 LEU A O 1
ATOM 2401 N N . THR A 1 302 ? -9.612 -17.029 18.640 1.00 85.75 302 THR A N 1
ATOM 2402 C CA . THR A 1 302 ? -8.202 -17.016 19.062 1.00 85.75 302 THR A CA 1
ATOM 2403 C C . THR A 1 302 ? -7.305 -17.910 18.187 1.00 85.75 302 THR A C 1
ATOM 2405 O O . THR A 1 302 ? -6.242 -17.432 17.805 1.00 85.75 302 THR A O 1
ATOM 2408 N N . PRO A 1 303 ? -7.704 -19.139 17.793 1.00 86.50 303 PRO A N 1
ATOM 2409 C CA . PRO A 1 303 ? -6.884 -19.984 16.915 1.00 86.50 303 PRO A CA 1
ATOM 2410 C C . PRO A 1 303 ? -6.753 -19.471 15.474 1.00 86.50 303 PRO A C 1
ATOM 2412 O O . PRO A 1 303 ? -5.841 -19.882 14.766 1.00 86.50 303 PRO A O 1
ATOM 2415 N N . TYR A 1 304 ? -7.664 -18.599 15.034 1.00 82.31 304 TYR A N 1
ATOM 2416 C CA . TYR A 1 304 ? -7.791 -18.163 13.641 1.00 82.31 304 TYR A CA 1
ATOM 2417 C C . TYR A 1 304 ? -7.403 -16.697 13.433 1.00 82.31 304 TYR A C 1
ATOM 2419 O O . TYR A 1 304 ? -7.423 -16.209 12.306 1.00 82.31 304 TYR A O 1
ATOM 2427 N N . ILE A 1 305 ? -7.071 -15.964 14.500 1.00 75.06 305 ILE A N 1
ATOM 2428 C CA . ILE A 1 305 ? -6.794 -14.527 14.407 1.00 75.06 305 ILE A CA 1
ATOM 2429 C C . ILE A 1 305 ? -5.574 -14.249 13.520 1.00 75.06 305 ILE A C 1
ATOM 2431 O O . ILE A 1 305 ? -5.585 -13.288 12.755 1.00 75.06 305 ILE A O 1
ATOM 2435 N N . ASP A 1 306 ? -4.586 -15.145 13.538 1.00 67.38 306 ASP A N 1
ATOM 2436 C CA . ASP A 1 306 ? -3.381 -15.059 12.709 1.00 67.38 306 ASP A CA 1
ATOM 2437 C C . ASP A 1 306 ? -3.683 -15.261 11.214 1.00 67.38 306 ASP A C 1
ATOM 2439 O O . ASP A 1 306 ? -2.976 -14.718 10.376 1.00 67.38 306 ASP A O 1
ATOM 2443 N N . LEU A 1 307 ? -4.770 -15.960 10.856 1.00 65.38 307 LEU A N 1
ATOM 2444 C CA . LEU A 1 307 ? -5.243 -16.052 9.463 1.00 65.38 307 LEU A CA 1
ATOM 2445 C C . LEU A 1 307 ? -5.864 -14.729 8.982 1.00 65.38 307 LEU A C 1
ATOM 2447 O O . LEU A 1 307 ? -5.877 -14.446 7.786 1.00 65.38 307 LEU A O 1
ATOM 2451 N N . ILE A 1 308 ? -6.402 -13.924 9.907 1.00 61.78 308 ILE A N 1
ATOM 2452 C CA . ILE A 1 308 ? -7.019 -12.618 9.625 1.00 61.78 308 ILE A CA 1
ATOM 2453 C C . ILE A 1 308 ? -5.948 -11.517 9.579 1.00 61.78 308 ILE A C 1
ATOM 2455 O O . ILE A 1 308 ? -6.082 -10.551 8.823 1.00 61.78 308 ILE A O 1
ATOM 2459 N N . TYR A 1 309 ? -4.860 -11.671 10.338 1.00 55.97 309 TYR A N 1
ATOM 2460 C CA . TYR A 1 309 ? -3.642 -10.896 10.147 1.00 55.97 309 TYR A CA 1
ATOM 2461 C C . TYR A 1 309 ? -2.899 -11.412 8.913 1.00 55.97 309 TYR A C 1
ATOM 2463 O O . TYR A 1 309 ? -1.991 -12.228 9.009 1.00 55.97 309 TYR A O 1
ATOM 2471 N N . THR A 1 310 ? -3.216 -10.883 7.731 1.00 55.22 310 THR A N 1
ATOM 2472 C CA . THR A 1 310 ? -2.220 -10.888 6.654 1.00 55.22 310 THR A CA 1
ATOM 2473 C C . THR A 1 310 ? -0.988 -10.169 7.202 1.00 55.22 310 THR A C 1
ATOM 2475 O O . THR A 1 310 ? -1.050 -8.950 7.406 1.00 55.22 310 THR A O 1
ATOM 2478 N N . GLU A 1 311 ? 0.096 -10.890 7.509 1.00 53.88 311 GLU A N 1
ATOM 2479 C CA . GLU A 1 311 ? 1.383 -10.256 7.782 1.00 53.88 311 GLU A CA 1
ATOM 2480 C C . GLU A 1 311 ? 1.616 -9.243 6.662 1.00 53.88 311 GLU A C 1
ATOM 2482 O O . GLU A 1 311 ? 1.557 -9.578 5.476 1.00 53.88 311 GLU A O 1
ATOM 2487 N N . SER A 1 312 ? 1.794 -7.975 7.035 1.00 63.09 312 SER A N 1
ATOM 2488 C CA . SER A 1 312 ? 2.234 -6.966 6.084 1.00 63.09 312 SER A CA 1
ATOM 2489 C C . SER A 1 312 ? 3.480 -7.531 5.414 1.00 63.09 312 SER A C 1
ATOM 2491 O O . SER A 1 312 ? 4.465 -7.813 6.098 1.00 63.09 312 SER A O 1
ATOM 2493 N N . ASN A 1 313 ? 3.416 -7.744 4.102 1.00 75.19 313 ASN A N 1
ATOM 2494 C CA . ASN A 1 313 ? 4.544 -8.184 3.296 1.00 75.19 313 ASN A CA 1
ATOM 2495 C C . ASN A 1 313 ? 5.079 -6.963 2.532 1.00 75.19 313 ASN A C 1
ATOM 2497 O O . ASN A 1 313 ? 4.849 -6.841 1.325 1.00 75.19 313 ASN A O 1
ATOM 2501 N N . PRO A 1 314 ? 5.680 -5.984 3.240 1.00 88.00 314 PRO A N 1
ATOM 2502 C CA . PRO A 1 314 ? 6.100 -4.734 2.634 1.00 88.00 314 PRO A CA 1
ATOM 2503 C C . PRO A 1 314 ? 7.144 -5.007 1.556 1.00 88.00 314 PRO A C 1
ATOM 2505 O O . PRO A 1 314 ? 8.004 -5.874 1.702 1.00 88.00 314 PRO A O 1
ATOM 2508 N N . GLU A 1 315 ? 7.129 -4.201 0.499 1.00 91.19 315 GLU A N 1
ATOM 2509 C CA . GLU A 1 315 ? 8.147 -4.280 -0.552 1.00 91.19 315 GLU A CA 1
ATOM 2510 C C . GLU A 1 315 ? 9.549 -3.923 -0.047 1.00 91.19 315 GLU A C 1
ATOM 2512 O O . GLU A 1 315 ? 10.538 -4.262 -0.694 1.00 91.19 315 GLU A O 1
ATOM 2517 N N . TRP A 1 316 ? 9.656 -3.231 1.093 1.00 95.06 316 TRP A N 1
ATOM 2518 C CA . TRP A 1 316 ? 10.937 -2.863 1.677 1.00 95.06 316 TRP A CA 1
ATOM 2519 C C . TRP A 1 316 ? 10.939 -2.893 3.200 1.00 95.06 316 TRP A C 1
ATOM 2521 O O . TRP A 1 316 ? 10.059 -2.352 3.869 1.00 95.06 316 TRP A O 1
ATOM 2531 N N . VAL A 1 317 ? 12.013 -3.459 3.740 1.00 94.00 317 VAL A N 1
ATOM 2532 C CA . VAL A 1 317 ? 12.389 -3.417 5.152 1.00 94.00 317 VAL A CA 1
ATOM 2533 C C . VAL A 1 317 ? 13.891 -3.169 5.196 1.00 94.00 317 VAL A C 1
ATOM 2535 O O . VAL A 1 317 ? 14.636 -3.749 4.407 1.00 94.00 317 VAL A O 1
ATOM 2538 N N . ALA A 1 318 ? 14.356 -2.304 6.099 1.00 94.00 318 ALA A N 1
ATOM 2539 C CA . ALA A 1 318 ? 15.789 -2.067 6.275 1.00 94.00 318 ALA A CA 1
ATOM 2540 C C . ALA A 1 318 ? 16.525 -3.385 6.571 1.00 94.00 318 ALA A C 1
ATOM 2542 O O . ALA A 1 318 ? 16.015 -4.207 7.333 1.00 94.00 318 ALA A O 1
ATOM 2543 N N . TYR A 1 319 ? 17.728 -3.561 6.014 1.00 91.94 319 TYR A N 1
ATOM 2544 C CA . TYR A 1 319 ? 18.483 -4.820 6.082 1.00 91.94 319 TYR A CA 1
ATOM 2545 C C . TYR A 1 319 ? 18.566 -5.406 7.503 1.00 91.94 319 TYR A C 1
ATOM 2547 O O . TYR A 1 319 ? 18.297 -6.588 7.705 1.00 91.94 319 TYR A O 1
ATOM 2555 N N . ASP A 1 320 ? 18.845 -4.573 8.510 1.00 93.31 320 ASP A N 1
ATOM 2556 C CA . ASP A 1 320 ? 18.995 -5.008 9.907 1.00 93.31 320 ASP A CA 1
ATOM 2557 C C . ASP A 1 320 ? 17.709 -5.582 10.514 1.00 93.31 320 ASP A C 1
ATOM 2559 O O . ASP A 1 320 ? 17.765 -6.393 11.440 1.00 93.31 320 ASP A O 1
ATOM 2563 N N . LYS A 1 321 ? 16.553 -5.201 9.968 1.00 90.94 321 LYS A N 1
ATOM 2564 C CA . LYS A 1 321 ? 15.226 -5.648 10.400 1.00 90.94 321 LYS A CA 1
ATOM 2565 C C . LYS A 1 321 ? 14.692 -6.827 9.583 1.00 90.94 321 LYS A C 1
ATOM 2567 O O . LYS A 1 321 ? 13.603 -7.307 9.880 1.00 90.94 321 LYS A O 1
ATOM 2572 N N . LEU A 1 322 ? 15.424 -7.293 8.568 1.00 87.00 322 LEU A N 1
ATOM 2573 C CA . LEU A 1 322 ? 15.028 -8.478 7.811 1.00 87.00 322 LEU A CA 1
ATOM 2574 C C . LEU A 1 322 ? 15.108 -9.749 8.673 1.00 87.00 322 LEU A C 1
ATOM 2576 O O . LEU A 1 322 ? 15.973 -9.835 9.558 1.00 87.00 322 LEU A O 1
ATOM 2580 N N . PRO A 1 323 ? 14.276 -10.763 8.372 1.00 86.44 323 PRO A N 1
ATOM 2581 C CA . PRO A 1 323 ? 14.425 -12.097 8.936 1.00 86.44 323 PRO A CA 1
ATOM 2582 C C . PRO A 1 323 ? 15.826 -12.666 8.692 1.00 86.44 323 PRO A C 1
ATOM 2584 O O . PRO A 1 323 ? 16.464 -12.396 7.671 1.00 86.44 323 PRO A O 1
ATOM 2587 N N . GLU A 1 324 ? 16.292 -13.504 9.614 1.00 84.56 324 GLU A N 1
ATOM 2588 C CA . GLU A 1 324 ? 17.649 -14.058 9.566 1.00 84.56 324 GLU A CA 1
ATOM 2589 C C . GLU A 1 324 ? 17.902 -14.876 8.289 1.00 84.56 324 GLU A C 1
ATOM 2591 O O . GLU A 1 324 ? 18.937 -14.723 7.643 1.00 84.56 324 GLU A O 1
ATOM 2596 N N . LEU A 1 325 ? 16.918 -15.665 7.849 1.00 80.88 325 LEU A N 1
ATOM 2597 C CA . LEU A 1 325 ? 17.008 -16.427 6.601 1.00 80.88 325 LEU A CA 1
ATOM 2598 C C . LEU A 1 325 ? 17.205 -15.518 5.374 1.00 80.88 325 LEU A C 1
ATOM 2600 O O . LEU A 1 325 ? 17.991 -15.838 4.481 1.00 80.88 325 LEU A O 1
ATOM 2604 N N . SER A 1 326 ? 16.532 -14.367 5.335 1.00 87.06 326 SER A N 1
ATOM 2605 C CA . SER A 1 326 ? 16.677 -13.394 4.249 1.00 87.06 326 SER A CA 1
ATOM 2606 C C . SER A 1 326 ? 18.087 -12.805 4.223 1.00 87.06 326 SER A C 1
ATOM 2608 O O . SER A 1 326 ? 18.721 -12.755 3.167 1.00 87.06 326 SER A O 1
ATOM 2610 N N . LYS A 1 327 ? 18.634 -12.450 5.393 1.00 89.19 327 LYS A N 1
ATOM 2611 C CA . LYS A 1 327 ? 20.027 -11.987 5.529 1.00 89.19 327 LYS A CA 1
ATOM 2612 C C . LYS A 1 327 ? 21.030 -13.050 5.076 1.00 89.19 327 LYS A C 1
ATOM 2614 O O . LYS A 1 327 ? 21.985 -12.725 4.366 1.00 89.19 327 LYS A O 1
ATOM 2619 N N . GLN A 1 328 ? 20.801 -14.317 5.425 1.00 84.12 328 GLN A N 1
ATOM 2620 C CA . GLN A 1 328 ? 21.638 -15.442 4.997 1.00 84.12 328 GLN A CA 1
ATOM 2621 C C . GLN A 1 328 ? 21.632 -15.609 3.474 1.00 84.12 328 GLN A C 1
ATOM 2623 O O . GLN A 1 328 ? 22.702 -15.725 2.876 1.00 84.12 328 GLN A O 1
ATOM 2628 N N . LYS A 1 329 ? 20.463 -15.543 2.821 1.00 82.88 329 LYS A N 1
ATOM 2629 C CA . LYS A 1 329 ? 20.355 -15.604 1.351 1.00 82.88 329 LYS A CA 1
ATOM 2630 C C . LYS A 1 329 ? 21.087 -14.449 0.668 1.00 82.88 329 LYS A C 1
ATOM 2632 O O . LYS A 1 329 ? 21.885 -14.686 -0.238 1.00 82.88 329 LYS A O 1
ATOM 2637 N N . ILE A 1 330 ? 20.875 -13.213 1.130 1.00 91.06 330 ILE A N 1
ATOM 2638 C CA . ILE A 1 330 ? 21.561 -12.019 0.602 1.00 91.06 330 ILE A CA 1
ATOM 2639 C C . ILE A 1 330 ? 23.084 -12.152 0.771 1.00 91.06 330 ILE A C 1
ATOM 2641 O O . ILE A 1 330 ? 23.856 -11.836 -0.139 1.00 91.06 330 ILE A O 1
ATOM 2645 N N . THR A 1 331 ? 23.532 -12.676 1.914 1.00 89.94 331 THR A N 1
ATOM 2646 C CA . THR A 1 331 ? 24.951 -12.948 2.181 1.00 89.94 331 THR A CA 1
ATOM 2647 C C . THR A 1 331 ? 25.498 -14.052 1.273 1.00 89.94 331 THR A C 1
ATOM 2649 O O . THR A 1 331 ? 26.610 -13.922 0.764 1.00 89.94 331 THR A O 1
ATOM 2652 N N . GLY A 1 332 ? 24.713 -15.094 0.995 1.00 83.56 332 GLY A N 1
ATOM 2653 C CA . GLY A 1 332 ? 25.056 -16.151 0.043 1.00 83.56 332 GLY A CA 1
ATOM 2654 C C . GLY A 1 332 ? 25.268 -15.621 -1.377 1.00 83.56 332 GLY A C 1
ATOM 2655 O O . GLY A 1 332 ? 26.270 -15.943 -2.010 1.00 83.56 332 GLY A O 1
ATOM 2656 N N . VAL A 1 333 ? 24.399 -14.725 -1.857 1.00 87.88 333 VAL A N 1
ATOM 2657 C CA . VAL A 1 333 ? 24.604 -14.041 -3.150 1.00 87.88 333 VAL A CA 1
ATOM 2658 C C . VAL A 1 333 ? 25.912 -13.247 -3.136 1.00 87.88 333 VAL A C 1
ATOM 2660 O O . VAL A 1 333 ? 26.711 -13.339 -4.068 1.00 87.88 333 VAL A O 1
ATOM 2663 N N . ARG A 1 334 ? 26.183 -12.511 -2.051 1.00 91.12 334 ARG A N 1
ATOM 2664 C CA . ARG A 1 334 ? 27.431 -11.750 -1.897 1.00 91.12 334 ARG A CA 1
ATOM 2665 C C . ARG A 1 334 ? 28.673 -12.645 -1.908 1.00 91.12 334 ARG A C 1
ATOM 2667 O O . ARG A 1 334 ? 29.675 -12.246 -2.493 1.00 91.12 334 ARG A O 1
ATOM 2674 N N . LEU A 1 335 ? 28.610 -13.837 -1.313 1.00 91.25 335 LEU A N 1
ATOM 2675 C CA . LEU A 1 335 ? 29.690 -14.827 -1.357 1.00 91.25 335 LEU A CA 1
ATOM 2676 C C . LEU A 1 335 ? 30.024 -15.217 -2.803 1.00 91.25 335 LEU A C 1
ATOM 2678 O O . LEU A 1 335 ? 31.189 -15.136 -3.188 1.00 91.25 335 LEU A O 1
ATOM 2682 N N . LEU A 1 336 ? 29.017 -15.574 -3.608 1.00 89.38 336 LEU A N 1
ATOM 2683 C CA . LEU A 1 336 ? 29.211 -15.964 -5.013 1.00 89.38 336 LEU A CA 1
ATOM 2684 C C . LEU A 1 336 ? 29.843 -14.834 -5.840 1.00 89.38 336 LEU A C 1
ATOM 2686 O O . LEU A 1 336 ? 30.778 -15.050 -6.612 1.00 89.38 336 LEU A O 1
ATOM 2690 N N . VAL A 1 337 ? 29.369 -13.603 -5.639 1.00 90.94 337 VAL A N 1
ATOM 2691 C CA . VAL A 1 337 ? 29.874 -12.418 -6.348 1.00 90.94 337 VAL A CA 1
ATOM 2692 C C . VAL A 1 337 ? 31.303 -12.086 -5.927 1.00 90.94 337 VAL A C 1
ATOM 2694 O O . VAL A 1 337 ? 32.141 -11.782 -6.777 1.00 90.94 337 VAL A O 1
ATOM 2697 N N . ASN A 1 338 ? 31.608 -12.168 -4.630 1.00 90.88 338 ASN A N 1
ATOM 2698 C CA . ASN A 1 338 ? 32.957 -11.948 -4.116 1.00 90.88 338 ASN A CA 1
ATOM 2699 C C . ASN A 1 338 ? 33.929 -13.020 -4.617 1.00 90.88 338 ASN A C 1
ATOM 2701 O O . ASN A 1 338 ? 35.047 -12.674 -4.988 1.00 90.88 338 ASN A O 1
ATOM 2705 N N . TYR A 1 339 ? 33.497 -14.281 -4.691 1.00 91.19 339 TYR A N 1
ATOM 2706 C CA . TYR A 1 339 ? 34.288 -15.373 -5.254 1.00 91.19 339 TYR A CA 1
ATOM 2707 C C . TYR A 1 339 ? 34.692 -15.082 -6.706 1.00 91.19 339 TYR A C 1
ATOM 2709 O O . TYR A 1 339 ? 35.884 -15.046 -7.011 1.00 91.19 339 TYR A O 1
ATOM 2717 N N . LEU A 1 340 ? 33.734 -14.763 -7.587 1.00 90.81 340 LEU A N 1
ATOM 2718 C CA . LEU A 1 340 ? 34.052 -14.398 -8.976 1.00 90.81 340 LEU A CA 1
ATOM 2719 C C . LEU A 1 340 ? 34.883 -13.108 -9.063 1.00 90.81 340 LEU A C 1
ATOM 2721 O O . LEU A 1 340 ? 35.777 -12.992 -9.901 1.00 90.81 340 LEU A O 1
ATOM 2725 N N . THR A 1 341 ? 34.642 -12.140 -8.177 1.00 88.75 341 THR A N 1
ATOM 2726 C CA . THR A 1 341 ? 35.449 -10.913 -8.121 1.00 88.75 341 THR A CA 1
ATOM 2727 C C . THR A 1 341 ? 36.901 -11.202 -7.725 1.00 88.75 341 THR A C 1
ATOM 2729 O O . THR A 1 341 ? 37.800 -10.575 -8.276 1.00 88.75 341 THR A O 1
ATOM 2732 N N . ALA A 1 342 ? 37.155 -12.146 -6.815 1.00 87.44 342 ALA A N 1
ATOM 2733 C CA . ALA A 1 342 ? 38.504 -12.550 -6.414 1.00 87.44 342 ALA A CA 1
ATOM 2734 C C . ALA A 1 342 ? 39.216 -13.353 -7.516 1.00 87.44 342 ALA A C 1
ATOM 2736 O O . ALA A 1 342 ? 40.366 -13.059 -7.851 1.00 87.44 342 ALA A O 1
ATOM 2737 N N . CYS A 1 343 ? 38.500 -14.283 -8.165 1.00 86.06 343 CYS A N 1
ATOM 2738 C CA . CYS A 1 343 ? 39.044 -15.116 -9.241 1.00 86.06 343 CYS A CA 1
ATOM 2739 C C . CYS A 1 343 ? 39.653 -14.288 -10.382 1.00 86.06 343 CYS A C 1
ATOM 2741 O O . CYS A 1 343 ? 40.622 -14.713 -10.994 1.00 86.06 343 CYS A O 1
ATOM 2743 N N . ARG A 1 344 ? 39.177 -13.061 -10.633 1.00 77.31 344 ARG A N 1
ATOM 2744 C CA . ARG A 1 344 ? 39.732 -12.196 -11.692 1.00 77.31 344 ARG A CA 1
ATOM 2745 C C . ARG A 1 344 ? 41.269 -12.047 -11.635 1.00 77.31 344 ARG A C 1
ATOM 2747 O O . ARG A 1 344 ? 41.876 -11.887 -12.686 1.00 77.31 344 ARG A O 1
ATOM 2754 N N . ASN A 1 345 ? 41.864 -12.081 -10.434 1.00 72.44 345 ASN A N 1
ATOM 2755 C CA . ASN A 1 345 ? 43.292 -11.842 -10.197 1.00 72.44 345 ASN A CA 1
ATOM 2756 C C . ASN A 1 345 ? 44.081 -13.117 -9.858 1.00 72.44 345 ASN A C 1
ATOM 2758 O O . ASN A 1 345 ? 45.292 -13.139 -10.052 1.00 72.44 345 ASN A O 1
ATOM 2762 N N . GLU A 1 346 ? 43.421 -14.139 -9.307 1.00 72.62 346 GLU A N 1
ATOM 2763 C CA . GLU A 1 346 ? 44.101 -15.255 -8.630 1.00 72.62 346 GLU A CA 1
ATOM 2764 C C . GLU A 1 346 ? 43.960 -16.599 -9.357 1.00 72.62 346 GLU A C 1
ATOM 2766 O O . GLU A 1 346 ? 44.873 -17.419 -9.286 1.00 72.62 346 GLU A O 1
ATOM 2771 N N . MET A 1 347 ? 42.846 -16.844 -10.064 1.00 81.00 347 MET A N 1
ATOM 2772 C CA . MET A 1 347 ? 42.590 -18.133 -10.723 1.00 81.00 347 MET A CA 1
ATOM 2773 C C . MET A 1 347 ? 41.554 -18.048 -11.856 1.00 81.00 347 MET A C 1
ATOM 2775 O O . MET A 1 347 ? 40.665 -17.204 -11.854 1.00 81.00 347 MET A O 1
ATOM 2779 N N . GLU A 1 348 ? 41.618 -18.949 -12.834 1.00 80.94 348 GLU A N 1
ATOM 2780 C CA . GLU A 1 348 ? 40.527 -19.142 -13.802 1.00 80.94 348 GLU A CA 1
ATOM 2781 C C . GLU A 1 348 ? 39.385 -19.934 -13.138 1.00 80.94 348 GLU A C 1
ATOM 2783 O O . GLU A 1 348 ? 39.594 -21.104 -12.811 1.00 80.94 348 GLU A O 1
ATOM 2788 N N . PRO A 1 349 ? 38.199 -19.337 -12.896 1.00 82.06 349 PRO A N 1
ATOM 2789 C CA . PRO A 1 349 ? 37.043 -20.113 -12.477 1.00 82.06 349 PRO A CA 1
ATOM 2790 C C . PRO A 1 349 ? 36.503 -20.903 -13.676 1.00 82.06 349 PRO A C 1
ATOM 2792 O O . PRO A 1 349 ? 36.496 -20.405 -14.800 1.00 82.06 349 PRO A O 1
ATOM 2795 N N . GLU A 1 350 ? 36.013 -22.120 -13.441 1.00 86.50 350 GLU A N 1
ATOM 2796 C CA . GLU A 1 350 ? 35.393 -22.924 -14.499 1.00 86.50 350 GLU A CA 1
ATOM 2797 C C . GLU A 1 350 ? 34.197 -22.188 -15.130 1.00 86.50 350 GLU A C 1
ATOM 2799 O O . GLU A 1 350 ? 33.369 -21.600 -14.428 1.00 86.50 350 GLU A O 1
ATOM 2804 N N . GLU A 1 351 ? 34.065 -22.260 -16.459 1.00 88.44 351 GLU A N 1
ATOM 2805 C CA . GLU A 1 351 ? 33.029 -21.552 -17.233 1.00 88.44 351 GLU A CA 1
ATOM 2806 C C . GLU A 1 351 ? 31.604 -21.848 -16.732 1.00 88.44 351 GLU A C 1
ATOM 2808 O O . GLU A 1 351 ? 30.755 -20.954 -16.651 1.00 88.44 351 GLU A O 1
ATOM 2813 N N . HIS A 1 352 ? 31.349 -23.089 -16.304 1.00 90.12 352 HIS A N 1
ATOM 2814 C CA . HIS A 1 352 ? 30.066 -23.479 -15.725 1.00 90.12 352 HIS A CA 1
ATOM 2815 C C . HIS A 1 352 ? 29.736 -22.701 -14.439 1.00 90.12 352 HIS A C 1
ATOM 2817 O O . HIS A 1 352 ? 28.580 -22.329 -14.233 1.00 90.12 352 HIS A O 1
ATOM 2823 N N . ILE A 1 353 ? 30.730 -22.396 -13.595 1.00 90.19 353 ILE A N 1
ATOM 2824 C CA . ILE A 1 353 ? 30.538 -21.635 -12.350 1.00 90.19 353 ILE A CA 1
ATOM 2825 C C . ILE A 1 353 ? 30.178 -20.182 -12.668 1.00 90.19 353 ILE A C 1
ATOM 2827 O O . ILE A 1 353 ? 29.264 -19.628 -12.047 1.00 90.19 353 ILE A O 1
ATOM 2831 N N . ILE A 1 354 ? 30.853 -19.579 -13.653 1.00 91.62 354 ILE A N 1
ATOM 2832 C CA . ILE A 1 354 ? 30.559 -18.221 -14.134 1.00 91.62 354 ILE A CA 1
ATOM 2833 C C . ILE A 1 354 ? 29.112 -18.162 -14.635 1.00 91.62 354 ILE A C 1
ATOM 2835 O O . ILE A 1 354 ? 28.307 -17.376 -14.126 1.00 91.62 354 ILE A O 1
ATOM 2839 N N . THR A 1 355 ? 28.774 -19.053 -15.572 1.00 91.25 355 THR A N 1
ATOM 2840 C CA . THR A 1 355 ? 27.455 -19.118 -16.214 1.00 91.25 355 THR A CA 1
ATOM 2841 C C . THR A 1 355 ? 26.353 -19.349 -15.183 1.00 91.25 355 THR A C 1
ATOM 2843 O O . THR A 1 355 ? 25.338 -18.652 -15.178 1.00 91.25 355 THR A O 1
ATOM 2846 N N . LYS A 1 356 ? 26.552 -20.296 -14.255 1.00 92.69 356 LYS A N 1
ATOM 2847 C CA . LYS A 1 356 ? 25.556 -20.625 -13.231 1.00 92.69 356 LYS A CA 1
ATOM 2848 C C . LYS A 1 356 ? 25.351 -19.483 -12.244 1.00 92.69 356 LYS A C 1
ATOM 2850 O O . LYS A 1 356 ? 24.210 -19.180 -11.902 1.00 92.69 356 LYS A O 1
ATOM 2855 N N . THR A 1 357 ? 26.429 -18.833 -11.811 1.00 92.81 357 THR A N 1
ATOM 2856 C CA . THR A 1 357 ? 26.345 -17.695 -10.888 1.00 92.81 357 THR A CA 1
ATOM 2857 C C . THR A 1 357 ? 25.602 -16.533 -11.533 1.00 92.81 357 THR A C 1
ATOM 2859 O O . THR A 1 357 ? 24.675 -15.998 -10.933 1.00 92.81 357 THR A O 1
ATOM 2862 N N . LEU A 1 358 ? 25.950 -16.165 -12.770 1.00 94.56 358 LEU A N 1
ATOM 2863 C CA . LEU A 1 358 ? 25.262 -15.085 -13.475 1.00 94.56 358 LEU A CA 1
ATOM 2864 C C . LEU A 1 358 ? 23.811 -15.440 -13.797 1.00 94.56 358 LEU A C 1
ATOM 2866 O O . LEU A 1 358 ? 22.960 -14.572 -13.649 1.00 94.56 358 LEU A O 1
ATOM 2870 N N . SER A 1 359 ? 23.504 -16.696 -14.140 1.00 94.94 359 SER A N 1
ATOM 2871 C CA . SER A 1 359 ? 22.118 -17.170 -14.273 1.00 94.94 359 SER A CA 1
ATOM 2872 C C . SER A 1 359 ? 21.321 -16.932 -12.994 1.00 94.94 359 SER A C 1
ATOM 2874 O O . SER A 1 359 ? 20.248 -16.354 -13.068 1.00 94.94 359 SER A O 1
ATOM 2876 N N . ILE A 1 360 ? 21.865 -17.284 -11.822 1.00 95.06 360 ILE A N 1
ATOM 2877 C CA . ILE A 1 360 ? 21.200 -17.025 -10.535 1.00 95.06 360 ILE A CA 1
ATOM 2878 C C . ILE A 1 360 ? 20.963 -15.524 -10.337 1.00 95.06 360 ILE A C 1
ATOM 2880 O O . ILE A 1 360 ? 19.897 -15.134 -9.877 1.00 95.06 360 ILE A O 1
ATOM 2884 N N . LEU A 1 361 ? 21.930 -14.667 -10.681 1.00 96.44 361 LEU A N 1
ATOM 2885 C CA . LEU A 1 361 ? 21.751 -13.216 -10.564 1.00 96.44 361 LEU A CA 1
ATOM 2886 C C . LEU A 1 361 ? 20.634 -12.703 -11.487 1.00 96.44 361 LEU A C 1
ATOM 2888 O O . LEU A 1 361 ? 19.834 -11.881 -11.052 1.00 96.44 361 LEU A O 1
ATOM 2892 N N . TRP A 1 362 ? 20.542 -13.198 -12.723 1.00 95.62 362 TRP A N 1
ATOM 2893 C CA . TRP A 1 362 ? 19.441 -12.850 -13.630 1.00 95.62 362 TRP A CA 1
ATOM 2894 C C . TRP A 1 362 ? 18.093 -13.363 -13.113 1.00 95.62 362 TRP A C 1
ATOM 2896 O O . TRP A 1 362 ? 17.143 -12.589 -13.063 1.00 95.62 362 TRP A O 1
ATOM 2906 N N . ASP A 1 363 ? 18.029 -14.604 -12.625 1.00 94.25 363 ASP A N 1
ATOM 2907 C CA . ASP A 1 363 ? 16.810 -15.174 -12.040 1.00 94.25 363 ASP A CA 1
ATOM 2908 C C . ASP A 1 363 ? 16.340 -14.358 -10.826 1.00 94.25 363 ASP A C 1
ATOM 2910 O O . ASP A 1 363 ? 15.148 -14.139 -10.637 1.00 94.25 363 ASP A O 1
ATOM 2914 N N . LEU A 1 364 ? 17.272 -13.894 -9.986 1.00 94.25 364 LEU A N 1
ATOM 2915 C CA . LEU A 1 364 ? 16.959 -13.038 -8.841 1.00 94.25 364 LEU A CA 1
ATOM 2916 C C . LEU A 1 364 ? 16.480 -11.652 -9.270 1.00 94.25 364 LEU A C 1
ATOM 2918 O O . LEU A 1 364 ? 15.587 -11.114 -8.623 1.00 94.25 364 LEU A O 1
ATOM 2922 N N . LEU A 1 365 ? 17.052 -11.091 -10.338 1.00 94.00 365 LEU A N 1
ATOM 2923 C CA . LEU A 1 365 ? 16.650 -9.802 -10.899 1.00 94.00 365 LEU A CA 1
ATOM 2924 C C . LEU A 1 365 ? 15.213 -9.830 -11.443 1.00 94.00 365 LEU A C 1
ATOM 2926 O O . LEU A 1 365 ? 14.497 -8.842 -11.312 1.00 94.00 365 LEU A O 1
ATOM 2930 N N . GLU A 1 366 ? 14.793 -10.954 -12.027 1.00 91.25 366 GLU A N 1
ATOM 2931 C CA . GLU A 1 366 ? 13.476 -11.121 -12.660 1.00 91.25 366 GLU A CA 1
ATOM 2932 C C . GLU A 1 366 ? 12.338 -11.416 -11.656 1.00 91.25 366 GLU A C 1
ATOM 2934 O O . GLU A 1 366 ? 11.164 -11.380 -12.023 1.00 91.25 366 GLU A O 1
ATOM 2939 N N . ARG A 1 367 ? 12.640 -11.661 -10.372 1.00 90.56 367 ARG A N 1
ATOM 2940 C CA . ARG A 1 367 ? 11.613 -11.919 -9.344 1.00 90.56 367 ARG A CA 1
ATOM 2941 C C . ARG A 1 367 ? 10.897 -10.647 -8.899 1.00 90.56 367 ARG A C 1
ATOM 2943 O O . ARG A 1 367 ? 11.493 -9.781 -8.261 1.00 90.56 367 ARG A O 1
ATOM 2950 N N . THR A 1 368 ? 9.591 -10.572 -9.127 1.00 88.75 368 THR A N 1
ATOM 2951 C CA . THR A 1 368 ? 8.755 -9.434 -8.713 1.00 88.75 368 THR A CA 1
ATOM 2952 C C . THR A 1 368 ? 8.205 -9.597 -7.293 1.00 88.75 368 THR A C 1
ATOM 2954 O O . THR A 1 368 ? 8.081 -10.710 -6.780 1.00 88.75 368 THR A O 1
ATOM 2957 N N . CYS A 1 369 ? 7.842 -8.481 -6.650 1.00 85.94 369 CYS A N 1
ATOM 2958 C CA . CYS A 1 369 ? 7.122 -8.512 -5.371 1.00 85.94 369 CYS A CA 1
ATOM 2959 C C . CYS A 1 369 ? 5.749 -9.195 -5.509 1.00 85.94 369 CYS A C 1
ATOM 2961 O O . CYS A 1 369 ? 5.352 -9.934 -4.616 1.00 85.94 369 CYS A O 1
ATOM 2963 N N . ASP A 1 370 ? 5.068 -9.042 -6.649 1.00 82.38 370 ASP A N 1
ATOM 2964 C CA . ASP A 1 370 ? 3.805 -9.740 -6.937 1.00 82.38 370 ASP A CA 1
ATOM 2965 C C . ASP A 1 370 ? 3.978 -11.261 -7.028 1.00 82.38 370 ASP A C 1
ATOM 2967 O O . ASP A 1 370 ? 3.147 -12.021 -6.524 1.00 82.38 370 ASP A O 1
ATOM 2971 N N . GLY A 1 371 ? 5.081 -11.722 -7.630 1.00 81.31 371 GLY A N 1
ATOM 2972 C CA . GLY A 1 371 ? 5.457 -13.134 -7.621 1.00 81.31 371 GLY A CA 1
ATOM 2973 C C . GLY A 1 371 ? 5.724 -13.622 -6.200 1.00 81.31 371 GLY A C 1
ATOM 2974 O O . GLY A 1 371 ? 5.194 -14.651 -5.794 1.00 81.31 371 GLY A O 1
ATOM 2975 N N . ALA A 1 372 ? 6.446 -12.831 -5.400 1.00 81.19 372 ALA A N 1
ATOM 2976 C CA . ALA A 1 372 ? 6.707 -13.162 -4.004 1.00 81.19 372 ALA A CA 1
ATOM 2977 C C . ALA A 1 372 ? 5.416 -13.269 -3.175 1.00 81.19 372 ALA A C 1
ATOM 2979 O O . ALA A 1 372 ? 5.263 -14.220 -2.413 1.00 81.19 372 ALA A O 1
ATOM 2980 N N . LEU A 1 373 ? 4.469 -12.348 -3.372 1.00 76.69 373 LEU A N 1
ATOM 2981 C CA . LEU A 1 373 ? 3.139 -12.385 -2.758 1.00 76.69 373 LEU A CA 1
ATOM 2982 C C . LEU A 1 373 ? 2.350 -13.629 -3.183 1.00 76.69 373 LEU A C 1
ATOM 2984 O O . LEU A 1 373 ? 1.736 -14.280 -2.340 1.00 76.69 373 LEU A O 1
ATOM 2988 N N . THR A 1 374 ? 2.391 -13.975 -4.471 1.00 77.75 374 THR A N 1
ATOM 2989 C CA . THR A 1 374 ? 1.710 -15.158 -5.022 1.00 77.75 374 THR A CA 1
ATOM 2990 C C . THR A 1 374 ? 2.277 -16.456 -4.444 1.00 77.75 374 THR A C 1
ATOM 2992 O O . THR A 1 374 ? 1.517 -17.359 -4.098 1.00 77.75 374 THR A O 1
ATOM 2995 N N . ASP A 1 375 ? 3.597 -16.519 -4.276 1.00 77.75 375 ASP A N 1
ATOM 2996 C CA . ASP A 1 375 ? 4.315 -17.682 -3.746 1.00 77.75 375 ASP A CA 1
ATOM 2997 C C . ASP A 1 375 ? 4.350 -17.720 -2.204 1.00 77.75 375 ASP A C 1
ATOM 2999 O O . ASP A 1 375 ? 4.955 -18.620 -1.619 1.00 77.75 375 ASP A O 1
ATOM 3003 N N . ASN A 1 376 ? 3.720 -16.747 -1.534 1.00 73.19 376 ASN A N 1
ATOM 3004 C CA . ASN A 1 376 ? 3.746 -16.559 -0.081 1.00 73.19 376 ASN A CA 1
ATOM 3005 C C . ASN A 1 376 ? 5.178 -16.471 0.496 1.00 73.19 376 ASN A C 1
ATOM 3007 O O . ASN A 1 376 ? 5.527 -17.096 1.499 1.00 73.19 376 ASN A O 1
ATOM 3011 N N . THR A 1 377 ? 6.032 -15.701 -0.181 1.00 79.19 377 THR A N 1
ATOM 3012 C CA . THR A 1 377 ? 7.427 -15.426 0.188 1.00 79.19 377 THR A CA 1
ATOM 3013 C C . THR A 1 377 ? 7.641 -13.942 0.506 1.00 79.19 377 THR A C 1
ATOM 3015 O O . THR A 1 377 ? 6.776 -13.097 0.287 1.00 79.19 377 THR A O 1
ATOM 3018 N N . ASN A 1 378 ? 8.804 -13.602 1.066 1.00 87.56 378 ASN A N 1
ATOM 3019 C CA . ASN A 1 378 ? 9.080 -12.260 1.571 1.00 87.56 378 ASN A CA 1
ATOM 3020 C C . ASN A 1 378 ? 9.387 -11.259 0.428 1.00 87.56 378 ASN A C 1
ATOM 3022 O O . ASN A 1 378 ? 10.399 -11.372 -0.272 1.00 87.56 378 ASN A O 1
ATOM 3026 N N . SER A 1 379 ? 8.529 -10.250 0.260 1.00 92.50 379 SER A N 1
ATOM 3027 C CA . SER A 1 379 ? 8.656 -9.195 -0.754 1.00 92.50 379 SER A CA 1
ATOM 3028 C C . SER A 1 379 ? 9.865 -8.298 -0.500 1.00 92.50 379 SER A C 1
ATOM 3030 O O . SER A 1 379 ? 10.610 -8.003 -1.433 1.00 92.50 379 SER A O 1
ATOM 3032 N N . ALA A 1 380 ? 10.128 -7.929 0.757 1.00 94.62 380 ALA A N 1
ATOM 3033 C CA . ALA A 1 380 ? 11.310 -7.149 1.114 1.00 94.62 380 ALA A CA 1
ATOM 3034 C C . ALA A 1 380 ? 12.612 -7.904 0.800 1.00 94.62 380 ALA A C 1
ATOM 3036 O O . ALA A 1 380 ? 13.529 -7.324 0.222 1.00 94.62 380 ALA A O 1
ATOM 3037 N N . GLU A 1 381 ? 12.693 -9.202 1.112 1.00 93.75 381 GLU A N 1
ATOM 3038 C CA . GLU A 1 381 ? 13.809 -10.071 0.710 1.00 93.75 381 GLU A CA 1
ATOM 3039 C C . GLU A 1 381 ? 14.004 -10.025 -0.807 1.00 93.75 381 GLU A C 1
ATOM 3041 O O . GLU A 1 381 ? 15.127 -9.845 -1.277 1.00 93.75 381 GLU A O 1
ATOM 3046 N N . THR A 1 382 ? 12.913 -10.137 -1.564 1.00 94.75 382 THR A N 1
ATOM 3047 C CA . THR A 1 382 ? 12.948 -10.120 -3.029 1.00 94.75 382 THR A CA 1
ATOM 3048 C C . THR A 1 382 ? 13.499 -8.793 -3.560 1.00 94.75 382 THR A C 1
ATOM 3050 O O . THR A 1 382 ? 14.384 -8.809 -4.414 1.00 94.75 382 THR A O 1
ATOM 3053 N N . SER A 1 383 ? 13.082 -7.652 -3.004 1.00 97.06 383 SER A N 1
ATOM 3054 C CA . SER A 1 383 ? 13.630 -6.333 -3.358 1.00 97.06 383 SER A CA 1
ATOM 3055 C C . SER A 1 383 ? 15.131 -6.213 -3.064 1.00 97.06 383 SER A C 1
ATOM 3057 O O . SER A 1 383 ? 15.892 -5.741 -3.910 1.00 97.06 383 SER A O 1
ATOM 3059 N N . HIS A 1 384 ? 15.594 -6.694 -1.903 1.00 97.00 384 HIS A N 1
ATOM 3060 C CA . HIS A 1 384 ? 17.027 -6.710 -1.565 1.00 97.00 384 HIS A CA 1
ATOM 3061 C C . HIS A 1 384 ? 17.838 -7.626 -2.486 1.00 97.00 384 HIS A C 1
ATOM 3063 O O . HIS A 1 384 ? 18.956 -7.282 -2.871 1.00 97.00 384 HIS A O 1
ATOM 3069 N N . LEU A 1 385 ? 17.288 -8.785 -2.856 1.00 95.75 385 LEU A N 1
ATOM 3070 C CA . LEU A 1 385 ? 17.930 -9.714 -3.783 1.00 95.75 385 LEU A CA 1
ATOM 3071 C C . LEU A 1 385 ? 18.000 -9.139 -5.204 1.00 95.75 385 LEU A C 1
ATOM 3073 O O . LEU A 1 385 ? 19.072 -9.213 -5.805 1.00 95.75 385 LEU A O 1
ATOM 3077 N N . ARG A 1 386 ? 16.931 -8.504 -5.712 1.00 96.50 386 ARG A N 1
ATOM 3078 C CA . ARG A 1 386 ? 16.944 -7.781 -7.000 1.00 96.50 386 ARG A CA 1
ATOM 3079 C C . ARG A 1 386 ? 17.994 -6.672 -7.016 1.00 96.50 386 ARG A C 1
ATOM 3081 O O . ARG A 1 386 ? 18.817 -6.599 -7.934 1.00 96.50 386 ARG A O 1
ATOM 3088 N N . LEU A 1 387 ? 18.015 -5.832 -5.979 1.00 97.12 387 LEU A N 1
ATOM 3089 C CA . LEU A 1 387 ? 19.004 -4.761 -5.841 1.00 97.12 387 LEU A CA 1
ATOM 3090 C C . LEU A 1 387 ? 20.430 -5.325 -5.790 1.00 97.12 387 LEU A C 1
ATOM 3092 O O . LEU A 1 387 ? 21.307 -4.886 -6.532 1.00 97.12 387 LEU A O 1
ATOM 3096 N N . GLY A 1 388 ? 20.669 -6.339 -4.958 1.00 96.25 388 GLY A N 1
ATOM 3097 C CA . GLY A 1 388 ? 21.973 -6.988 -4.858 1.00 96.25 388 GLY A CA 1
ATOM 3098 C C . GLY A 1 388 ? 22.422 -7.617 -6.180 1.00 96.25 388 GLY A C 1
ATOM 3099 O O . GLY A 1 388 ? 23.585 -7.471 -6.563 1.00 96.25 388 GLY A O 1
ATOM 3100 N N . ALA A 1 389 ? 21.506 -8.264 -6.904 1.00 97.12 389 ALA A N 1
ATOM 3101 C CA . ALA A 1 389 ? 21.778 -8.894 -8.188 1.00 97.12 389 ALA A CA 1
ATOM 3102 C C . ALA A 1 389 ? 22.118 -7.878 -9.286 1.00 97.12 389 ALA A C 1
ATOM 3104 O O . ALA A 1 389 ? 23.133 -8.037 -9.965 1.00 97.12 389 ALA A O 1
ATOM 3105 N N . SER A 1 390 ? 21.340 -6.798 -9.412 1.00 97.31 390 SER A N 1
ATOM 3106 C CA . SER A 1 390 ? 21.606 -5.727 -10.384 1.00 97.31 390 SER A CA 1
ATOM 3107 C C . SER A 1 390 ? 22.987 -5.093 -10.167 1.00 97.31 390 SER A C 1
ATOM 3109 O O . SER A 1 390 ? 23.789 -4.994 -11.100 1.00 97.31 390 SER A O 1
ATOM 3111 N N . GLN A 1 391 ? 23.331 -4.750 -8.921 1.00 97.12 391 GLN A N 1
ATOM 3112 C CA . GLN A 1 391 ? 24.643 -4.202 -8.570 1.00 97.12 391 GLN A CA 1
ATOM 3113 C C . GLN A 1 391 ? 25.773 -5.205 -8.843 1.00 97.12 391 GLN A C 1
ATOM 3115 O O . GLN A 1 391 ? 26.850 -4.824 -9.305 1.00 97.12 391 GLN A O 1
ATOM 3120 N N . ALA A 1 392 ? 25.550 -6.490 -8.557 1.00 96.44 392 ALA A N 1
ATOM 3121 C CA . ALA A 1 392 ? 26.525 -7.545 -8.801 1.00 96.44 392 ALA A CA 1
ATOM 3122 C C . ALA A 1 392 ? 26.806 -7.750 -10.294 1.00 96.44 392 ALA A C 1
ATOM 3124 O O . ALA A 1 392 ? 27.973 -7.821 -10.681 1.00 96.44 392 ALA A O 1
ATOM 3125 N N . ILE A 1 393 ? 25.765 -7.783 -11.131 1.00 96.94 393 ILE A N 1
ATOM 3126 C CA . ILE A 1 393 ? 25.892 -7.896 -12.589 1.00 96.94 393 ILE A CA 1
ATOM 3127 C C . ILE A 1 393 ? 26.741 -6.741 -13.125 1.00 96.94 393 ILE A C 1
ATOM 3129 O O . ILE A 1 393 ? 27.703 -6.980 -13.856 1.00 96.94 393 ILE A O 1
ATOM 3133 N N . VAL A 1 394 ? 26.464 -5.499 -12.711 1.00 96.69 394 VAL A N 1
ATOM 3134 C CA . VAL A 1 394 ? 27.258 -4.325 -13.119 1.00 96.69 394 VAL A CA 1
ATOM 3135 C C . VAL A 1 394 ? 28.725 -4.455 -12.698 1.00 96.69 394 VAL A C 1
ATOM 3137 O O . VAL A 1 394 ? 29.616 -4.182 -13.502 1.00 96.69 394 VAL A O 1
ATOM 3140 N N . LYS A 1 395 ? 28.987 -4.885 -11.455 1.00 93.44 395 LYS A N 1
ATOM 3141 C CA . LYS A 1 395 ? 30.353 -5.057 -10.929 1.00 93.44 395 LYS A CA 1
ATOM 3142 C C . LYS A 1 395 ? 31.134 -6.127 -11.679 1.00 93.44 395 LYS A C 1
ATOM 3144 O O . LYS A 1 395 ? 32.289 -5.900 -12.015 1.00 93.44 395 LYS A O 1
ATOM 3149 N N . LEU A 1 396 ? 30.532 -7.292 -11.912 1.00 93.50 396 LEU A N 1
ATOM 3150 C CA . LEU A 1 396 ? 31.210 -8.410 -12.568 1.00 93.50 396 LEU A CA 1
ATOM 3151 C C . LEU A 1 396 ? 31.488 -8.086 -14.038 1.00 93.50 396 LEU A C 1
ATOM 3153 O O . LEU A 1 396 ? 32.607 -8.250 -14.509 1.00 93.50 396 LEU A O 1
ATOM 3157 N N . THR A 1 397 ? 30.504 -7.538 -14.745 1.00 93.00 397 THR A N 1
ATOM 3158 C CA . THR A 1 397 ? 30.605 -7.242 -16.186 1.00 93.00 397 THR A CA 1
ATOM 3159 C C . THR A 1 397 ? 31.456 -6.010 -16.505 1.00 93.00 397 THR A C 1
ATOM 3161 O O . THR A 1 397 ? 31.646 -5.675 -17.672 1.00 93.00 397 THR A O 1
ATOM 3164 N N . HIS A 1 398 ? 31.995 -5.334 -15.487 1.00 90.12 398 HIS A N 1
ATOM 3165 C CA . HIS A 1 398 ? 33.077 -4.371 -15.664 1.00 90.12 398 HIS A CA 1
ATOM 3166 C C . HIS A 1 398 ? 34.396 -5.052 -16.063 1.00 90.12 398 HIS A C 1
ATOM 3168 O O . HIS A 1 398 ? 35.209 -4.433 -16.743 1.00 90.12 398 HIS A O 1
ATOM 3174 N N . TYR A 1 399 ? 34.601 -6.314 -15.676 1.00 88.62 399 TYR A N 1
ATOM 3175 C CA . TYR A 1 399 ? 35.793 -7.078 -16.035 1.00 88.62 399 TYR A CA 1
ATOM 3176 C C . TYR A 1 399 ? 35.594 -7.788 -17.374 1.00 88.62 399 TYR A C 1
ATOM 3178 O O . TYR A 1 399 ? 34.604 -8.499 -17.557 1.00 88.62 399 TYR A O 1
ATOM 3186 N N . ASP A 1 400 ? 36.571 -7.670 -18.278 1.00 87.88 400 ASP A N 1
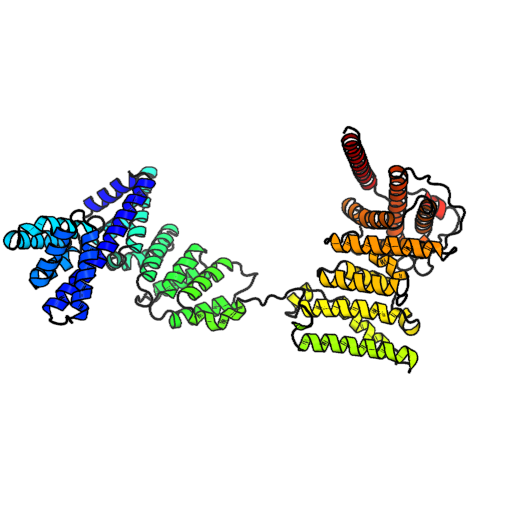ATOM 3187 C CA . ASP A 1 400 ? 36.517 -8.270 -19.622 1.00 87.88 400 ASP A CA 1
ATOM 3188 C C . ASP A 1 400 ? 36.235 -9.778 -19.590 1.00 87.88 400 ASP A C 1
ATOM 3190 O O . ASP A 1 400 ? 35.497 -10.292 -20.430 1.00 87.88 400 ASP A O 1
ATOM 3194 N N . LYS A 1 401 ? 36.732 -10.466 -18.555 1.00 88.31 401 LYS A N 1
ATOM 3195 C CA . LYS A 1 401 ? 36.510 -11.898 -18.304 1.00 88.31 401 LYS A CA 1
ATOM 3196 C C . LYS A 1 401 ? 35.032 -12.290 -18.247 1.00 88.31 401 LYS A C 1
ATOM 3198 O O . LYS A 1 401 ? 34.668 -13.369 -18.694 1.00 88.31 401 LYS A O 1
ATOM 3203 N N . TYR A 1 402 ? 34.185 -11.419 -17.703 1.00 91.75 402 TYR A N 1
ATOM 3204 C CA . TYR A 1 402 ? 32.751 -11.672 -17.522 1.00 91.75 402 TYR A CA 1
ATOM 3205 C C . TYR A 1 402 ? 31.892 -10.830 -18.468 1.00 91.75 402 TYR A C 1
ATOM 3207 O O . TYR A 1 402 ? 30.668 -10.933 -18.464 1.00 91.75 402 TYR A O 1
ATOM 3215 N N . LEU A 1 403 ? 32.509 -9.982 -19.293 1.00 90.25 403 LEU A N 1
ATOM 3216 C CA . LEU A 1 403 ? 31.806 -9.031 -20.148 1.00 90.25 403 LEU A CA 1
ATOM 3217 C C . LEU A 1 403 ? 30.924 -9.717 -21.201 1.00 90.25 403 LEU A C 1
ATOM 3219 O O . LEU A 1 403 ? 29.870 -9.186 -21.550 1.00 90.25 403 LEU A O 1
ATOM 3223 N N . ASN A 1 404 ? 31.331 -10.890 -21.694 1.00 90.44 404 ASN A N 1
ATOM 3224 C CA . ASN A 1 404 ? 30.578 -11.645 -22.703 1.00 90.44 404 ASN A CA 1
ATOM 3225 C C . ASN A 1 404 ? 29.217 -12.141 -22.191 1.00 90.44 404 ASN A C 1
ATOM 3227 O O . ASN A 1 404 ? 28.298 -12.325 -22.986 1.00 90.44 404 ASN A O 1
ATOM 3231 N N . GLU A 1 405 ? 29.057 -12.268 -20.874 1.00 92.00 405 GLU A N 1
ATOM 3232 C CA . GLU A 1 405 ? 27.794 -12.658 -20.242 1.00 92.00 405 GLU A CA 1
ATOM 3233 C C . GLU A 1 405 ? 26.735 -11.551 -20.286 1.00 92.00 405 GLU A C 1
ATOM 3235 O O . GLU A 1 405 ? 25.537 -11.821 -20.147 1.00 92.00 405 GLU A O 1
ATOM 3240 N N . LEU A 1 406 ? 27.162 -10.303 -20.506 1.00 94.62 406 LEU A N 1
ATOM 3241 C CA . LEU A 1 406 ? 26.294 -9.144 -20.673 1.00 94.62 406 LEU A CA 1
ATOM 3242 C C . LEU A 1 406 ? 25.996 -8.907 -22.155 1.00 94.62 406 LEU A C 1
ATOM 3244 O O . LEU A 1 406 ? 26.583 -8.040 -22.813 1.00 94.62 406 LEU A O 1
ATOM 3248 N N . THR A 1 407 ? 25.053 -9.684 -22.679 1.00 95.00 407 THR A N 1
ATOM 3249 C CA . THR A 1 407 ? 24.492 -9.463 -24.016 1.00 95.00 407 THR A CA 1
ATOM 3250 C C . THR A 1 407 ? 23.699 -8.152 -24.071 1.00 95.00 407 THR A C 1
ATOM 3252 O O . THR A 1 407 ? 23.354 -7.576 -23.037 1.00 95.00 407 THR A O 1
ATOM 3255 N N . VAL A 1 408 ? 23.394 -7.664 -25.278 1.00 94.75 408 VAL A N 1
ATOM 3256 C CA . VAL A 1 408 ? 22.605 -6.430 -25.446 1.00 94.75 408 VAL A CA 1
ATOM 3257 C C . VAL A 1 408 ? 21.220 -6.541 -24.782 1.00 94.75 408 VAL A C 1
ATOM 3259 O O . VAL A 1 408 ? 20.949 -5.698 -23.930 1.00 94.75 408 VAL A O 1
ATOM 3262 N N . PRO A 1 409 ? 20.420 -7.612 -24.997 1.00 94.56 409 PRO A N 1
ATOM 3263 C CA . PRO A 1 409 ? 19.129 -7.752 -24.313 1.00 94.56 409 PRO A CA 1
ATOM 3264 C C . PRO A 1 409 ? 19.245 -7.798 -22.785 1.00 94.56 409 PRO A C 1
ATOM 3266 O O . PRO A 1 409 ? 18.410 -7.255 -22.068 1.00 94.56 409 PRO A O 1
ATOM 3269 N N . LYS A 1 410 ? 20.303 -8.429 -22.257 1.00 95.12 410 LYS A N 1
ATOM 3270 C CA . LYS A 1 410 ? 20.572 -8.467 -20.812 1.00 95.12 410 LYS A CA 1
ATOM 3271 C C . LYS A 1 410 ? 20.905 -7.073 -20.266 1.00 95.12 410 LYS A C 1
ATOM 3273 O O . LYS A 1 410 ? 20.406 -6.689 -19.212 1.00 95.12 410 LYS A O 1
ATOM 3278 N N . PHE A 1 411 ? 21.710 -6.291 -20.987 1.00 95.31 411 PHE A N 1
ATOM 3279 C CA . PHE A 1 411 ? 21.997 -4.899 -20.628 1.00 95.31 411 PHE A CA 1
ATOM 3280 C C . PHE A 1 411 ? 20.730 -4.035 -20.593 1.00 95.31 411 PHE A C 1
ATOM 3282 O O . PHE A 1 411 ? 20.580 -3.212 -19.696 1.00 95.31 411 PHE A O 1
ATOM 3289 N N . GLU A 1 412 ? 19.815 -4.232 -21.539 1.00 93.56 412 GLU A N 1
ATOM 3290 C CA . GLU A 1 412 ? 18.546 -3.500 -21.590 1.00 93.56 412 GLU A CA 1
ATOM 3291 C C . GLU A 1 412 ? 17.611 -3.908 -20.455 1.00 93.56 412 GLU A C 1
ATOM 3293 O O . GLU A 1 412 ? 17.073 -3.038 -19.777 1.00 93.56 412 GLU A O 1
ATOM 3298 N N . ARG A 1 413 ? 17.500 -5.208 -20.153 1.00 93.38 413 ARG A N 1
ATOM 3299 C CA . ARG A 1 413 ? 16.731 -5.702 -18.996 1.00 93.38 413 ARG A CA 1
ATOM 3300 C C . ARG A 1 413 ? 17.207 -5.120 -17.670 1.00 93.38 413 ARG A C 1
ATOM 3302 O O . ARG A 1 413 ? 16.396 -4.823 -16.801 1.00 93.38 413 ARG A O 1
ATOM 3309 N N . LEU A 1 414 ? 18.514 -4.912 -17.517 1.00 95.69 414 LEU A N 1
ATOM 3310 C CA . LEU A 1 414 ? 19.083 -4.288 -16.322 1.00 95.69 414 LEU A CA 1
ATOM 3311 C C . LEU A 1 414 ? 18.581 -2.846 -16.108 1.00 95.69 414 LEU A C 1
ATOM 3313 O O . LEU A 1 414 ? 18.593 -2.351 -14.983 1.00 95.69 414 LEU A O 1
ATOM 3317 N N . SER A 1 415 ? 18.122 -2.168 -17.164 1.00 94.69 415 SER A N 1
ATOM 3318 C CA . SER A 1 415 ? 17.545 -0.826 -17.052 1.00 94.69 415 SER A CA 1
ATOM 3319 C C . SER A 1 415 ? 16.255 -0.794 -16.232 1.00 94.69 415 SER A C 1
ATOM 3321 O O . SER A 1 415 ? 16.012 0.194 -15.540 1.00 94.69 415 SER A O 1
ATOM 3323 N N . TYR A 1 416 ? 15.482 -1.886 -16.221 1.00 93.38 416 TYR A N 1
ATOM 3324 C CA . TYR A 1 416 ? 14.191 -1.959 -15.532 1.00 93.38 416 TYR A CA 1
ATOM 3325 C C . TYR A 1 416 ? 14.329 -1.840 -14.014 1.00 93.38 416 TYR A C 1
ATOM 3327 O O . TYR A 1 416 ? 13.397 -1.413 -13.345 1.00 93.38 416 TYR A O 1
ATOM 3335 N N . THR A 1 417 ? 15.512 -2.110 -13.453 1.00 96.75 417 THR A N 1
ATOM 3336 C CA . THR A 1 417 ? 15.792 -1.864 -12.030 1.00 96.75 417 THR A CA 1
ATOM 3337 C C . THR A 1 417 ? 15.659 -0.384 -11.653 1.00 96.75 417 THR A C 1
ATOM 3339 O O . THR A 1 417 ? 15.326 -0.063 -10.517 1.00 96.75 417 THR A O 1
ATOM 3342 N N . LEU A 1 418 ? 15.871 0.542 -12.595 1.00 97.31 418 LEU A N 1
ATOM 3343 C CA . LEU A 1 418 ? 15.643 1.977 -12.379 1.00 97.31 418 LEU A CA 1
ATOM 3344 C C . LEU A 1 418 ? 14.158 2.370 -12.448 1.00 97.31 418 LEU A C 1
ATOM 3346 O O . LEU A 1 418 ? 13.820 3.514 -12.157 1.00 97.31 418 LEU A O 1
ATOM 3350 N N . GLN A 1 419 ? 13.282 1.430 -12.803 1.00 95.00 419 GLN A N 1
ATOM 3351 C CA . GLN A 1 419 ? 11.822 1.559 -12.842 1.00 95.00 419 GLN A CA 1
ATOM 3352 C C . GLN A 1 419 ? 11.140 0.522 -11.931 1.00 95.00 419 GLN A C 1
ATOM 3354 O O . GLN A 1 419 ? 9.954 0.249 -12.084 1.00 95.00 419 GLN A O 1
ATOM 3359 N N . ASP A 1 420 ? 11.883 -0.051 -10.978 1.00 96.00 420 ASP A N 1
ATOM 3360 C CA . ASP A 1 420 ? 11.363 -1.016 -10.010 1.00 96.00 420 ASP A CA 1
ATOM 3361 C C . ASP A 1 420 ? 10.165 -0.448 -9.228 1.00 96.00 420 ASP A C 1
ATOM 3363 O O . ASP A 1 420 ? 10.120 0.748 -8.914 1.00 96.00 420 ASP A O 1
ATOM 3367 N N . THR A 1 421 ? 9.202 -1.302 -8.871 1.00 93.19 421 THR A N 1
ATOM 3368 C CA . THR A 1 421 ? 8.047 -0.882 -8.060 1.00 93.19 421 THR A CA 1
ATOM 3369 C C . THR A 1 421 ? 8.502 -0.337 -6.706 1.00 93.19 421 THR A C 1
ATOM 3371 O O . THR A 1 421 ? 7.982 0.675 -6.229 1.00 93.19 421 THR A O 1
ATOM 3374 N N . CYS A 1 422 ? 9.569 -0.916 -6.146 1.00 95.75 422 CYS A N 1
ATOM 3375 C CA . CYS A 1 422 ? 10.154 -0.486 -4.892 1.00 95.75 422 CYS A CA 1
ATOM 3376 C C . CYS A 1 422 ? 11.050 0.749 -5.082 1.00 95.75 422 CYS A C 1
ATOM 3378 O O . CYS A 1 422 ? 12.124 0.692 -5.688 1.00 95.75 422 CYS A O 1
ATOM 3380 N N . PHE A 1 423 ? 10.663 1.868 -4.461 1.00 96.94 423 PHE A N 1
ATOM 3381 C CA . PHE A 1 423 ? 11.445 3.112 -4.467 1.00 96.94 423 PHE A CA 1
ATOM 3382 C C . PHE A 1 423 ? 12.904 2.922 -4.026 1.00 96.94 423 PHE A C 1
ATOM 3384 O O . PHE A 1 423 ? 13.812 3.458 -4.659 1.00 96.94 423 PHE A O 1
ATOM 3391 N N . TYR A 1 424 ? 13.149 2.150 -2.966 1.00 97.38 424 TYR A N 1
ATOM 3392 C CA . TYR A 1 424 ? 14.498 1.973 -2.425 1.00 97.38 424 TYR A CA 1
ATOM 3393 C C . TYR A 1 424 ? 15.418 1.197 -3.373 1.00 97.38 424 TYR A C 1
ATOM 3395 O O . TYR A 1 424 ? 16.604 1.509 -3.449 1.00 97.38 424 TYR A O 1
ATOM 3403 N N . VAL A 1 425 ? 14.875 0.259 -4.160 1.00 98.06 425 VAL A N 1
ATOM 3404 C CA . VAL A 1 425 ? 15.636 -0.422 -5.218 1.00 98.06 425 VAL A CA 1
ATOM 3405 C C . VAL A 1 425 ? 16.069 0.586 -6.284 1.00 98.06 425 VAL A C 1
ATOM 3407 O O . VAL A 1 425 ? 17.252 0.634 -6.627 1.00 98.06 425 VAL A O 1
ATOM 3410 N N . ARG A 1 426 ? 15.150 1.447 -6.750 1.00 98.19 426 ARG A N 1
ATOM 3411 C CA . ARG A 1 426 ? 15.456 2.506 -7.729 1.00 98.19 426 ARG A CA 1
ATOM 3412 C C . ARG A 1 426 ? 16.500 3.488 -7.203 1.00 98.19 426 ARG A C 1
ATOM 3414 O O . ARG A 1 426 ? 17.492 3.751 -7.885 1.00 98.19 426 ARG A O 1
ATOM 3421 N N . LEU A 1 427 ? 16.301 3.990 -5.983 1.00 98.19 427 LEU A N 1
ATOM 3422 C CA . LEU A 1 427 ? 17.192 4.937 -5.314 1.00 98.19 427 LEU A CA 1
ATOM 3423 C C . LEU A 1 427 ? 18.608 4.370 -5.173 1.00 98.19 427 LEU A C 1
ATOM 3425 O O . LEU A 1 427 ? 19.563 4.956 -5.686 1.00 98.19 427 LEU A O 1
ATOM 3429 N N . GLU A 1 428 ? 18.753 3.221 -4.513 1.00 98.25 428 GLU A N 1
ATOM 3430 C CA . GLU A 1 428 ? 20.070 2.657 -4.217 1.00 98.25 428 GLU A CA 1
ATOM 3431 C C . GLU A 1 428 ? 20.797 2.187 -5.482 1.00 98.25 428 GLU A C 1
ATOM 3433 O O . GLU A 1 428 ? 22.023 2.299 -5.572 1.00 98.25 428 GLU A O 1
ATOM 3438 N N . PHE A 1 429 ? 20.072 1.694 -6.492 1.00 98.56 429 PHE A N 1
ATOM 3439 C CA . PHE A 1 429 ? 20.685 1.326 -7.765 1.00 98.56 429 PHE A CA 1
ATOM 3440 C C . PHE A 1 429 ? 21.156 2.557 -8.552 1.00 98.56 429 PHE A C 1
ATOM 3442 O O . PHE A 1 429 ? 22.286 2.564 -9.050 1.00 98.56 429 PHE A O 1
ATOM 3449 N N . ALA A 1 430 ? 20.358 3.629 -8.607 1.00 98.44 430 ALA A N 1
ATOM 3450 C CA . ALA A 1 430 ? 20.766 4.885 -9.234 1.00 98.44 430 ALA A CA 1
ATOM 3451 C C . ALA A 1 430 ? 22.007 5.480 -8.550 1.00 98.44 430 ALA A C 1
ATOM 3453 O O . ALA A 1 430 ? 22.968 5.856 -9.226 1.00 98.44 430 ALA A O 1
ATOM 3454 N N . GLU A 1 431 ? 22.038 5.519 -7.215 1.00 98.25 431 GLU A N 1
ATOM 3455 C CA . GLU A 1 431 ? 23.200 5.994 -6.456 1.00 98.25 431 GLU A CA 1
ATOM 3456 C C . GLU A 1 431 ? 24.439 5.125 -6.672 1.00 98.25 431 GLU A C 1
ATOM 3458 O O . GLU A 1 431 ? 25.545 5.652 -6.838 1.00 98.25 431 GLU A O 1
ATOM 3463 N N . PHE A 1 432 ? 24.263 3.804 -6.739 1.00 98.44 432 PHE A N 1
ATOM 3464 C CA . PHE A 1 432 ? 25.332 2.872 -7.068 1.00 98.44 432 PHE A CA 1
ATOM 3465 C C . PHE A 1 432 ? 25.935 3.158 -8.455 1.00 98.44 432 PHE A C 1
ATOM 3467 O O . PHE A 1 432 ? 27.160 3.271 -8.573 1.00 98.44 432 PHE A O 1
ATOM 3474 N N . LEU A 1 433 ? 25.099 3.338 -9.486 1.00 98.06 433 LEU A N 1
ATOM 3475 C CA . LEU A 1 433 ? 25.553 3.677 -10.837 1.00 98.06 433 LEU A CA 1
ATOM 3476 C C . LEU A 1 433 ? 26.265 5.033 -10.866 1.00 98.06 433 LEU A C 1
ATOM 3478 O O . LEU A 1 433 ? 27.372 5.130 -11.395 1.00 98.06 433 LEU A O 1
ATOM 3482 N N . MET A 1 434 ? 25.671 6.069 -10.266 1.00 97.31 434 MET A N 1
ATOM 3483 C CA . MET A 1 434 ? 26.264 7.408 -10.211 1.00 97.31 434 MET A CA 1
ATOM 3484 C C . MET A 1 434 ? 27.634 7.382 -9.527 1.00 97.31 434 MET A C 1
ATOM 3486 O O . MET A 1 434 ? 28.609 7.915 -10.060 1.00 97.31 434 MET A O 1
ATOM 3490 N N . LYS A 1 435 ? 27.743 6.707 -8.377 1.00 97.38 435 LYS A N 1
ATOM 3491 C CA . LYS A 1 435 ? 29.009 6.560 -7.656 1.00 97.38 435 LYS A CA 1
ATOM 3492 C C . LYS A 1 435 ? 30.047 5.819 -8.495 1.00 97.38 435 LYS A C 1
ATOM 3494 O O . LYS A 1 435 ? 31.160 6.318 -8.623 1.00 97.38 435 LYS A O 1
ATOM 3499 N N . GLY A 1 436 ? 29.682 4.679 -9.085 1.00 95.88 436 GLY A N 1
ATOM 3500 C CA . GLY A 1 436 ? 30.586 3.875 -9.910 1.00 95.88 436 GLY A CA 1
ATOM 3501 C C . GLY A 1 436 ? 31.081 4.612 -11.156 1.00 95.88 436 GLY A C 1
ATOM 3502 O O . GLY A 1 436 ? 32.260 4.523 -11.489 1.00 95.88 436 GLY A O 1
ATOM 3503 N N . LEU A 1 437 ? 30.210 5.376 -11.825 1.00 93.62 437 LEU A N 1
ATOM 3504 C CA . LEU A 1 437 ? 30.574 6.206 -12.980 1.00 93.62 437 LEU A CA 1
ATOM 3505 C C . LEU A 1 437 ? 31.480 7.374 -12.576 1.00 93.62 437 LEU A C 1
ATOM 3507 O O . LEU A 1 437 ? 32.399 7.725 -13.309 1.00 93.62 437 LEU A O 1
ATOM 3511 N N . GLN A 1 438 ? 31.243 7.972 -11.405 1.00 92.31 438 GLN A N 1
ATOM 3512 C CA . GLN A 1 438 ? 32.081 9.040 -10.858 1.00 92.31 438 GLN A CA 1
ATOM 3513 C C . GLN A 1 438 ? 33.487 8.565 -10.491 1.00 92.31 438 GLN A C 1
ATOM 3515 O O . GLN A 1 438 ? 34.434 9.332 -10.661 1.00 92.31 438 GLN A O 1
ATOM 3520 N N . THR A 1 439 ? 33.613 7.358 -9.940 1.00 92.69 439 THR A N 1
ATOM 3521 C CA . THR A 1 439 ? 34.897 6.771 -9.534 1.00 92.69 439 THR A CA 1
ATOM 3522 C C . THR A 1 439 ? 35.553 5.942 -10.634 1.00 92.69 439 THR A C 1
ATOM 3524 O O . THR A 1 439 ? 36.601 5.355 -10.383 1.00 92.69 439 THR A O 1
ATOM 3527 N N . GLU A 1 440 ? 34.943 5.878 -11.822 1.00 89.81 440 GLU A N 1
ATOM 3528 C CA . GLU A 1 440 ? 35.408 5.094 -12.975 1.00 89.81 440 GLU A CA 1
ATOM 3529 C C . GLU A 1 440 ? 35.554 3.585 -12.674 1.00 89.81 440 GLU A C 1
ATOM 3531 O O . GLU A 1 440 ? 36.289 2.867 -13.343 1.00 89.81 440 GLU A O 1
ATOM 3536 N N . GLN A 1 441 ? 34.811 3.078 -11.682 1.00 90.88 441 GLN A N 1
ATOM 3537 C CA . GLN A 1 441 ? 34.805 1.660 -11.288 1.00 90.88 441 GLN A CA 1
ATOM 3538 C C . GLN A 1 441 ? 33.790 0.809 -12.063 1.00 90.88 441 GLN A C 1
ATOM 3540 O O . GLN A 1 441 ? 33.675 -0.391 -11.817 1.00 90.88 441 GLN A O 1
ATOM 3545 N N . ILE A 1 442 ? 33.018 1.424 -12.963 1.00 93.62 442 ILE A N 1
ATOM 3546 C CA . ILE A 1 442 ? 32.112 0.736 -13.887 1.00 93.62 442 ILE A CA 1
ATOM 3547 C C . ILE A 1 442 ? 32.228 1.359 -15.281 1.00 93.62 442 ILE A C 1
ATOM 3549 O O . ILE A 1 442 ? 32.639 2.507 -15.441 1.00 93.62 442 ILE A O 1
ATOM 3553 N N . HIS A 1 443 ? 31.845 0.609 -16.313 1.00 91.06 443 HIS A N 1
ATOM 3554 C CA . HIS A 1 443 ? 31.979 1.064 -17.697 1.00 91.06 443 HIS A CA 1
ATOM 3555 C C . HIS A 1 443 ? 31.061 2.272 -18.003 1.00 91.06 443 HIS A C 1
ATOM 3557 O O . HIS A 1 443 ? 29.873 2.227 -17.680 1.00 91.06 443 HIS A O 1
ATOM 3563 N N . PRO A 1 444 ? 31.509 3.285 -18.773 1.00 89.56 444 PRO A N 1
ATOM 3564 C CA . PRO A 1 444 ? 30.686 4.445 -19.158 1.00 89.56 444 PRO A CA 1
ATOM 3565 C C . PRO A 1 444 ? 29.365 4.145 -19.895 1.00 89.56 444 PRO A C 1
ATOM 3567 O O . PRO A 1 444 ? 28.526 5.024 -20.043 1.00 89.56 444 PRO A O 1
ATOM 3570 N N . ARG A 1 445 ? 29.116 2.906 -20.342 1.00 90.88 445 ARG A N 1
ATOM 3571 C CA . ARG A 1 445 ? 27.869 2.544 -21.038 1.00 90.88 445 ARG A CA 1
ATOM 3572 C C . ARG A 1 445 ? 26.645 2.733 -20.142 1.00 90.88 445 ARG A C 1
ATOM 3574 O O . ARG A 1 445 ? 25.560 2.996 -20.650 1.00 90.88 445 ARG A O 1
ATOM 3581 N N . TYR A 1 446 ? 26.830 2.637 -18.824 1.00 94.31 446 TYR A N 1
ATOM 3582 C CA . TYR A 1 446 ? 25.759 2.754 -17.839 1.00 94.31 446 TYR A CA 1
ATOM 3583 C C . TYR A 1 446 ? 25.203 4.180 -17.695 1.00 94.31 446 TYR A C 1
ATOM 3585 O O . TYR A 1 446 ? 24.118 4.327 -17.141 1.00 94.31 446 TYR A O 1
ATOM 3593 N N . TYR A 1 447 ? 25.849 5.213 -18.266 1.00 93.06 447 TYR A N 1
ATOM 3594 C CA . TYR A 1 447 ? 25.221 6.537 -18.400 1.00 93.06 447 TYR A CA 1
ATOM 3595 C C . TYR A 1 447 ? 23.885 6.456 -19.149 1.00 93.06 447 TYR A C 1
ATOM 3597 O O . TYR A 1 447 ? 22.945 7.153 -18.781 1.00 93.06 447 TYR A O 1
ATOM 3605 N N . SER A 1 448 ? 23.779 5.570 -20.150 1.00 93.12 448 SER A N 1
ATOM 3606 C CA . SER A 1 448 ? 22.539 5.389 -20.916 1.00 93.12 448 SER A CA 1
ATOM 3607 C C . SER A 1 448 ? 21.354 4.928 -20.057 1.00 93.12 448 SER A C 1
ATOM 3609 O O . SER A 1 448 ? 20.235 5.372 -20.297 1.00 93.12 448 SER A O 1
ATOM 3611 N N . LEU A 1 449 ? 21.596 4.121 -19.013 1.00 96.06 449 LEU A N 1
ATOM 3612 C CA . LEU A 1 449 ? 20.533 3.620 -18.137 1.00 96.06 449 LEU A CA 1
ATOM 3613 C C . LEU A 1 449 ? 19.906 4.740 -17.298 1.00 96.06 449 LEU A C 1
ATOM 3615 O O . LEU A 1 449 ? 18.696 4.756 -17.113 1.00 96.06 449 LEU A O 1
ATOM 3619 N N . LEU A 1 450 ? 20.698 5.722 -16.850 1.00 97.00 450 LEU A N 1
ATOM 3620 C CA . LEU A 1 450 ? 20.201 6.825 -16.014 1.00 97.00 450 LEU A CA 1
ATOM 3621 C C . LEU A 1 450 ? 19.129 7.682 -16.710 1.00 97.00 450 LEU A C 1
ATOM 3623 O O . LEU A 1 450 ? 18.350 8.356 -16.039 1.00 97.00 450 LEU A O 1
ATOM 3627 N N . PHE A 1 451 ? 19.061 7.667 -18.044 1.00 96.50 451 PHE A N 1
ATOM 3628 C CA . PHE A 1 451 ? 18.029 8.394 -18.786 1.00 96.50 451 PHE A CA 1
ATOM 3629 C C . PHE A 1 451 ? 16.656 7.709 -18.753 1.00 96.50 451 PHE A C 1
ATOM 3631 O O . PHE A 1 451 ? 15.654 8.374 -19.008 1.00 96.50 451 PHE A O 1
ATOM 3638 N N . ILE A 1 452 ? 16.587 6.429 -18.370 1.00 96.31 452 ILE A N 1
ATOM 3639 C CA . ILE A 1 452 ? 15.327 5.704 -18.149 1.00 96.31 452 ILE A CA 1
ATOM 3640 C C . ILE A 1 452 ? 14.595 6.211 -16.897 1.00 96.31 452 ILE A C 1
ATOM 3642 O O . ILE A 1 452 ? 13.379 6.095 -16.786 1.00 96.31 452 ILE A O 1
ATOM 3646 N N . CYS A 1 453 ? 15.279 6.930 -16.007 1.00 96.88 453 CYS A N 1
ATOM 3647 C CA . CYS A 1 453 ? 14.637 7.607 -14.882 1.00 96.88 453 CYS A CA 1
ATOM 3648 C C . CYS A 1 453 ? 13.756 8.802 -15.297 1.00 96.88 453 CYS A C 1
ATOM 3650 O O . CYS A 1 453 ? 13.289 9.524 -14.432 1.00 96.88 453 CYS A O 1
ATOM 3652 N N . ALA A 1 454 ? 13.501 9.061 -16.585 1.00 96.75 454 ALA A N 1
ATOM 3653 C CA . ALA A 1 454 ? 12.678 10.197 -17.018 1.00 96.75 454 ALA A CA 1
ATOM 3654 C C . ALA A 1 454 ? 11.245 10.207 -16.445 1.00 96.75 454 ALA A C 1
ATOM 3656 O O . ALA A 1 454 ? 10.639 11.279 -16.366 1.00 96.75 454 ALA A O 1
ATOM 3657 N N . HIS A 1 455 ? 10.731 9.038 -16.048 1.00 95.25 455 HIS A N 1
ATOM 3658 C CA . HIS A 1 455 ? 9.434 8.844 -15.380 1.00 95.25 455 HIS A CA 1
ATOM 3659 C C . HIS A 1 455 ? 9.564 8.556 -13.882 1.00 95.25 455 HIS A C 1
ATOM 3661 O O . HIS A 1 455 ? 8.652 8.008 -13.276 1.00 95.25 455 HIS A O 1
ATOM 3667 N N . GLU A 1 456 ? 10.702 8.899 -13.282 1.00 97.19 456 GLU A N 1
ATOM 3668 C CA . GLU A 1 456 ? 10.933 8.764 -11.847 1.00 97.19 456 GLU A CA 1
ATOM 3669 C C . GLU A 1 456 ? 9.871 9.553 -11.052 1.00 97.19 456 GLU A C 1
ATOM 3671 O O . GLU A 1 456 ? 9.829 10.784 -11.171 1.00 97.19 456 GLU A O 1
ATOM 3676 N N . PRO A 1 457 ? 9.013 8.879 -10.257 1.00 95.75 457 PRO A N 1
ATOM 3677 C CA . PRO A 1 457 ? 7.953 9.545 -9.501 1.00 95.75 457 PRO A CA 1
ATOM 3678 C C . PRO A 1 457 ? 8.494 10.456 -8.391 1.00 95.75 457 PRO A C 1
ATOM 3680 O O . PRO A 1 457 ? 7.864 11.460 -8.060 1.00 95.75 457 PRO A O 1
ATOM 3683 N N . GLU A 1 458 ? 9.665 10.146 -7.830 1.00 97.19 458 GLU A N 1
ATOM 3684 C CA . GLU A 1 458 ? 10.275 10.932 -6.764 1.00 97.19 458 GLU A CA 1
ATOM 3685 C C . GLU A 1 458 ? 11.135 12.058 -7.341 1.00 97.19 458 GLU A C 1
ATOM 3687 O O . GLU A 1 458 ? 12.293 11.881 -7.735 1.00 97.19 458 GLU A O 1
ATOM 3692 N N . GLU A 1 459 ? 10.583 13.275 -7.348 1.00 95.75 459 GLU A N 1
ATOM 3693 C CA . GLU A 1 459 ? 11.257 14.444 -7.923 1.00 95.75 459 GLU A CA 1
ATOM 3694 C C . GLU A 1 459 ? 12.661 14.692 -7.351 1.00 95.75 459 GLU A C 1
ATOM 3696 O O . GLU A 1 459 ? 13.523 15.244 -8.041 1.00 95.75 459 GLU A O 1
ATOM 3701 N N . SER A 1 460 ? 12.886 14.354 -6.078 1.00 97.06 460 SER A N 1
ATOM 3702 C CA . SER A 1 460 ? 14.180 14.512 -5.407 1.00 97.06 460 SER A CA 1
ATOM 3703 C C . SER A 1 460 ? 15.259 13.653 -6.072 1.00 97.06 460 SER A C 1
ATOM 3705 O O . SER A 1 460 ? 16.327 14.174 -6.410 1.00 97.06 460 SER A O 1
ATOM 3707 N N . LEU A 1 461 ? 14.946 12.385 -6.350 1.00 97.50 461 LEU A N 1
ATOM 3708 C CA . LEU A 1 461 ? 15.830 11.447 -7.033 1.00 97.50 461 LEU A CA 1
ATOM 3709 C C . LEU A 1 461 ? 16.065 11.875 -8.485 1.00 97.50 461 LEU A C 1
ATOM 3711 O O . LEU A 1 461 ? 17.213 11.972 -8.925 1.00 97.50 461 LEU A O 1
ATOM 3715 N N . LEU A 1 462 ? 15.010 12.257 -9.212 1.00 97.75 462 LEU A N 1
ATOM 3716 C CA . LEU A 1 462 ? 15.144 12.761 -10.585 1.00 97.75 462 LEU A CA 1
ATOM 3717 C C . LEU A 1 462 ? 16.071 13.989 -10.664 1.00 97.75 462 LEU A C 1
ATOM 3719 O O . LEU A 1 462 ? 16.918 14.094 -11.559 1.00 97.75 462 LEU A O 1
ATOM 3723 N N . LYS A 1 463 ? 15.937 14.932 -9.719 1.00 97.25 463 LYS A N 1
ATOM 3724 C CA . LYS A 1 463 ? 16.793 16.130 -9.621 1.00 97.25 463 LYS A CA 1
ATOM 3725 C C . LYS A 1 463 ? 18.246 15.768 -9.309 1.00 97.25 463 LYS A C 1
ATOM 3727 O O . LYS A 1 463 ? 19.151 16.379 -9.890 1.00 97.25 463 LYS A O 1
ATOM 3732 N N . GLN A 1 464 ? 18.478 14.790 -8.432 1.00 97.69 464 GLN A N 1
ATOM 3733 C CA . GLN A 1 464 ? 19.813 14.279 -8.106 1.00 97.69 464 GLN A CA 1
ATOM 3734 C C . GLN A 1 464 ? 20.488 13.673 -9.343 1.00 97.69 464 GLN A C 1
ATOM 3736 O O . GLN A 1 464 ? 21.601 14.079 -9.685 1.00 97.69 464 GLN A O 1
ATOM 3741 N N . ILE A 1 465 ? 19.785 12.795 -10.066 1.00 97.69 465 ILE A N 1
ATOM 3742 C CA . ILE A 1 465 ? 20.277 12.147 -11.292 1.00 97.69 465 ILE A CA 1
ATOM 3743 C C . ILE A 1 465 ? 20.589 13.187 -12.373 1.00 97.69 465 ILE A C 1
ATOM 3745 O O . ILE A 1 465 ? 21.693 13.198 -12.919 1.00 97.69 465 ILE A O 1
ATOM 3749 N N . ARG A 1 466 ? 19.666 14.123 -12.641 1.00 96.75 466 ARG A N 1
ATOM 3750 C CA . ARG A 1 466 ? 19.894 15.217 -13.605 1.00 96.75 466 ARG A CA 1
ATOM 3751 C C . ARG A 1 466 ? 21.149 16.020 -13.258 1.00 96.75 466 ARG A C 1
ATOM 3753 O O . ARG A 1 466 ? 21.992 16.250 -14.125 1.00 96.75 466 ARG A O 1
ATOM 3760 N N . SER A 1 467 ? 21.283 16.424 -11.995 1.00 95.88 467 SER A N 1
ATOM 3761 C CA . SER A 1 467 ? 22.421 17.223 -11.525 1.00 95.88 467 SER A CA 1
ATOM 3762 C C . SER A 1 467 ? 23.743 16.469 -11.658 1.00 95.88 467 SER A C 1
ATOM 3764 O O . SER A 1 467 ? 24.765 17.065 -11.999 1.00 95.88 467 SER A O 1
ATOM 3766 N N . PHE A 1 468 ? 23.734 15.162 -11.391 1.00 95.94 468 PHE A N 1
ATOM 3767 C CA . PHE A 1 468 ? 24.893 14.300 -11.576 1.00 95.94 468 PHE A CA 1
ATOM 3768 C C . PHE A 1 468 ? 25.314 14.230 -13.049 1.00 95.94 468 PHE A C 1
ATOM 3770 O O . PHE A 1 468 ? 26.477 14.498 -13.354 1.00 95.94 468 PHE A O 1
ATOM 3777 N N . ILE A 1 469 ? 24.373 13.928 -13.953 1.00 93.69 469 ILE A N 1
ATOM 3778 C CA . ILE A 1 469 ? 24.637 13.793 -15.393 1.00 93.69 469 ILE A CA 1
ATOM 3779 C C . ILE A 1 469 ? 25.220 15.094 -15.953 1.00 93.69 469 ILE A C 1
ATOM 3781 O O . ILE A 1 469 ? 26.276 15.060 -16.583 1.00 93.69 469 ILE A O 1
ATOM 3785 N N . GLN A 1 470 ? 24.582 16.234 -15.668 1.00 91.12 470 GLN A N 1
ATOM 3786 C CA . GLN A 1 470 ? 25.029 17.552 -16.135 1.00 91.12 470 GLN A CA 1
ATOM 3787 C C . GLN A 1 470 ? 26.457 17.863 -15.670 1.00 91.12 470 GLN A C 1
ATOM 3789 O O . GLN A 1 470 ? 27.316 18.192 -16.482 1.00 91.12 470 GLN A O 1
ATOM 3794 N N . LYS A 1 471 ? 26.753 17.688 -14.374 1.00 89.31 471 LYS A N 1
ATOM 3795 C CA . LYS A 1 471 ? 28.102 17.937 -13.834 1.00 89.31 471 LYS A CA 1
ATOM 3796 C C . LYS A 1 471 ? 29.158 17.020 -14.452 1.00 89.31 471 LYS A C 1
ATOM 3798 O O . LYS A 1 471 ? 30.286 17.450 -14.687 1.00 89.31 471 LYS A O 1
ATOM 3803 N N . ARG A 1 472 ? 28.820 15.747 -14.674 1.00 86.19 472 ARG A N 1
ATOM 3804 C CA . ARG A 1 472 ? 29.770 14.738 -15.157 1.00 86.19 472 ARG A CA 1
ATOM 3805 C C . ARG A 1 472 ? 30.059 14.866 -16.640 1.00 86.19 472 ARG A C 1
ATOM 3807 O O . ARG A 1 472 ? 31.231 14.874 -17.005 1.00 86.19 472 ARG A O 1
ATOM 3814 N N . LEU A 1 473 ? 29.032 14.991 -17.476 1.00 77.56 473 LEU A N 1
ATOM 3815 C CA . LEU A 1 473 ? 29.221 15.074 -18.923 1.00 77.56 473 LEU A CA 1
ATOM 3816 C C . LEU A 1 473 ? 29.962 16.352 -19.322 1.00 77.56 473 LEU A C 1
ATOM 3818 O O . LEU A 1 473 ? 30.921 16.248 -20.081 1.00 77.56 473 LEU A O 1
ATOM 3822 N N . SER A 1 474 ? 29.662 17.503 -18.706 1.00 74.06 474 SER A N 1
ATOM 3823 C CA . SER A 1 474 ? 30.440 18.731 -18.941 1.00 74.06 474 SER A CA 1
ATOM 3824 C C . SER A 1 474 ? 31.921 18.577 -18.569 1.00 74.06 474 SER A C 1
ATOM 3826 O O . SER A 1 474 ? 32.792 19.122 -19.237 1.00 74.06 474 SER A O 1
ATOM 3828 N N . SER A 1 475 ? 32.245 17.797 -17.530 1.00 74.06 475 SER A N 1
ATOM 3829 C CA . SER A 1 475 ? 33.642 17.507 -17.175 1.00 74.06 475 SER A CA 1
ATOM 3830 C C . SER A 1 475 ? 34.335 16.537 -18.142 1.00 74.06 475 SER A C 1
ATOM 3832 O O . SER A 1 475 ? 35.566 16.541 -18.197 1.00 74.06 475 SER A O 1
ATOM 3834 N N . LEU A 1 476 ? 33.590 15.671 -18.834 1.00 70.69 476 LEU A N 1
ATOM 3835 C CA . LEU A 1 476 ? 34.125 14.676 -19.770 1.00 70.69 476 LEU A CA 1
ATOM 3836 C C . LEU A 1 476 ? 34.330 15.264 -21.172 1.00 70.69 476 LEU A C 1
ATOM 3838 O O . LEU A 1 476 ? 35.339 14.957 -21.802 1.00 70.69 476 LEU A O 1
ATOM 3842 N N . GLU A 1 477 ? 33.440 16.155 -21.618 1.00 62.88 477 GLU A N 1
ATOM 3843 C CA . GLU A 1 477 ? 33.574 16.906 -22.879 1.00 62.88 477 GLU A CA 1
ATOM 3844 C C . GLU A 1 477 ? 34.864 17.747 -22.922 1.00 62.88 477 GLU A C 1
ATOM 3846 O O . GLU A 1 477 ? 35.489 17.862 -23.969 1.00 62.88 477 GLU A O 1
ATOM 3851 N N . ILE A 1 478 ? 35.335 18.248 -21.773 1.00 58.75 478 ILE A N 1
ATOM 3852 C CA . ILE A 1 478 ? 36.616 18.974 -21.660 1.00 58.75 478 ILE A CA 1
ATOM 3853 C C . ILE A 1 478 ? 37.830 18.055 -21.911 1.00 58.75 478 ILE A C 1
ATOM 3855 O O . ILE A 1 478 ? 38.900 18.532 -22.287 1.00 58.75 478 ILE A O 1
ATOM 3859 N N . LYS A 1 479 ? 37.700 16.740 -21.681 1.00 55.12 479 LYS A N 1
ATOM 3860 C CA . LYS A 1 479 ? 38.835 15.800 -21.644 1.00 55.12 479 LYS A CA 1
ATOM 3861 C C . LYS A 1 479 ? 39.029 14.965 -22.914 1.00 55.12 479 LYS A C 1
ATOM 3863 O O . LYS A 1 479 ? 40.128 14.450 -23.095 1.00 55.12 479 LYS A O 1
ATOM 3868 N N . GLN A 1 480 ? 38.012 14.777 -23.760 1.00 53.38 480 GLN A N 1
ATOM 3869 C CA . GLN A 1 480 ? 38.090 13.877 -24.925 1.00 53.38 480 GLN A CA 1
ATOM 3870 C C . GLN A 1 480 ? 37.511 14.535 -26.186 1.00 53.38 480 GLN A C 1
ATOM 3872 O O . GLN A 1 480 ? 36.336 14.888 -26.220 1.00 53.38 480 GLN A O 1
ATOM 3877 N N . ALA A 1 481 ? 38.346 14.685 -27.223 1.00 51.34 481 ALA A N 1
ATOM 3878 C CA . ALA A 1 481 ? 38.011 15.350 -28.490 1.00 51.34 481 ALA A CA 1
ATOM 3879 C C . ALA A 1 481 ? 37.502 14.398 -29.599 1.00 51.34 481 ALA A C 1
ATOM 3881 O O . ALA A 1 481 ? 37.052 14.866 -30.641 1.00 51.34 481 ALA A O 1
ATOM 3882 N N . GLU A 1 482 ? 37.528 13.078 -29.388 1.00 47.09 482 GLU A N 1
ATOM 3883 C CA . GLU A 1 482 ? 37.029 12.076 -30.341 1.00 47.09 482 GLU A CA 1
ATOM 3884 C C . GLU A 1 482 ? 36.201 11.010 -29.608 1.00 47.09 482 GLU A C 1
ATOM 3886 O O . GLU A 1 482 ? 36.646 10.455 -28.609 1.00 47.09 482 GLU A O 1
ATOM 3891 N N . SER A 1 483 ? 34.987 10.764 -30.114 1.00 54.31 483 SER A N 1
ATOM 3892 C CA . SER A 1 483 ? 33.917 9.918 -29.555 1.00 54.31 483 SER A CA 1
ATOM 3893 C C . SER A 1 483 ? 33.607 10.149 -28.070 1.00 54.31 483 SER A C 1
ATOM 3895 O O . SER A 1 483 ? 34.179 9.540 -27.166 1.00 54.31 483 SER A O 1
ATOM 3897 N N . THR A 1 484 ? 32.675 11.062 -27.805 1.00 70.81 484 THR A N 1
ATOM 3898 C CA . THR A 1 484 ? 32.317 11.458 -26.442 1.00 70.81 484 THR A CA 1
ATOM 3899 C C . THR A 1 484 ? 31.373 10.436 -25.824 1.00 70.81 484 THR A C 1
ATOM 3901 O O . THR A 1 484 ? 30.440 9.988 -26.465 1.00 70.81 484 THR A O 1
ATOM 3904 N N . VAL A 1 485 ? 31.504 10.131 -24.531 1.00 77.75 485 VAL A N 1
ATOM 3905 C CA . VAL A 1 485 ? 30.532 9.321 -23.753 1.00 77.75 485 VAL A CA 1
ATOM 3906 C C . VAL A 1 485 ? 29.058 9.666 -24.065 1.00 77.75 485 VAL A C 1
ATOM 3908 O O . VAL A 1 485 ? 28.177 8.802 -24.020 1.00 77.75 485 VAL A O 1
ATOM 3911 N N . LEU A 1 486 ? 28.802 10.919 -24.432 1.00 75.75 486 LEU A N 1
ATOM 3912 C CA . LEU A 1 486 ? 27.531 11.468 -24.882 1.00 75.75 486 LEU A CA 1
ATOM 3913 C C . LEU A 1 486 ? 27.006 10.833 -26.189 1.00 75.75 486 LEU A C 1
ATOM 3915 O O . LEU A 1 486 ? 25.827 10.476 -26.245 1.00 75.75 486 LEU A O 1
ATOM 3919 N N . ASP A 1 487 ? 27.862 10.608 -27.193 1.00 79.50 487 ASP A N 1
ATOM 3920 C CA . ASP A 1 487 ? 27.506 9.907 -28.435 1.00 79.50 487 ASP A CA 1
ATOM 3921 C C . ASP A 1 487 ? 26.991 8.493 -28.153 1.00 79.50 487 ASP A C 1
ATOM 3923 O O . ASP A 1 487 ? 25.919 8.078 -28.600 1.00 79.50 487 ASP A O 1
ATOM 3927 N N . SER A 1 488 ? 27.715 7.800 -27.283 1.00 85.50 488 SER A N 1
ATOM 3928 C CA . SER A 1 488 ? 27.504 6.411 -26.944 1.00 85.50 488 SER A CA 1
ATOM 3929 C C . SER A 1 488 ? 26.226 6.243 -26.132 1.00 85.50 488 SER A C 1
ATOM 3931 O O . SER A 1 488 ? 25.579 5.198 -26.217 1.00 85.50 488 SER A O 1
ATOM 3933 N N . SER A 1 489 ? 25.859 7.291 -25.387 1.00 91.12 489 SER A N 1
ATOM 3934 C CA . SER A 1 489 ? 24.675 7.350 -24.543 1.00 91.12 489 SER A CA 1
ATOM 3935 C C . SER A 1 489 ? 23.407 7.564 -25.361 1.00 91.12 489 SER A C 1
ATOM 3937 O O . SER A 1 489 ? 22.446 6.841 -25.122 1.00 91.12 489 SER A O 1
ATOM 3939 N N . LEU A 1 490 ? 23.398 8.475 -26.349 1.00 94.25 490 LEU A N 1
ATOM 3940 C CA . LEU A 1 490 ? 22.219 8.664 -27.209 1.00 94.25 490 LEU A CA 1
ATOM 3941 C C . LEU A 1 490 ? 21.931 7.407 -28.035 1.00 94.25 490 LEU A C 1
ATOM 3943 O O . LEU A 1 490 ? 20.797 6.939 -28.069 1.00 94.25 490 LEU A O 1
ATOM 3947 N N . VAL A 1 491 ? 22.962 6.837 -28.669 1.00 95.38 491 VAL A N 1
ATOM 3948 C CA . VAL A 1 491 ? 22.812 5.633 -29.504 1.00 95.38 491 VAL A CA 1
ATOM 3949 C C . VAL A 1 491 ? 22.248 4.468 -28.688 1.00 95.38 491 VAL A C 1
ATOM 3951 O O . VAL A 1 491 ? 21.324 3.792 -29.138 1.00 95.38 491 VAL A O 1
ATOM 3954 N N . ARG A 1 492 ? 22.768 4.257 -27.471 1.00 95.44 492 ARG A N 1
ATOM 3955 C CA . ARG A 1 492 ? 22.271 3.221 -26.554 1.00 95.44 492 ARG A CA 1
ATOM 3956 C C . ARG A 1 492 ? 20.873 3.510 -26.043 1.00 95.44 492 ARG A C 1
ATOM 3958 O O . ARG A 1 492 ? 20.088 2.579 -25.974 1.00 95.44 492 ARG A O 1
ATOM 3965 N N . LEU A 1 493 ? 20.564 4.758 -25.695 1.00 97.00 493 LEU A N 1
ATOM 3966 C CA . LEU A 1 493 ? 19.236 5.131 -25.215 1.00 97.00 493 LEU A CA 1
ATOM 3967 C C . LEU A 1 493 ? 18.177 4.859 -26.284 1.00 97.00 493 LEU A C 1
ATOM 3969 O O . LEU A 1 493 ? 17.171 4.235 -25.982 1.00 97.00 493 LEU A O 1
ATOM 3973 N N . VAL A 1 494 ? 18.414 5.271 -27.533 1.00 97.62 494 VAL A N 1
ATOM 3974 C CA . VAL A 1 494 ? 17.465 5.014 -28.629 1.00 97.62 494 VAL A CA 1
ATOM 3975 C C . VAL A 1 494 ? 17.286 3.515 -28.864 1.00 97.62 494 VAL A C 1
ATOM 3977 O O . VAL A 1 494 ? 16.154 3.070 -28.999 1.00 97.62 494 VAL A O 1
ATOM 3980 N N . HIS A 1 495 ? 18.375 2.738 -28.853 1.00 97.50 495 HIS A N 1
ATOM 3981 C CA . HIS A 1 495 ? 18.288 1.280 -28.984 1.00 97.50 495 HIS A CA 1
ATOM 3982 C C . HIS A 1 495 ? 17.496 0.655 -27.823 1.00 97.50 495 HIS A C 1
ATOM 3984 O O . HIS A 1 495 ? 16.541 -0.070 -28.056 1.00 97.50 495 HIS A O 1
ATOM 3990 N N . LEU A 1 496 ? 17.814 1.013 -26.577 1.00 96.81 496 LEU A N 1
ATOM 3991 C CA . LEU A 1 496 ? 17.115 0.521 -25.387 1.00 96.81 496 LEU A CA 1
ATOM 3992 C C . LEU A 1 496 ? 15.612 0.820 -25.460 1.00 96.81 496 LEU A C 1
ATOM 3994 O O . LEU A 1 496 ? 14.796 -0.061 -25.218 1.00 96.81 496 LEU A O 1
ATOM 3998 N N . LEU A 1 497 ? 15.238 2.044 -25.841 1.00 97.56 497 LEU A N 1
ATOM 3999 C CA . LEU A 1 497 ? 13.837 2.432 -25.992 1.00 97.56 497 LEU A CA 1
ATOM 4000 C C . LEU A 1 497 ? 13.139 1.675 -27.131 1.00 97.56 497 LEU A C 1
ATOM 4002 O O . LEU A 1 497 ? 11.970 1.335 -26.990 1.00 97.56 497 LEU A O 1
ATOM 4006 N N . ALA A 1 498 ? 13.836 1.377 -28.231 1.00 97.31 498 ALA A N 1
ATOM 4007 C CA . ALA A 1 498 ? 13.276 0.607 -29.344 1.00 97.31 498 ALA A CA 1
ATOM 4008 C C . ALA A 1 498 ? 12.938 -0.846 -28.958 1.00 97.31 498 ALA A C 1
ATOM 4010 O O . ALA A 1 498 ? 12.046 -1.444 -29.564 1.00 97.31 498 ALA A O 1
ATOM 4011 N N . HIS A 1 499 ? 13.638 -1.386 -27.953 1.00 96.38 499 HIS A N 1
ATOM 4012 C CA . HIS A 1 499 ? 13.458 -2.734 -27.396 1.00 96.38 499 HIS A CA 1
ATOM 4013 C C . HIS A 1 499 ? 12.657 -2.747 -26.083 1.00 96.38 499 HIS A C 1
ATOM 4015 O O . HIS A 1 499 ? 12.466 -3.808 -25.487 1.00 96.38 499 HIS A O 1
ATOM 4021 N N . HIS A 1 500 ? 12.185 -1.591 -25.611 1.00 95.31 500 HIS A N 1
ATOM 4022 C CA . HIS A 1 500 ? 11.431 -1.496 -24.364 1.00 95.31 500 HIS A CA 1
ATOM 4023 C C . HIS A 1 500 ? 10.064 -2.199 -24.505 1.00 95.31 500 HIS A C 1
ATOM 4025 O O . HIS A 1 500 ? 9.389 -1.991 -25.515 1.00 95.31 500 HIS A O 1
ATOM 4031 N N . PRO A 1 501 ? 9.610 -2.994 -23.513 1.00 92.44 501 PRO A N 1
ATOM 4032 C CA . PRO A 1 501 ? 8.389 -3.805 -23.612 1.00 92.44 501 PRO A CA 1
ATOM 4033 C C . PRO A 1 501 ? 7.131 -2.969 -23.862 1.00 92.44 501 PRO A C 1
ATOM 4035 O O . PRO A 1 501 ? 6.236 -3.410 -24.575 1.00 92.44 501 PRO A O 1
ATOM 4038 N N . ASP A 1 502 ? 7.103 -1.751 -23.322 1.00 93.69 502 ASP A N 1
ATOM 4039 C CA . ASP A 1 502 ? 5.977 -0.822 -23.473 1.00 93.69 502 ASP A CA 1
ATOM 4040 C C . ASP A 1 502 ? 6.048 0.028 -24.756 1.00 93.69 502 ASP A C 1
ATOM 4042 O O . ASP A 1 502 ? 5.229 0.927 -24.947 1.00 93.69 502 ASP A O 1
ATOM 4046 N N . PHE A 1 503 ? 7.040 -0.180 -25.631 1.00 96.00 503 PHE A N 1
ATOM 4047 C CA . PHE A 1 503 ? 7.137 0.604 -26.860 1.00 96.00 503 PHE A CA 1
ATOM 4048 C C . PHE A 1 503 ? 6.057 0.189 -27.861 1.00 96.00 503 PHE A C 1
ATOM 4050 O O . PHE A 1 503 ? 6.042 -0.935 -28.365 1.00 96.00 503 PHE A O 1
ATOM 4057 N N . THR A 1 504 ? 5.206 1.143 -28.235 1.00 95.44 504 THR A N 1
ATOM 4058 C CA . THR A 1 504 ? 4.306 1.015 -29.382 1.00 95.44 504 THR A CA 1
ATOM 4059 C C . THR A 1 504 ? 4.276 2.314 -30.192 1.00 95.44 504 THR A C 1
ATOM 4061 O O . THR A 1 504 ? 4.755 3.362 -29.757 1.00 95.44 504 THR A O 1
ATOM 4064 N N . ILE A 1 505 ? 3.687 2.256 -31.389 1.00 95.25 505 ILE A N 1
ATOM 4065 C CA . ILE A 1 505 ? 3.490 3.428 -32.256 1.00 95.25 505 ILE A CA 1
ATOM 4066 C C . ILE A 1 505 ? 2.177 4.177 -31.972 1.00 95.25 505 ILE A C 1
ATOM 4068 O O . ILE A 1 505 ? 1.772 5.025 -32.769 1.00 95.25 505 ILE A O 1
ATOM 4072 N N . THR A 1 506 ? 1.474 3.866 -30.877 1.00 96.56 506 THR A N 1
ATOM 4073 C CA . THR A 1 506 ? 0.280 4.630 -30.493 1.00 96.56 506 THR A CA 1
ATOM 4074 C C . THR A 1 506 ? 0.673 6.045 -30.078 1.00 96.56 506 THR A C 1
ATOM 4076 O O . THR A 1 506 ? 1.775 6.299 -29.592 1.00 96.56 506 THR A O 1
ATOM 4079 N N . THR A 1 507 ? -0.221 7.011 -30.284 1.00 95.94 507 THR A N 1
ATOM 4080 C CA . THR A 1 507 ? 0.076 8.399 -29.919 1.00 95.94 507 THR A CA 1
ATOM 4081 C C . THR A 1 507 ? 0.326 8.548 -28.418 1.00 95.94 507 THR A C 1
ATOM 4083 O O . THR A 1 507 ? 1.203 9.307 -28.026 1.00 95.94 507 THR A O 1
ATOM 4086 N N . GLU A 1 508 ? -0.407 7.827 -27.577 1.00 95.25 508 GLU A N 1
ATOM 4087 C CA . GLU A 1 508 ? -0.283 7.853 -26.119 1.00 95.25 508 GLU A CA 1
ATOM 4088 C C . GLU A 1 508 ? 1.095 7.367 -25.664 1.00 95.25 508 GLU A C 1
ATOM 4090 O O . GLU A 1 508 ? 1.790 8.102 -24.956 1.00 95.25 508 GLU A O 1
ATOM 4095 N N . ASP A 1 509 ? 1.531 6.201 -26.140 1.00 96.12 509 ASP A N 1
ATOM 4096 C CA . ASP A 1 509 ? 2.823 5.631 -25.756 1.00 96.12 509 ASP A CA 1
ATOM 4097 C C . ASP A 1 509 ? 3.975 6.476 -26.308 1.00 96.12 509 ASP A C 1
ATOM 4099 O O . ASP A 1 509 ? 4.916 6.801 -25.587 1.00 96.12 509 ASP A O 1
ATOM 4103 N N . LEU A 1 510 ? 3.884 6.967 -27.549 1.00 97.62 510 LEU A N 1
ATOM 4104 C CA . LEU A 1 510 ? 4.911 7.854 -28.106 1.00 97.62 510 LEU A CA 1
ATOM 4105 C C . LEU A 1 510 ? 5.069 9.159 -27.305 1.00 97.62 510 LEU A C 1
ATOM 4107 O O . LEU A 1 510 ? 6.178 9.692 -27.225 1.00 97.62 510 LEU A O 1
ATOM 4111 N N . MET A 1 511 ? 4.009 9.669 -26.667 1.00 96.75 511 MET A N 1
ATOM 4112 C CA . MET A 1 511 ? 4.116 10.824 -25.763 1.00 96.75 511 MET A CA 1
ATOM 4113 C C . MET A 1 511 ? 4.881 10.482 -24.479 1.00 96.75 511 MET A C 1
ATOM 4115 O O . MET A 1 511 ? 5.696 11.293 -24.027 1.00 96.75 511 MET A O 1
ATOM 4119 N N . VAL A 1 512 ? 4.679 9.278 -23.933 1.00 96.75 512 VAL A N 1
ATOM 4120 C CA . VAL A 1 512 ? 5.464 8.739 -22.809 1.00 96.75 512 VAL A CA 1
ATOM 4121 C C . VAL A 1 512 ? 6.931 8.594 -23.221 1.00 96.75 512 VAL A C 1
ATOM 4123 O O . VAL A 1 512 ? 7.827 9.037 -22.501 1.00 96.75 512 VAL A O 1
ATOM 4126 N N . PHE A 1 513 ? 7.203 8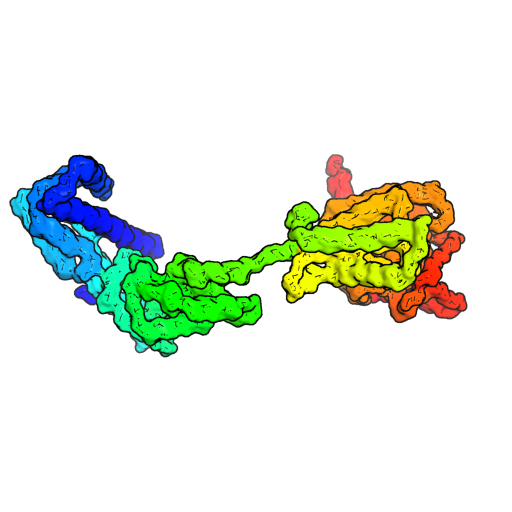.070 -24.417 1.00 97.88 513 PHE A N 1
ATOM 4127 C CA . PHE A 1 513 ? 8.570 7.888 -24.904 1.00 97.88 513 PHE A CA 1
ATOM 4128 C C . PHE A 1 513 ? 9.287 9.207 -25.219 1.00 97.88 513 PHE A C 1
ATOM 4130 O O . PHE A 1 513 ? 10.484 9.355 -24.950 1.00 97.88 513 PHE A O 1
ATOM 4137 N N . ALA A 1 514 ? 8.551 10.217 -25.687 1.00 97.88 514 ALA A N 1
ATOM 4138 C CA . ALA A 1 514 ? 9.079 11.563 -25.882 1.00 97.88 514 ALA A CA 1
ATOM 4139 C C . ALA A 1 514 ? 9.633 12.166 -24.580 1.00 97.88 514 ALA A C 1
ATOM 4141 O O . ALA A 1 514 ? 10.541 12.998 -24.629 1.00 97.88 514 ALA A O 1
ATOM 4142 N N . GLN A 1 515 ? 9.132 11.756 -23.408 1.00 97.19 515 GLN A N 1
ATOM 4143 C CA . GLN A 1 515 ? 9.653 12.207 -22.117 1.00 97.19 515 GLN A CA 1
ATOM 4144 C C . GLN A 1 515 ? 11.077 11.705 -21.844 1.00 97.19 515 GLN A C 1
ATOM 4146 O O . GLN A 1 515 ? 11.883 12.496 -21.351 1.00 97.19 515 GLN A O 1
ATOM 4151 N N . TYR A 1 516 ? 11.437 10.474 -22.233 1.00 98.06 516 TYR A N 1
ATOM 4152 C CA . TYR A 1 516 ? 12.820 9.980 -22.118 1.00 98.06 516 TYR A CA 1
ATOM 4153 C C . TYR A 1 516 ? 13.791 10.838 -22.927 1.00 98.06 516 TYR A C 1
ATOM 4155 O O . TYR A 1 516 ? 14.812 11.299 -22.413 1.00 98.06 516 TYR A O 1
ATOM 4163 N N . ILE A 1 517 ? 13.440 11.124 -24.183 1.00 98.06 517 ILE A N 1
ATOM 4164 C CA . ILE A 1 517 ? 14.277 11.936 -25.070 1.00 98.06 517 ILE A CA 1
ATOM 4165 C C . ILE A 1 517 ? 14.333 13.392 -24.595 1.00 98.06 517 ILE A C 1
ATOM 4167 O O . ILE A 1 517 ? 15.406 13.996 -24.571 1.00 98.06 517 ILE A O 1
ATOM 4171 N N . ARG A 1 518 ? 13.213 13.968 -24.139 1.00 96.81 518 ARG A N 1
ATOM 4172 C CA . ARG A 1 518 ? 13.203 15.309 -23.527 1.00 96.81 518 ARG A CA 1
ATOM 4173 C C . ARG A 1 518 ? 14.082 15.362 -22.281 1.00 96.81 518 ARG A C 1
ATOM 4175 O O . ARG A 1 518 ? 14.804 16.344 -22.099 1.00 96.81 518 ARG A O 1
ATOM 4182 N N . PHE A 1 519 ? 14.047 14.331 -21.438 1.00 97.31 519 PHE A N 1
ATOM 4183 C CA . PHE A 1 519 ? 14.903 14.244 -20.261 1.00 97.31 519 PHE A CA 1
ATOM 4184 C C . PHE A 1 519 ? 16.379 14.195 -20.663 1.00 97.31 519 PHE A C 1
ATOM 4186 O O . PHE A 1 519 ? 17.147 15.035 -20.192 1.00 97.31 519 PHE A O 1
ATOM 4193 N N . PHE A 1 520 ? 16.748 13.327 -21.610 1.00 96.62 520 PHE A N 1
ATOM 4194 C CA . PHE A 1 520 ? 18.091 13.276 -22.193 1.00 96.62 520 PHE A CA 1
ATOM 4195 C C . PHE A 1 520 ? 18.553 14.652 -22.692 1.00 96.62 520 PHE A C 1
ATOM 4197 O O . PHE A 1 520 ? 19.556 15.180 -22.211 1.00 96.62 520 PHE A O 1
ATOM 4204 N N . LEU A 1 521 ? 17.780 15.290 -23.578 1.00 95.62 521 LEU A N 1
ATOM 4205 C CA . LEU A 1 521 ? 18.113 16.606 -24.132 1.00 95.62 521 LEU A CA 1
ATOM 4206 C C . LEU A 1 521 ? 18.221 17.680 -23.041 1.00 95.62 521 LEU A C 1
ATOM 4208 O O . LEU A 1 521 ? 19.098 18.533 -23.111 1.00 95.62 521 LEU A O 1
ATOM 4212 N N . SER A 1 522 ? 17.377 17.634 -22.005 1.00 94.12 522 SER A N 1
ATOM 4213 C CA . SER A 1 522 ? 17.451 18.576 -20.877 1.00 94.12 522 SER A CA 1
ATOM 4214 C C . SER A 1 522 ? 18.733 18.444 -20.049 1.00 94.12 522 SER A C 1
ATOM 4216 O O . SER A 1 522 ? 19.138 19.395 -19.379 1.00 94.12 522 SER A O 1
ATOM 4218 N N . CYS A 1 523 ? 19.353 17.265 -20.072 1.00 92.88 523 CYS A N 1
ATOM 4219 C CA . CYS A 1 523 ? 20.571 16.974 -19.332 1.00 92.88 523 CYS A CA 1
ATOM 4220 C C . CYS A 1 523 ? 21.830 17.280 -20.145 1.00 92.88 523 CYS A C 1
ATOM 4222 O O . CYS A 1 523 ? 22.833 17.651 -19.547 1.00 92.88 523 CYS A O 1
ATOM 4224 N N . VAL A 1 524 ? 21.796 17.106 -21.472 1.00 90.19 524 VAL A N 1
ATOM 4225 C CA . VAL A 1 524 ? 23.032 17.067 -22.273 1.00 90.19 524 VAL A CA 1
ATOM 4226 C C . VAL A 1 524 ? 23.077 18.038 -23.449 1.00 90.19 524 VAL A C 1
ATOM 4228 O O . VAL A 1 524 ? 24.165 18.332 -23.930 1.00 90.19 524 VAL A O 1
ATOM 4231 N N . ALA A 1 525 ? 21.936 18.510 -23.958 1.00 91.75 525 ALA A N 1
ATOM 4232 C CA . ALA A 1 525 ? 21.931 19.320 -25.172 1.00 91.75 525 ALA A CA 1
ATOM 4233 C C . ALA A 1 525 ? 22.419 20.746 -24.886 1.00 91.75 525 ALA A C 1
ATOM 4235 O O . ALA A 1 525 ? 21.951 21.401 -23.952 1.00 91.75 525 ALA A O 1
ATOM 4236 N N . THR A 1 526 ? 23.314 21.240 -25.735 1.00 90.38 526 THR A N 1
ATOM 4237 C CA . THR A 1 526 ? 23.859 22.601 -25.720 1.00 90.38 526 THR A CA 1
ATOM 4238 C C . THR A 1 526 ? 23.843 23.182 -27.134 1.00 90.38 526 THR A C 1
ATOM 4240 O O . THR A 1 526 ? 23.711 22.453 -28.118 1.00 90.38 526 THR A O 1
ATOM 4243 N N . ALA A 1 527 ? 24.020 24.500 -27.262 1.00 90.81 527 ALA A N 1
ATOM 4244 C CA . ALA A 1 527 ? 24.145 25.147 -28.571 1.00 90.81 527 ALA A CA 1
ATOM 4245 C C . ALA A 1 527 ? 25.308 24.576 -29.409 1.00 90.81 527 ALA A C 1
ATOM 4247 O O . ALA A 1 527 ? 25.244 24.571 -30.635 1.00 90.81 527 ALA A O 1
ATOM 4248 N N . GLU A 1 528 ? 26.350 24.074 -28.744 1.00 87.19 528 GLU A N 1
ATOM 4249 C CA . GLU A 1 528 ? 27.573 23.570 -29.370 1.00 87.19 528 GLU A CA 1
ATOM 4250 C C . GLU A 1 528 ? 27.421 22.124 -29.864 1.00 87.19 528 GLU A C 1
ATOM 4252 O O . GLU A 1 528 ? 27.930 21.783 -30.931 1.00 87.19 528 GLU A O 1
ATOM 4257 N N . ASN A 1 529 ? 26.682 21.274 -29.137 1.00 88.44 529 ASN A N 1
ATOM 4258 C CA . ASN A 1 529 ? 26.568 19.846 -29.459 1.00 88.44 529 ASN A CA 1
ATOM 4259 C C . ASN A 1 529 ? 25.258 19.450 -30.170 1.00 88.44 529 ASN A C 1
ATOM 4261 O O . ASN A 1 529 ? 25.140 18.331 -30.672 1.00 88.44 529 ASN A O 1
ATOM 4265 N N . VAL A 1 530 ? 24.273 20.344 -30.281 1.00 92.25 530 VAL A N 1
ATOM 4266 C CA . VAL A 1 530 ? 22.945 19.982 -30.808 1.00 92.25 530 VAL A CA 1
ATOM 4267 C C . VAL A 1 530 ? 22.964 19.509 -32.268 1.00 92.25 530 VAL A C 1
ATOM 4269 O O . VAL A 1 530 ? 22.239 18.583 -32.632 1.00 92.25 530 VAL A O 1
ATOM 4272 N N . SER A 1 531 ? 23.846 20.078 -33.096 1.00 92.69 531 SER A N 1
ATOM 4273 C CA . SER A 1 531 ? 24.021 19.655 -34.495 1.00 92.69 531 SER A CA 1
ATOM 4274 C C . SER A 1 531 ? 24.607 18.238 -34.591 1.00 92.69 531 SER A C 1
ATOM 4276 O O . SER A 1 531 ? 24.240 17.465 -35.475 1.00 92.69 531 SER A O 1
ATOM 4278 N N . PHE A 1 532 ? 25.470 17.866 -33.640 1.00 90.81 532 PHE A N 1
ATOM 4279 C CA . PHE A 1 532 ? 26.039 16.523 -33.526 1.00 90.81 532 PHE A CA 1
ATOM 4280 C C . PHE A 1 532 ? 24.992 15.494 -33.085 1.00 90.81 532 PHE A C 1
ATOM 4282 O O . PHE A 1 532 ? 24.845 14.455 -33.727 1.00 90.81 532 PHE A O 1
ATOM 4289 N N . LEU A 1 533 ? 24.204 15.812 -32.052 1.00 93.06 533 LEU A N 1
ATOM 4290 C CA . LEU A 1 533 ? 23.086 14.976 -31.598 1.00 93.06 533 LEU A CA 1
ATOM 4291 C C . LEU A 1 533 ? 22.077 14.713 -32.721 1.00 93.06 533 LEU A C 1
ATOM 4293 O O . LEU A 1 533 ? 21.633 13.582 -32.919 1.00 93.06 533 LEU A O 1
ATOM 4297 N N . TYR A 1 534 ? 21.753 15.756 -33.490 1.00 94.75 534 TYR A N 1
ATOM 4298 C CA . TYR A 1 534 ? 20.865 15.647 -34.641 1.00 94.75 534 TYR A CA 1
ATOM 4299 C C . TYR A 1 534 ? 21.431 14.698 -35.703 1.00 94.75 534 TYR A C 1
ATOM 4301 O O . TYR A 1 534 ? 20.706 13.854 -36.231 1.00 94.75 534 TYR A O 1
ATOM 4309 N N . HIS A 1 535 ? 22.736 14.780 -35.973 1.00 94.00 535 HIS A N 1
ATOM 4310 C CA . HIS A 1 535 ? 23.404 13.887 -36.914 1.00 94.00 535 HIS A CA 1
ATOM 4311 C C . HIS A 1 535 ? 23.433 12.426 -36.434 1.00 94.00 535 HIS A C 1
ATOM 4313 O O . HIS A 1 535 ? 23.233 11.520 -37.241 1.00 94.00 535 HIS A O 1
ATOM 4319 N N . ILE A 1 536 ? 23.621 12.176 -35.130 1.00 94.25 536 ILE A N 1
ATOM 4320 C CA . ILE A 1 536 ? 23.524 10.825 -34.550 1.00 94.25 536 ILE A CA 1
ATOM 4321 C C . ILE A 1 536 ? 22.135 10.235 -34.801 1.00 94.25 536 ILE A C 1
ATOM 4323 O O . ILE A 1 536 ? 22.041 9.110 -35.290 1.00 94.25 536 ILE A O 1
ATOM 4327 N N . ALA A 1 537 ? 21.067 10.992 -34.526 1.00 95.75 537 ALA A N 1
ATOM 4328 C CA . ALA A 1 537 ? 19.703 10.533 -34.779 1.00 95.75 537 ALA A CA 1
ATOM 4329 C C . ALA A 1 537 ? 19.523 10.137 -36.256 1.00 95.75 537 ALA A C 1
ATOM 4331 O O . ALA A 1 537 ? 19.103 9.015 -36.543 1.00 95.75 537 ALA A O 1
ATOM 4332 N N . GLN A 1 538 ? 19.958 10.982 -37.197 1.00 94.38 538 GLN A N 1
ATOM 4333 C CA . GLN A 1 538 ? 19.917 10.664 -38.632 1.00 94.38 538 GLN A CA 1
ATOM 4334 C C . GLN A 1 538 ? 20.697 9.389 -38.981 1.00 94.38 538 GLN A C 1
ATOM 4336 O O . GLN A 1 538 ? 20.240 8.584 -39.790 1.00 94.38 538 GLN A O 1
ATOM 4341 N N . LYS A 1 539 ? 21.864 9.166 -38.366 1.00 94.06 539 LYS A N 1
ATOM 4342 C CA . LYS A 1 539 ? 22.647 7.942 -38.583 1.00 94.06 539 LYS A CA 1
ATOM 4343 C C . LYS A 1 539 ? 21.932 6.693 -38.084 1.00 94.06 539 LYS A C 1
ATOM 4345 O O . LYS A 1 539 ? 22.006 5.677 -38.771 1.00 94.06 539 LYS A O 1
ATOM 4350 N N . ILE A 1 540 ? 21.234 6.766 -36.948 1.00 96.19 540 ILE A N 1
ATOM 4351 C CA . ILE A 1 540 ? 20.410 5.657 -36.443 1.00 96.19 540 ILE A CA 1
ATOM 4352 C C . ILE A 1 540 ? 19.316 5.314 -37.462 1.00 96.19 540 ILE A C 1
ATOM 4354 O O . ILE A 1 540 ? 19.160 4.143 -37.808 1.00 96.19 540 ILE A O 1
ATOM 4358 N N . LYS A 1 541 ? 18.651 6.325 -38.041 1.00 95.88 541 LYS A N 1
ATOM 4359 C CA . LYS A 1 541 ? 17.651 6.131 -39.108 1.00 95.88 541 LYS A CA 1
ATOM 4360 C C . LYS A 1 541 ? 18.211 5.404 -40.333 1.00 95.88 541 LYS A C 1
ATOM 4362 O O . LYS A 1 541 ? 17.522 4.630 -40.977 1.00 95.88 541 LYS A O 1
ATOM 4367 N N . LEU A 1 542 ? 19.484 5.633 -40.646 1.00 95.25 542 LEU A N 1
ATOM 4368 C CA . LEU A 1 542 ? 20.189 5.027 -41.780 1.00 95.25 542 LEU A CA 1
ATOM 4369 C C . LEU A 1 542 ? 20.923 3.729 -41.414 1.00 95.25 542 LEU A C 1
ATOM 4371 O O . LEU A 1 542 ? 21.925 3.366 -42.043 1.00 95.25 542 LEU A O 1
ATOM 4375 N N . SER A 1 543 ? 20.460 3.028 -40.385 1.00 95.50 543 SER A N 1
ATOM 4376 C CA . SER A 1 543 ? 21.070 1.792 -39.906 1.00 95.50 543 SER A CA 1
ATOM 4377 C C . SER A 1 543 ? 20.034 0.705 -39.659 1.00 95.50 543 SER A C 1
ATOM 4379 O O . SER A 1 543 ? 18.845 0.970 -39.593 1.00 95.50 543 SER A O 1
ATOM 4381 N N . LYS A 1 544 ? 20.472 -0.542 -39.577 1.00 95.56 544 LYS A N 1
ATOM 4382 C CA . LYS A 1 544 ? 19.654 -1.697 -39.236 1.00 95.56 544 LYS A CA 1
ATOM 4383 C C . LYS A 1 544 ? 20.018 -2.152 -37.831 1.00 95.56 544 LYS A C 1
ATOM 4385 O O . LYS A 1 544 ? 21.207 -2.180 -37.497 1.00 95.56 544 LYS A O 1
ATOM 4390 N N . ASP A 1 545 ? 19.009 -2.506 -37.051 1.00 96.56 545 ASP A N 1
ATOM 4391 C CA . ASP A 1 545 ? 19.182 -3.093 -35.728 1.00 96.56 545 ASP A CA 1
ATOM 4392 C C . ASP A 1 545 ? 19.897 -4.452 -35.835 1.00 96.56 545 ASP A C 1
ATOM 4394 O O . ASP A 1 545 ? 19.576 -5.278 -36.701 1.00 96.56 545 ASP A O 1
ATOM 4398 N N . MET A 1 546 ? 20.921 -4.652 -35.003 1.00 96.12 546 MET A N 1
ATOM 4399 C CA . MET A 1 546 ? 21.762 -5.853 -35.019 1.00 96.12 546 MET A CA 1
ATOM 4400 C C . MET A 1 546 ? 21.270 -6.966 -34.094 1.00 96.12 546 MET A C 1
ATOM 4402 O O . MET A 1 546 ? 21.702 -8.107 -34.261 1.00 96.12 546 MET A O 1
ATOM 4406 N N . VAL A 1 547 ? 20.402 -6.655 -33.133 1.00 94.25 547 VAL A N 1
ATOM 4407 C CA . VAL A 1 547 ? 19.840 -7.623 -32.184 1.00 94.25 547 VAL A CA 1
ATOM 4408 C C . VAL A 1 547 ? 18.560 -8.226 -32.752 1.00 94.25 547 VAL A C 1
ATOM 4410 O O . VAL A 1 547 ? 18.413 -9.446 -32.773 1.00 94.25 547 VAL A O 1
ATOM 4413 N N . SER A 1 548 ? 17.663 -7.381 -33.259 1.00 93.31 548 SER A N 1
ATOM 4414 C CA . SER A 1 548 ? 16.427 -7.777 -33.922 1.00 93.31 548 SER A CA 1
ATOM 4415 C C . SER A 1 548 ? 16.138 -6.853 -35.098 1.00 93.31 548 SER A C 1
ATOM 4417 O O . SER A 1 548 ? 15.647 -5.738 -34.944 1.00 93.31 548 SER A O 1
ATOM 4419 N N . ALA A 1 549 ? 16.396 -7.357 -36.306 1.00 91.62 549 ALA A N 1
ATOM 4420 C CA . ALA A 1 549 ? 16.171 -6.643 -37.560 1.00 91.62 549 ALA A CA 1
ATOM 4421 C C . ALA A 1 549 ? 14.762 -6.031 -37.684 1.00 91.62 549 ALA A C 1
ATOM 4423 O O . ALA A 1 549 ? 14.620 -4.977 -38.303 1.00 91.62 549 ALA A O 1
ATOM 4424 N N . GLU A 1 550 ? 13.752 -6.687 -37.114 1.00 90.88 550 GLU A N 1
ATOM 4425 C CA . GLU A 1 550 ? 12.342 -6.280 -37.140 1.00 90.88 550 GLU A CA 1
ATOM 4426 C C . GLU A 1 550 ? 12.081 -5.015 -36.311 1.00 90.88 550 GLU A C 1
ATOM 4428 O O . GLU A 1 550 ? 11.214 -4.220 -36.659 1.00 90.88 550 GLU A O 1
ATOM 4433 N N . LEU A 1 551 ? 12.887 -4.768 -35.274 1.00 93.94 551 LEU A N 1
ATOM 4434 C CA . LEU A 1 551 ? 12.784 -3.580 -34.419 1.00 93.94 551 LEU A CA 1
ATOM 4435 C C . LEU A 1 551 ? 13.504 -2.355 -35.007 1.00 93.94 551 LEU A C 1
ATOM 4437 O O . LEU A 1 551 ? 13.506 -1.284 -34.400 1.00 93.94 551 LEU A O 1
ATOM 4441 N N . SER A 1 552 ? 14.073 -2.464 -36.216 1.00 95.38 552 SER A N 1
ATOM 4442 C CA . SER A 1 552 ? 14.697 -1.317 -36.897 1.00 95.38 552 SER A CA 1
ATOM 4443 C C . SER A 1 552 ? 13.701 -0.172 -37.105 1.00 95.38 552 SER A C 1
ATOM 4445 O O . SER A 1 552 ? 14.067 0.986 -36.920 1.00 95.38 552 SER A O 1
ATOM 4447 N N . ASP A 1 553 ? 12.437 -0.488 -37.405 1.00 95.25 553 ASP A N 1
ATOM 4448 C CA . ASP A 1 553 ? 11.385 0.518 -37.575 1.00 95.25 553 ASP A CA 1
ATOM 4449 C C . ASP A 1 553 ? 11.118 1.294 -36.274 1.00 95.25 553 ASP A C 1
ATOM 4451 O O . ASP A 1 553 ? 10.956 2.514 -36.322 1.00 95.25 553 ASP A O 1
ATOM 4455 N N . ASN A 1 554 ? 11.185 0.647 -35.104 1.00 97.50 554 ASN A N 1
ATOM 4456 C CA . ASN A 1 554 ? 11.072 1.327 -33.806 1.00 97.50 554 ASN A CA 1
ATOM 4457 C C . ASN A 1 554 ? 12.208 2.345 -33.621 1.00 97.50 554 ASN A C 1
ATOM 4459 O O . ASN A 1 554 ? 11.977 3.493 -33.230 1.00 97.50 554 ASN A O 1
ATOM 4463 N N . SER A 1 555 ? 13.435 1.957 -33.977 1.00 97.50 555 SER A N 1
ATOM 4464 C CA . SER A 1 555 ? 14.596 2.853 -33.975 1.00 97.50 555 SER A CA 1
ATOM 4465 C C . SER A 1 555 ? 14.435 4.018 -34.962 1.00 97.50 555 SER A C 1
ATOM 4467 O O . SER A 1 555 ? 14.895 5.127 -34.680 1.00 97.50 555 SER A O 1
ATOM 4469 N N . TYR A 1 556 ? 13.745 3.821 -36.091 1.00 97.75 556 TYR A N 1
ATOM 4470 C CA . TYR A 1 556 ? 13.432 4.890 -37.051 1.00 97.75 556 TYR A CA 1
ATOM 4471 C C . TYR A 1 556 ? 12.400 5.873 -36.500 1.00 97.75 556 TYR A C 1
ATOM 4473 O O . TYR A 1 556 ? 12.603 7.083 -36.605 1.00 97.75 556 TYR A O 1
ATOM 4481 N N . VAL A 1 557 ? 11.350 5.371 -35.844 1.00 98.31 557 VAL A N 1
ATOM 4482 C CA . VAL A 1 557 ? 10.350 6.185 -35.133 1.00 98.31 557 VAL A CA 1
ATOM 4483 C C . VAL A 1 557 ? 11.026 7.043 -34.059 1.00 98.31 557 VAL A C 1
ATOM 4485 O O . VAL A 1 557 ? 10.840 8.260 -34.023 1.00 98.31 557 VAL A O 1
ATOM 4488 N N . LEU A 1 558 ? 11.856 6.437 -33.206 1.00 98.31 558 LEU A N 1
ATOM 4489 C CA . LEU A 1 558 ? 12.565 7.136 -32.129 1.00 98.31 558 LEU A CA 1
ATOM 4490 C C . LEU A 1 558 ? 13.635 8.100 -32.652 1.00 98.31 558 LEU A C 1
ATOM 4492 O O . LEU A 1 558 ? 13.867 9.151 -32.048 1.00 98.31 558 LEU A O 1
ATOM 4496 N N . SER A 1 559 ? 14.265 7.787 -33.785 1.00 98.19 559 SER A N 1
ATOM 4497 C CA . SER A 1 559 ? 15.169 8.701 -34.482 1.00 98.19 559 SER A CA 1
ATOM 4498 C C . SER A 1 559 ? 14.431 9.943 -34.988 1.00 98.19 559 SER A C 1
ATOM 4500 O O . SER A 1 559 ? 14.827 11.060 -34.644 1.00 98.19 559 SER A O 1
ATOM 4502 N N . ASP A 1 560 ? 13.321 9.768 -35.715 1.00 98.06 560 ASP A N 1
ATOM 4503 C CA . ASP A 1 560 ? 12.494 10.881 -36.193 1.00 98.06 560 ASP A CA 1
ATOM 4504 C C . ASP A 1 560 ? 11.969 11.719 -35.015 1.00 98.06 560 ASP A C 1
ATOM 4506 O O . ASP A 1 560 ? 12.034 12.953 -35.053 1.00 98.06 560 ASP A O 1
ATOM 4510 N N . MET A 1 561 ? 11.534 11.067 -33.928 1.00 98.25 561 MET A N 1
ATOM 4511 C CA . MET A 1 561 ? 11.116 11.733 -32.688 1.00 98.25 561 MET A CA 1
ATOM 4512 C C . MET A 1 561 ? 12.250 12.565 -32.087 1.00 98.25 561 MET A C 1
ATOM 4514 O O . MET A 1 561 ? 12.050 13.722 -31.716 1.00 98.25 561 MET A O 1
ATOM 4518 N N . THR A 1 562 ? 13.453 11.998 -32.011 1.00 98.25 562 THR A N 1
ATOM 4519 C CA . THR A 1 562 ? 14.634 12.678 -31.474 1.00 98.25 562 THR A CA 1
ATOM 4520 C C . THR A 1 562 ? 14.997 13.889 -32.323 1.00 98.25 562 THR A C 1
ATOM 4522 O O . THR A 1 562 ? 15.184 14.982 -31.786 1.00 98.25 562 THR A O 1
ATOM 4525 N N . SER A 1 563 ? 15.027 13.743 -33.649 1.00 97.56 563 SER A N 1
ATOM 4526 C CA . SER A 1 563 ? 15.257 14.851 -34.578 1.00 97.56 563 SER A CA 1
ATOM 4527 C C . SER A 1 563 ? 14.207 15.957 -34.433 1.00 97.56 563 SER A C 1
ATOM 4529 O O . SER A 1 563 ? 14.559 17.140 -34.456 1.00 97.56 563 SER A O 1
ATOM 4531 N N . LEU A 1 564 ? 12.933 15.603 -34.252 1.00 97.12 564 LEU A N 1
ATOM 4532 C CA . LEU A 1 564 ? 11.848 16.563 -34.051 1.00 97.12 564 LEU A CA 1
ATOM 4533 C C . LEU A 1 564 ? 11.980 17.316 -32.717 1.00 97.12 564 LEU A C 1
ATOM 4535 O O . LEU A 1 564 ? 11.932 18.547 -32.691 1.00 97.12 564 LEU A O 1
ATOM 4539 N N . LEU A 1 565 ? 12.226 16.602 -31.616 1.00 97.56 565 LEU A N 1
ATOM 4540 C CA . LEU A 1 565 ? 12.425 17.198 -30.291 1.00 97.56 565 LEU A CA 1
ATOM 4541 C C . LEU A 1 565 ? 13.676 18.085 -30.233 1.00 97.56 565 LEU A C 1
ATOM 4543 O O . LEU A 1 565 ? 13.647 19.134 -29.589 1.00 97.56 565 LEU A O 1
ATOM 4547 N N . ILE A 1 566 ? 14.745 17.726 -30.951 1.00 97.50 566 ILE A N 1
ATOM 4548 C CA . ILE A 1 566 ? 15.922 18.586 -31.120 1.00 97.50 566 ILE A CA 1
ATOM 4549 C C . ILE A 1 566 ? 15.543 19.897 -31.820 1.00 97.50 566 ILE A C 1
ATOM 4551 O O . ILE A 1 566 ? 15.906 20.968 -31.333 1.00 97.50 566 ILE A O 1
ATOM 4555 N N . LYS A 1 567 ? 14.771 19.849 -32.916 1.00 96.31 567 LYS A N 1
ATOM 4556 C CA . LYS A 1 567 ? 14.308 21.065 -33.613 1.00 96.31 567 LYS A CA 1
ATOM 4557 C C . LYS A 1 567 ? 13.491 21.969 -32.690 1.00 96.31 567 LYS A C 1
ATOM 4559 O O . LYS A 1 567 ? 13.716 23.181 -32.671 1.00 96.31 567 LYS A O 1
ATOM 4564 N N . TYR A 1 568 ? 12.583 21.402 -31.891 1.00 95.25 568 TYR A N 1
ATOM 4565 C CA . TYR A 1 568 ? 11.848 22.183 -30.893 1.00 95.25 568 TYR A CA 1
ATOM 4566 C C . TYR A 1 568 ? 12.770 22.762 -29.827 1.00 95.25 568 TYR A C 1
ATOM 4568 O O . TYR A 1 568 ? 12.627 23.936 -29.490 1.00 95.25 568 TYR A O 1
ATOM 4576 N N . LYS A 1 569 ? 13.761 21.999 -29.356 1.00 94.69 569 LYS A N 1
ATOM 4577 C CA . LYS A 1 569 ? 14.724 22.485 -28.367 1.00 94.69 569 LYS A CA 1
ATOM 4578 C C . LYS A 1 569 ? 15.552 23.660 -28.889 1.00 94.69 569 LYS A C 1
ATOM 4580 O O . LYS A 1 569 ? 15.699 24.659 -28.180 1.00 94.69 569 LYS A O 1
ATOM 4585 N N . CYS A 1 570 ? 16.029 23.573 -30.132 1.00 95.56 570 CYS A N 1
ATOM 4586 C CA . CYS A 1 570 ? 16.714 24.663 -30.826 1.00 95.56 570 CYS A CA 1
ATOM 4587 C C . CYS A 1 570 ? 15.830 25.908 -30.924 1.00 95.56 570 CYS A C 1
ATOM 4589 O O . CYS A 1 570 ? 16.280 26.999 -30.592 1.00 95.56 570 CYS A O 1
ATOM 4591 N N . LYS A 1 571 ? 14.559 25.750 -31.315 1.00 93.06 571 LYS A N 1
ATOM 4592 C CA . LYS A 1 571 ? 13.603 26.864 -31.403 1.00 93.06 571 LYS A CA 1
ATOM 4593 C C . LYS A 1 571 ? 13.308 27.490 -30.038 1.00 93.06 571 LYS A C 1
ATOM 4595 O O . LYS A 1 571 ? 13.235 28.708 -29.932 1.00 93.06 571 LYS A O 1
ATOM 4600 N N . GLU A 1 572 ? 13.138 26.670 -29.003 1.00 91.31 572 GLU A N 1
ATOM 4601 C CA . GLU A 1 572 ? 12.886 27.113 -27.626 1.00 91.31 572 GLU A CA 1
ATOM 4602 C C . GLU A 1 572 ? 14.069 27.911 -27.059 1.00 91.31 572 GLU A C 1
ATOM 4604 O O . GLU A 1 572 ? 13.871 28.888 -26.340 1.00 91.31 572 GLU A O 1
ATOM 4609 N N . SER A 1 573 ? 15.292 27.478 -27.373 1.00 92.56 573 SER A N 1
ATOM 4610 C CA . SER A 1 573 ? 16.531 28.016 -26.797 1.00 92.56 573 SER A CA 1
ATOM 4611 C C . SER A 1 573 ? 17.272 28.976 -27.739 1.00 92.56 573 SER A C 1
ATOM 4613 O O . SER A 1 573 ? 18.365 29.428 -27.411 1.00 92.56 573 SER A O 1
ATOM 4615 N N . SER A 1 574 ? 16.684 29.291 -28.898 1.00 94.44 574 SER A N 1
ATOM 4616 C CA . SER A 1 574 ? 17.276 30.109 -29.968 1.00 94.44 574 SER A CA 1
ATOM 4617 C C . SER A 1 574 ? 18.657 29.623 -30.436 1.00 94.44 574 SER A C 1
ATOM 4619 O O . SER A 1 574 ? 19.544 30.429 -30.711 1.00 94.44 574 SER A O 1
ATOM 4621 N N . TRP A 1 575 ? 18.860 28.305 -30.518 1.00 95.81 575 TRP A N 1
ATOM 4622 C CA . TRP A 1 575 ? 20.115 27.716 -30.996 1.00 95.81 575 TRP A CA 1
ATOM 4623 C C . TRP A 1 575 ? 20.086 27.488 -32.511 1.00 95.81 575 TRP A C 1
ATOM 4625 O O . TRP A 1 575 ? 19.093 26.954 -33.018 1.00 95.81 575 TRP A O 1
ATOM 4635 N N . PRO A 1 576 ? 21.161 27.830 -33.247 1.00 93.06 576 PRO A N 1
ATOM 4636 C CA . PRO A 1 576 ? 21.275 27.464 -34.652 1.00 93.06 576 PRO A CA 1
ATOM 4637 C C . PRO A 1 576 ? 21.445 25.945 -34.792 1.00 93.06 576 PRO A C 1
ATOM 4639 O O . PRO A 1 576 ? 22.204 25.324 -34.049 1.00 93.06 576 PRO A O 1
ATOM 4642 N N . LEU A 1 577 ? 20.753 25.348 -35.764 1.00 93.25 577 LEU A N 1
ATOM 4643 C CA . LEU A 1 577 ? 20.927 23.942 -36.130 1.00 93.25 577 LEU A CA 1
ATOM 4644 C C . LEU A 1 577 ? 21.659 23.872 -37.474 1.00 93.25 577 LEU A C 1
ATOM 4646 O O . LEU A 1 577 ? 21.038 23.944 -38.533 1.00 93.25 577 LEU A O 1
ATOM 4650 N N . ASN A 1 578 ? 22.986 23.786 -37.413 1.00 90.88 578 ASN A N 1
ATOM 4651 C CA . ASN A 1 578 ? 23.858 23.769 -38.585 1.00 90.88 578 ASN A CA 1
ATOM 4652 C C . ASN A 1 578 ? 24.123 22.329 -39.052 1.00 90.88 578 ASN A C 1
ATOM 4654 O O . ASN A 1 578 ? 23.915 21.365 -38.315 1.00 90.88 578 ASN A O 1
ATOM 4658 N N . ALA A 1 579 ? 24.625 22.168 -40.277 1.00 86.44 579 ALA A N 1
ATOM 4659 C CA . ALA A 1 579 ? 25.103 20.868 -40.736 1.00 86.44 579 ALA A CA 1
ATOM 4660 C C . ALA A 1 579 ? 26.344 20.442 -39.931 1.00 86.44 579 ALA A C 1
ATOM 4662 O O . ALA A 1 579 ? 27.294 21.212 -39.782 1.00 86.44 579 ALA A O 1
ATOM 4663 N N . TYR A 1 580 ? 26.348 19.208 -39.428 1.00 87.19 580 TYR A N 1
ATOM 4664 C CA . TYR A 1 580 ? 27.511 18.638 -38.753 1.00 87.19 580 TYR A CA 1
ATOM 4665 C C . TYR A 1 580 ? 28.508 18.089 -39.784 1.00 87.19 580 TYR A C 1
ATOM 4667 O O . TYR A 1 580 ? 28.152 17.239 -40.598 1.00 87.19 580 TYR A O 1
ATOM 4675 N N . ALA A 1 581 ? 29.752 18.574 -39.751 1.00 80.69 581 ALA A N 1
ATOM 4676 C CA . ALA A 1 581 ? 30.792 18.222 -40.724 1.00 80.69 581 ALA A CA 1
ATOM 4677 C C . ALA A 1 581 ? 31.641 16.992 -40.332 1.00 80.69 581 ALA A C 1
ATOM 4679 O O . ALA A 1 581 ? 32.411 16.491 -41.152 1.00 80.69 581 ALA A O 1
ATOM 4680 N N . GLY A 1 582 ? 31.536 16.516 -39.087 1.00 80.56 582 GLY A N 1
ATOM 4681 C CA . GLY A 1 582 ? 32.313 15.378 -38.589 1.00 80.56 582 GLY A CA 1
ATOM 4682 C C . GLY A 1 582 ? 31.742 14.018 -39.004 1.00 80.56 582 GLY A C 1
ATOM 4683 O O . GLY A 1 582 ? 30.613 13.905 -39.484 1.00 80.56 582 GLY A O 1
ATOM 4684 N N . ARG A 1 583 ? 32.518 12.950 -38.785 1.00 78.81 583 ARG A N 1
ATOM 4685 C CA . ARG A 1 583 ? 32.063 11.567 -38.995 1.00 78.81 583 ARG A CA 1
ATOM 4686 C C . ARG A 1 583 ? 31.561 10.966 -37.686 1.00 78.81 583 ARG A C 1
ATOM 4688 O O . ARG A 1 583 ? 32.233 11.059 -36.668 1.00 78.81 583 ARG A O 1
ATOM 4695 N N . VAL A 1 584 ? 30.411 10.299 -37.747 1.00 82.00 584 VAL A N 1
ATOM 4696 C CA . VAL A 1 584 ? 29.844 9.514 -36.643 1.00 82.00 584 VAL A CA 1
ATOM 4697 C C . VAL A 1 584 ? 29.799 8.049 -37.045 1.00 82.00 584 VAL A C 1
ATOM 4699 O O . VAL A 1 584 ? 29.229 7.709 -38.085 1.00 82.00 584 VAL A O 1
ATOM 4702 N N . THR A 1 585 ? 30.355 7.195 -36.190 1.00 83.38 585 THR A N 1
ATOM 4703 C CA . THR A 1 585 ? 30.274 5.739 -36.316 1.00 83.38 585 THR A CA 1
ATOM 4704 C C . THR A 1 585 ? 29.393 5.205 -35.196 1.00 83.38 585 THR A C 1
ATOM 4706 O O . THR A 1 585 ? 29.641 5.477 -34.024 1.00 83.38 585 THR A O 1
ATOM 4709 N N . LEU A 1 586 ? 28.352 4.449 -35.548 1.00 90.06 586 LEU A N 1
ATOM 4710 C CA . LEU A 1 586 ? 27.501 3.794 -34.557 1.00 90.06 586 LEU A CA 1
ATOM 4711 C C . LEU A 1 586 ? 28.194 2.553 -33.986 1.00 90.06 586 LEU A C 1
ATOM 4713 O O . LEU A 1 586 ? 29.043 1.934 -34.627 1.00 90.06 586 LEU A O 1
ATOM 4717 N N . GLN A 1 587 ? 27.799 2.163 -32.778 1.00 90.81 587 GLN A N 1
ATOM 4718 C CA . GLN A 1 587 ? 28.310 0.961 -32.127 1.00 90.81 587 GLN A CA 1
ATOM 4719 C C . GLN A 1 587 ? 27.875 -0.282 -32.916 1.00 90.81 587 GLN A C 1
ATOM 4721 O O . GLN A 1 587 ? 26.686 -0.586 -32.987 1.00 90.81 587 GLN A O 1
ATOM 4726 N N . SER A 1 588 ? 28.838 -1.030 -33.458 1.00 91.38 588 SER A N 1
ATOM 4727 C CA . SER A 1 588 ? 28.587 -2.172 -34.354 1.00 91.38 588 SER A CA 1
ATOM 4728 C C . SER A 1 588 ? 27.816 -3.331 -33.714 1.00 91.38 588 SER A C 1
ATOM 4730 O O . SER A 1 588 ? 27.212 -4.128 -34.425 1.00 91.38 588 SER A O 1
ATOM 4732 N N . LYS A 1 589 ? 27.816 -3.425 -32.375 1.00 91.94 589 LYS A N 1
ATOM 4733 C CA . LYS A 1 589 ? 26.996 -4.391 -31.625 1.00 91.94 589 LYS A CA 1
ATOM 4734 C C . LYS A 1 589 ? 25.503 -4.034 -31.595 1.00 91.94 589 LYS A C 1
ATOM 4736 O O . LYS A 1 589 ? 24.708 -4.908 -31.286 1.00 91.94 589 LYS A O 1
ATOM 4741 N N . LEU A 1 590 ? 25.143 -2.777 -31.868 1.00 95.44 590 LEU A N 1
ATOM 4742 C CA . LEU A 1 590 ? 23.762 -2.278 -31.831 1.00 95.44 590 LEU A CA 1
ATOM 4743 C C . LEU A 1 590 ? 23.214 -2.031 -33.236 1.00 95.44 590 LEU A C 1
ATOM 4745 O O . LEU A 1 590 ? 22.089 -2.402 -33.543 1.00 95.44 590 LEU A O 1
ATOM 4749 N N . TYR A 1 591 ? 24.029 -1.433 -34.107 1.00 96.56 591 TYR A N 1
ATOM 4750 C CA . TYR A 1 591 ? 23.584 -0.974 -35.416 1.00 96.56 591 TYR A CA 1
ATOM 4751 C C . TYR A 1 591 ? 24.579 -1.311 -36.522 1.00 96.56 591 TYR A C 1
ATOM 4753 O O . TYR A 1 591 ? 25.797 -1.240 -36.340 1.00 96.56 591 TYR A O 1
ATOM 4761 N N . LYS A 1 592 ? 24.048 -1.587 -37.714 1.00 95.00 592 LYS A N 1
ATOM 4762 C CA . LYS A 1 592 ? 24.807 -1.739 -38.961 1.00 95.00 592 LYS A CA 1
ATOM 4763 C C . LYS A 1 592 ? 24.266 -0.792 -40.020 1.00 95.00 592 LYS A C 1
ATOM 4765 O O . LYS A 1 592 ? 23.080 -0.818 -40.314 1.00 95.00 592 LYS A O 1
ATOM 4770 N N . SER A 1 593 ? 25.117 0.038 -40.616 1.00 93.56 593 SER A N 1
ATOM 4771 C CA . SER A 1 593 ? 24.684 1.000 -41.638 1.00 93.56 593 SER A CA 1
ATOM 4772 C C . SER A 1 593 ? 24.002 0.323 -42.831 1.00 93.56 593 SER A C 1
ATOM 4774 O O . SER A 1 593 ? 24.432 -0.741 -43.285 1.00 93.56 593 SER A O 1
ATOM 4776 N N . LEU A 1 594 ? 22.957 0.969 -43.351 1.00 92.12 594 LEU A N 1
ATOM 4777 C CA . LEU A 1 594 ? 22.285 0.541 -44.576 1.00 92.12 594 LEU A CA 1
ATOM 4778 C C . LEU A 1 594 ? 23.223 0.675 -45.788 1.00 92.12 594 LEU A C 1
ATOM 4780 O O . LEU A 1 594 ? 24.110 1.535 -45.774 1.00 92.12 594 LEU A O 1
ATOM 4784 N N . PRO A 1 595 ? 23.031 -0.123 -46.853 1.00 89.06 595 PRO A N 1
ATOM 4785 C CA . PRO A 1 595 ? 23.784 0.033 -48.092 1.00 89.06 595 PRO A CA 1
ATOM 4786 C C . PRO A 1 595 ? 23.549 1.420 -48.715 1.00 89.06 595 PRO A C 1
ATOM 4788 O O . PRO A 1 595 ? 22.403 1.873 -48.750 1.00 89.06 595 PRO A O 1
ATOM 4791 N N . PRO A 1 596 ? 24.591 2.099 -49.223 1.00 87.94 596 PRO A N 1
ATOM 4792 C CA . PRO A 1 596 ? 24.421 3.372 -49.917 1.00 87.94 596 PRO A CA 1
ATOM 4793 C C . PRO A 1 596 ? 23.578 3.203 -51.189 1.00 87.94 596 PRO A C 1
ATOM 4795 O O . PRO A 1 596 ? 23.704 2.198 -51.890 1.00 87.94 596 PRO A O 1
ATOM 4798 N N . GLY A 1 597 ? 22.739 4.194 -51.503 1.00 89.12 597 GLY A N 1
ATOM 4799 C CA . GLY A 1 597 ? 21.898 4.206 -52.704 1.00 89.12 597 GLY A CA 1
ATOM 4800 C C . GLY A 1 597 ? 20.416 4.429 -52.400 1.00 89.12 597 GLY A C 1
ATOM 4801 O O . GLY A 1 597 ? 20.070 5.114 -51.439 1.00 89.12 597 GLY A O 1
ATOM 4802 N N . ALA A 1 598 ? 19.541 3.846 -53.225 1.00 87.00 598 ALA A N 1
ATOM 4803 C CA . ALA A 1 598 ? 18.094 4.085 -53.189 1.00 87.00 598 ALA A CA 1
ATOM 4804 C C . ALA A 1 598 ? 17.462 3.833 -51.808 1.00 87.00 598 ALA A C 1
ATOM 4806 O O . ALA A 1 598 ? 16.669 4.650 -51.355 1.00 87.00 598 ALA A O 1
ATOM 4807 N N . VAL A 1 599 ? 17.882 2.770 -51.111 1.00 87.06 599 VAL A N 1
ATOM 4808 C CA . VAL A 1 599 ? 17.344 2.400 -49.789 1.00 87.06 599 VAL A CA 1
ATOM 4809 C C . VAL A 1 599 ? 17.601 3.492 -48.749 1.00 87.06 599 VAL A C 1
ATOM 4811 O O . VAL A 1 599 ? 16.692 3.866 -48.022 1.00 87.06 599 VAL A O 1
ATOM 4814 N N . GLN A 1 600 ? 18.814 4.055 -48.694 1.00 89.25 600 GLN A N 1
ATOM 4815 C CA . GLN A 1 600 ? 19.107 5.150 -47.761 1.00 89.25 600 GLN A CA 1
ATOM 4816 C C . GLN A 1 600 ? 18.290 6.407 -48.072 1.00 89.25 600 GLN A C 1
ATOM 4818 O O . GLN A 1 600 ? 17.835 7.069 -47.142 1.00 89.25 600 GLN A O 1
ATOM 4823 N N . ASN A 1 601 ? 18.099 6.734 -49.353 1.00 88.31 601 ASN A N 1
ATOM 4824 C CA . ASN A 1 601 ? 17.318 7.905 -49.753 1.00 88.31 601 ASN A CA 1
ATOM 4825 C C . ASN A 1 601 ? 15.842 7.736 -49.371 1.00 88.31 601 ASN A C 1
ATOM 4827 O O . ASN A 1 601 ? 15.283 8.608 -48.713 1.00 88.31 601 ASN A O 1
ATOM 4831 N N . GLU A 1 602 ? 15.253 6.582 -49.690 1.00 90.38 602 GLU A N 1
ATOM 4832 C CA . GLU A 1 602 ? 13.866 6.257 -49.348 1.00 90.38 602 GLU A CA 1
ATOM 4833 C C . GLU A 1 602 ? 13.641 6.266 -47.828 1.00 90.38 602 GLU A C 1
ATOM 4835 O O . GLU A 1 602 ? 12.714 6.910 -47.336 1.00 90.38 602 GLU A O 1
ATOM 4840 N N . THR A 1 603 ? 14.526 5.621 -47.058 1.00 90.19 603 THR A N 1
ATOM 4841 C CA . THR A 1 603 ? 14.451 5.621 -45.590 1.00 90.19 603 THR A CA 1
ATOM 4842 C C . THR A 1 603 ? 14.606 7.028 -45.010 1.00 90.19 603 THR A C 1
ATOM 4844 O O . THR A 1 603 ? 13.947 7.357 -44.027 1.00 90.19 603 THR A O 1
ATOM 4847 N N . MET A 1 604 ? 15.448 7.884 -45.594 1.00 89.25 604 MET A N 1
ATOM 4848 C CA . MET A 1 604 ? 15.634 9.252 -45.107 1.00 89.25 604 MET A CA 1
ATOM 4849 C C . MET A 1 604 ? 14.408 10.136 -45.364 1.00 89.25 604 MET A C 1
ATOM 4851 O O . MET A 1 604 ? 14.038 10.909 -44.477 1.00 89.25 604 MET A O 1
ATOM 4855 N N . GLU A 1 605 ? 13.779 10.004 -46.536 1.00 90.00 605 GLU A N 1
ATOM 4856 C CA . GLU A 1 605 ? 12.590 10.765 -46.947 1.00 90.00 605 GLU A CA 1
ATOM 4857 C C . GLU A 1 605 ? 11.313 10.321 -46.226 1.00 90.00 605 GLU A C 1
ATOM 4859 O O . GLU A 1 605 ? 10.462 11.152 -45.899 1.00 90.00 605 GLU A O 1
ATOM 4864 N N . LYS A 1 606 ? 11.177 9.024 -45.934 1.00 93.25 606 LYS A N 1
ATOM 4865 C CA . LYS A 1 606 ? 10.017 8.482 -45.224 1.00 93.25 606 LYS A CA 1
ATOM 4866 C C . LYS A 1 606 ? 9.958 9.012 -43.792 1.00 93.25 606 LYS A C 1
ATOM 4868 O O . LYS A 1 606 ? 10.909 8.859 -43.029 1.00 93.25 606 LYS A O 1
ATOM 4873 N N . SER A 1 607 ? 8.823 9.582 -43.389 1.00 92.81 607 SER A N 1
ATOM 4874 C CA . SER A 1 607 ? 8.542 9.826 -41.971 1.00 92.81 607 SER A CA 1
ATOM 4875 C C . SER A 1 607 ? 7.952 8.571 -41.338 1.00 92.81 607 SER A C 1
ATOM 4877 O O . SER A 1 607 ? 7.016 7.983 -41.878 1.00 92.81 607 SER A O 1
ATOM 4879 N N . TYR A 1 608 ? 8.511 8.159 -40.204 1.00 95.56 608 TYR A N 1
ATOM 4880 C CA . TYR A 1 608 ? 8.050 6.996 -39.445 1.00 95.56 608 TYR A CA 1
ATOM 4881 C C . TYR A 1 608 ? 7.125 7.383 -38.285 1.00 95.56 608 TYR A C 1
ATOM 4883 O O . TYR A 1 608 ? 6.500 6.517 -37.680 1.00 95.56 608 TYR A O 1
ATOM 4891 N N . LEU A 1 609 ? 6.998 8.678 -37.981 1.00 96.38 609 LEU A N 1
ATOM 4892 C CA . LEU A 1 609 ? 6.103 9.160 -36.935 1.00 96.38 609 LEU A CA 1
ATOM 4893 C C . LEU A 1 609 ? 4.648 9.226 -37.423 1.00 96.38 609 LEU A C 1
ATOM 4895 O O . LEU A 1 609 ? 4.388 9.793 -38.486 1.00 96.38 609 LEU A O 1
ATOM 4899 N N . PRO A 1 610 ? 3.675 8.742 -36.631 1.00 96.19 610 PRO A N 1
ATOM 4900 C CA . PRO A 1 610 ? 2.263 8.956 -36.916 1.00 96.19 610 PRO A CA 1
ATOM 4901 C C . PRO A 1 610 ? 1.905 10.446 -36.911 1.00 96.19 610 PRO A C 1
ATOM 4903 O O . PRO A 1 610 ? 2.253 11.179 -35.983 1.00 96.19 610 PRO A O 1
ATOM 4906 N N . GLN A 1 611 ? 1.128 10.883 -37.902 1.00 95.62 611 GLN A N 1
ATOM 4907 C CA . GLN A 1 611 ? 0.716 12.283 -38.040 1.00 95.62 611 GLN A CA 1
ATOM 4908 C C . GLN A 1 611 ? -0.027 12.811 -36.797 1.00 95.62 611 GLN A C 1
ATOM 4910 O O . GLN A 1 611 ? 0.264 13.906 -36.321 1.00 95.62 611 GLN A O 1
ATOM 4915 N N . ALA A 1 612 ? -0.915 11.999 -36.213 1.00 95.31 612 ALA A N 1
ATOM 4916 C CA . ALA A 1 612 ? -1.651 12.350 -34.996 1.00 95.31 612 ALA A CA 1
ATOM 4917 C C . ALA A 1 612 ? -0.728 12.639 -33.795 1.00 95.31 612 ALA A C 1
ATOM 4919 O O . ALA A 1 612 ? -1.005 13.530 -32.992 1.00 95.31 612 ALA A O 1
ATOM 4920 N N . PHE A 1 613 ? 0.400 11.927 -33.691 1.00 96.56 613 PHE A N 1
ATOM 4921 C CA . PHE A 1 613 ? 1.399 12.194 -32.659 1.00 96.56 613 PHE A CA 1
ATOM 4922 C C . PHE A 1 613 ? 2.093 13.540 -32.889 1.00 96.56 613 PHE A C 1
ATOM 4924 O O . PHE A 1 613 ? 2.234 14.314 -31.944 1.00 96.56 613 PHE A O 1
ATOM 4931 N N . ILE A 1 614 ? 2.481 13.845 -34.133 1.00 96.19 614 ILE A N 1
ATOM 4932 C CA . ILE A 1 614 ? 3.124 15.120 -34.485 1.00 96.19 614 ILE A CA 1
ATOM 4933 C C . ILE A 1 614 ? 2.210 16.295 -34.115 1.00 96.19 614 ILE A C 1
ATOM 4935 O O . ILE A 1 614 ? 2.652 17.229 -33.449 1.00 96.19 614 ILE A O 1
ATOM 4939 N N . GLU A 1 615 ? 0.928 16.225 -34.476 1.00 95.38 615 GLU A N 1
ATOM 4940 C CA . GLU A 1 615 ? -0.057 17.273 -34.181 1.00 95.38 615 GLU A CA 1
ATOM 4941 C C . GLU A 1 615 ? -0.244 17.496 -32.673 1.00 95.38 615 GLU A C 1
ATOM 4943 O O . GLU A 1 615 ? -0.225 18.640 -32.203 1.00 95.38 615 GLU A O 1
ATOM 4948 N N . LYS A 1 616 ? -0.360 16.408 -31.898 1.00 94.19 616 LYS A N 1
ATOM 4949 C CA . LYS A 1 616 ? -0.479 16.458 -30.431 1.00 94.19 616 LYS A CA 1
ATOM 4950 C C . LYS A 1 616 ? 0.776 17.052 -29.787 1.00 94.19 616 LYS A C 1
ATOM 4952 O O . LYS A 1 616 ? 0.681 17.899 -28.897 1.00 94.19 616 LYS A O 1
ATOM 4957 N N . LEU A 1 617 ? 1.956 16.659 -30.268 1.00 93.38 617 LEU A N 1
ATOM 4958 C CA . LEU A 1 617 ? 3.235 17.183 -29.798 1.00 93.38 617 LEU A CA 1
ATOM 4959 C C . LEU A 1 617 ? 3.370 18.687 -30.098 1.00 93.38 617 LEU A C 1
ATOM 4961 O O . LEU A 1 617 ? 3.773 19.460 -29.229 1.00 93.38 617 LEU A O 1
ATOM 4965 N N . GLU A 1 618 ? 2.977 19.132 -31.295 1.00 91.94 618 GLU A N 1
ATOM 4966 C CA . GLU A 1 618 ? 2.960 20.550 -31.678 1.00 91.94 618 GLU A CA 1
ATOM 4967 C C . GLU A 1 618 ? 1.998 21.391 -30.838 1.00 91.94 618 GLU A C 1
ATOM 4969 O O . GLU A 1 618 ? 2.277 22.558 -30.534 1.00 91.94 618 GLU A O 1
ATOM 4974 N N . GLU A 1 619 ? 0.844 20.837 -30.473 1.00 91.12 619 GLU A N 1
ATOM 4975 C CA . GLU A 1 619 ? -0.087 21.490 -29.560 1.00 91.12 619 GLU A CA 1
ATOM 4976 C C . GLU A 1 619 ? 0.532 21.694 -28.169 1.00 91.12 619 GLU A C 1
ATOM 4978 O O . GLU A 1 619 ? 0.502 22.815 -27.650 1.00 91.12 619 GLU A O 1
ATOM 4983 N N . GLU A 1 620 ? 1.156 20.663 -27.591 1.00 89.19 620 GLU A N 1
ATOM 4984 C CA . GLU A 1 620 ? 1.844 20.779 -26.300 1.00 89.19 620 GLU A CA 1
ATOM 4985 C C . GLU A 1 620 ? 2.959 21.828 -26.315 1.00 89.19 620 GLU A C 1
ATOM 4987 O O . GLU A 1 620 ? 3.058 22.648 -25.398 1.00 89.19 620 GLU A O 1
ATOM 4992 N N . GLU A 1 621 ? 3.805 21.825 -27.347 1.00 86.31 621 GLU A N 1
ATOM 4993 C CA . GLU A 1 621 ? 4.923 22.767 -27.436 1.00 86.31 621 GLU A CA 1
ATOM 4994 C C . GLU A 1 621 ? 4.429 24.214 -27.621 1.00 86.31 621 GLU A C 1
ATOM 4996 O O . GLU A 1 621 ? 4.979 25.141 -27.016 1.00 86.31 621 GLU A O 1
ATOM 5001 N N . ARG A 1 622 ? 3.331 24.432 -28.366 1.00 84.19 622 ARG A N 1
ATOM 5002 C CA . ARG A 1 622 ? 2.675 25.752 -28.457 1.00 84.19 622 ARG A CA 1
ATOM 5003 C C . ARG A 1 622 ? 2.146 26.227 -27.107 1.00 84.19 622 ARG A C 1
ATOM 5005 O O . ARG A 1 622 ? 2.365 27.392 -26.763 1.00 84.19 622 ARG A O 1
ATOM 5012 N N . ARG A 1 623 ? 1.500 25.349 -26.330 1.00 83.75 623 ARG A N 1
ATOM 5013 C CA . ARG A 1 623 ? 1.011 25.676 -24.978 1.00 83.75 623 ARG A CA 1
ATOM 5014 C C . ARG A 1 623 ? 2.165 26.086 -24.053 1.00 83.75 623 ARG A C 1
ATOM 5016 O O . ARG A 1 623 ? 2.110 27.159 -23.456 1.00 83.75 623 ARG A O 1
ATOM 5023 N N . LYS A 1 624 ? 3.264 25.321 -24.028 1.00 78.81 624 LYS A N 1
ATOM 5024 C CA . LYS A 1 624 ? 4.462 25.637 -23.217 1.00 78.81 624 LYS A CA 1
ATOM 5025 C C . LYS A 1 624 ? 5.100 26.983 -23.583 1.00 78.81 624 LYS A C 1
ATOM 5027 O O . LYS A 1 624 ? 5.519 27.732 -22.697 1.00 78.81 624 LYS A O 1
ATOM 5032 N N . LEU A 1 625 ? 5.174 27.309 -24.876 1.00 71.44 625 LEU A N 1
ATOM 5033 C CA . LEU A 1 625 ? 5.671 28.603 -25.363 1.00 71.44 625 LEU A CA 1
ATOM 5034 C C . LEU A 1 625 ? 4.749 29.768 -24.960 1.00 71.44 625 LEU A C 1
ATOM 5036 O O . LEU A 1 625 ? 5.248 30.836 -24.596 1.00 71.44 625 LEU A O 1
ATOM 5040 N N . GLY A 1 626 ? 3.428 29.565 -24.997 1.00 70.00 626 GLY A N 1
ATOM 5041 C CA . GLY A 1 626 ? 2.428 30.533 -24.535 1.00 70.00 626 GLY A CA 1
ATOM 5042 C C . GLY A 1 626 ? 2.555 30.847 -23.041 1.00 70.00 626 GLY A C 1
ATOM 5043 O O . GLY A 1 626 ? 2.675 32.015 -22.666 1.00 70.00 626 GLY A O 1
ATOM 5044 N N . ASP A 1 627 ? 2.652 29.815 -22.202 1.00 67.25 627 ASP A N 1
ATOM 5045 C CA . ASP A 1 627 ? 2.794 29.957 -20.745 1.00 67.25 627 ASP A CA 1
ATOM 5046 C C . ASP A 1 627 ? 4.113 30.632 -20.339 1.00 67.25 627 ASP A C 1
ATOM 5048 O O . ASP A 1 627 ? 4.153 31.445 -19.408 1.00 67.25 627 ASP A O 1
ATOM 5052 N N . LYS A 1 628 ? 5.213 30.350 -21.054 1.00 60.47 628 LYS A N 1
ATOM 5053 C CA . LYS A 1 628 ? 6.499 31.034 -20.838 1.00 60.47 628 LYS A CA 1
ATOM 5054 C C . LYS A 1 628 ? 6.409 32.530 -21.128 1.00 60.47 628 LYS A C 1
ATOM 5056 O O . LYS A 1 628 ? 6.919 33.312 -20.323 1.00 60.47 628 LYS A O 1
ATOM 5061 N N . ARG A 1 629 ? 5.759 32.925 -22.232 1.00 61.69 629 ARG A N 1
ATOM 5062 C CA . ARG A 1 629 ? 5.545 34.339 -22.597 1.00 61.69 629 ARG A CA 1
ATOM 5063 C C . ARG A 1 629 ? 4.683 35.060 -21.557 1.00 61.69 629 ARG A C 1
ATOM 5065 O O . ARG A 1 629 ? 5.049 36.152 -21.138 1.00 61.69 629 ARG A O 1
ATOM 5072 N N . ALA A 1 630 ? 3.627 34.411 -21.059 1.00 57.38 630 ALA A N 1
ATOM 5073 C CA . ALA A 1 630 ? 2.777 34.953 -19.995 1.00 57.38 630 ALA A CA 1
ATOM 5074 C C . ALA A 1 630 ? 3.529 35.137 -18.657 1.00 57.38 630 ALA A C 1
ATOM 5076 O O . ALA A 1 630 ? 3.363 36.147 -17.974 1.00 57.38 630 ALA A O 1
ATOM 5077 N N . ARG A 1 631 ? 4.416 34.202 -18.282 1.00 56.84 631 ARG A N 1
ATOM 5078 C CA . ARG A 1 631 ? 5.246 34.325 -17.064 1.00 56.84 631 ARG A CA 1
ATOM 5079 C C . ARG A 1 631 ? 6.346 35.387 -17.173 1.00 56.84 631 ARG A C 1
ATOM 5081 O O . ARG A 1 631 ? 6.711 35.974 -16.156 1.00 56.84 631 ARG A O 1
ATOM 5088 N N . THR A 1 632 ? 6.881 35.643 -18.370 1.00 55.16 632 THR A N 1
ATOM 5089 C CA . THR A 1 632 ? 7.892 36.699 -18.583 1.00 55.16 632 THR A CA 1
ATOM 5090 C C . THR A 1 632 ? 7.275 38.096 -18.612 1.00 55.16 632 THR A C 1
ATOM 5092 O O . THR A 1 632 ? 7.876 39.014 -18.062 1.00 55.16 632 THR A O 1
ATOM 5095 N N . SER A 1 633 ? 6.052 38.260 -19.131 1.00 52.69 633 SER A N 1
ATOM 5096 C CA . SER A 1 633 ? 5.330 39.542 -19.076 1.00 52.69 633 SER A CA 1
ATOM 5097 C C . SER A 1 633 ? 4.941 39.970 -17.654 1.00 52.69 633 SER A C 1
ATOM 5099 O O . SER A 1 633 ? 4.888 41.161 -17.379 1.00 52.69 633 SER A O 1
ATOM 5101 N N . ILE A 1 634 ? 4.724 39.024 -16.731 1.00 51.91 634 ILE A N 1
ATOM 5102 C CA . ILE A 1 634 ? 4.377 39.321 -15.325 1.00 51.91 634 ILE A CA 1
ATOM 5103 C C . ILE A 1 634 ? 5.605 39.767 -14.505 1.00 51.91 634 ILE A C 1
ATOM 5105 O O . ILE A 1 634 ? 5.467 40.565 -13.586 1.00 51.91 634 ILE A O 1
ATOM 5109 N N . LYS A 1 635 ? 6.817 39.296 -14.836 1.00 46.31 635 LYS A N 1
ATOM 5110 C CA . LYS A 1 635 ? 8.059 39.689 -14.135 1.00 46.31 635 LYS A CA 1
ATOM 5111 C C . LYS A 1 635 ? 8.702 40.981 -14.655 1.00 46.31 635 LYS A C 1
ATOM 5113 O O . LYS A 1 635 ? 9.550 41.527 -13.963 1.00 46.31 635 LYS A O 1
ATOM 5118 N N . GLY A 1 636 ? 8.335 41.448 -15.849 1.00 42.19 636 GLY A N 1
ATOM 5119 C CA . GLY A 1 636 ? 8.863 42.683 -16.447 1.00 42.19 636 GLY A CA 1
ATOM 5120 C C . GLY A 1 636 ? 8.025 43.941 -16.188 1.00 42.19 636 GLY A C 1
ATOM 5121 O O . GLY A 1 636 ? 8.366 44.995 -16.711 1.00 42.19 636 GLY A O 1
ATOM 5122 N N . GLY A 1 637 ? 6.923 43.827 -15.438 1.00 41.69 637 GLY A N 1
ATOM 5123 C CA . GLY A 1 637 ? 5.997 44.926 -15.134 1.00 41.69 637 GLY A CA 1
ATOM 5124 C C . GLY A 1 637 ? 6.006 45.390 -13.673 1.00 41.69 637 GLY A C 1
ATOM 5125 O O . GLY A 1 637 ? 5.006 45.953 -13.237 1.00 41.69 637 GLY A O 1
ATOM 5126 N N . GLY A 1 638 ? 7.075 45.103 -12.922 1.00 34.31 638 GLY A N 1
ATOM 5127 C CA . GLY A 1 638 ? 7.273 45.538 -11.534 1.00 34.31 638 GLY A CA 1
ATOM 5128 C C . GLY A 1 638 ? 8.395 46.552 -11.414 1.00 34.31 638 GLY A C 1
ATOM 5129 O O . GLY A 1 638 ? 9.472 46.266 -11.985 1.00 34.31 638 GLY A O 1
#

pLDDT: mean 89.42, std 10.63, range [34.31, 98.56]

Foldseek 3Di:
DLVLLLVLLVVLLPDDPVVVVVVLVLLQQLLVLLVLVVVLLVLLVCLLVVVDDPVNVVVNLVSLLVNLVVDPPSVLSSVLSVVSSVVSDPLLSVLSVQLQDQQDDLVSNVVSLVVSLVVCCVVPVSCSVSSNVSSVSHGCNSDHLVSQVSLLVLLDDDPDDPPDPSNSSNVSSLVVLLSCLQRPVSSCPVPLVVLLVVCVPPPCPPSVLSSLSSLLSSLVVQAQPADDDPSSLVSLLCCLPPNDLSSVLSSLSNLLRYRPSLPVCLVVLVVLLVPQDPPDPCNNSSVSSNVSCCVRPVVSCVVRVVVVPPPPLDLADPLVPDDPVLVVVLVVLVVLLVVLVVCLPPHDDDPCSLLVSLVVLVVLLPDALVNCVVVVHRNNSSLSSNLSSLLSLQQNCQDPSNVVVCALVNVLSSLCLCVHPDPVSNQVNLVSLLVCVVVVSGDLLCLLSLLSCLVVPDVVSLVVSLVSLQVVQVVQVVPDDPDGSLLSNLLSNLLSQLPDPQDDLDLVSVVVVLSSLVSSCSRDPDLVCLLVQLVSLLQLLQWAFPVDRVSSLSSLQSSLSNNVVSVLVCVVVVRDNDHDPDDDDHDPSTIDGHDPDDVSVVSNPDRSHDPVNVVVVVVVSVVVVVVVVVVVVVVVPD

Organism: Rhizopus azygosporus (NCBI:txid86630)

Sequence (638 aa):
DQQRTERLVTVVESLEEKQKLAFTAIIRKQQRFNDDLQKYVRMCEDEVSGMTTDHEETSNDEFMKYLAAHFADRPRTFNALRAFLIRKNNRDIKLLKNSIRADHDYKQLYKSKDKLIANLNEDQAGTVEIFQAIINRACPLIVNKACIAHLLKMAKEPKGRRQTALSQKALTAQSILKEISITYPVMYEGCLTEITKGIMNDKDNIAAEEELELLAELSKSNPGHRKYDSNLIKRLRSYVVDGKVGQANLASVILGNMKNADRSMADLVESLSDELSLKARNLLSTLTSLSQFALYTPRLLTPYIDLIYTESNPEWVAYDKLPELSKQKITGVRLLVNYLTACRNEMEPEEHIITKTLSILWDLLERTCDGALTDNTNSAETSHLRLGASQAIVKLTHYDKYLNELTVPKFERLSYTLQDTCFYVRLEFAEFLMKGLQTEQIHPRYYSLLFICAHEPEESLLKQIRSFIQKRLSSLEIKQAESTVLDSSLVRLVHLLAHHPDFTITTEDLMVFAQYIRFFLSCVATAENVSFLYHIAQKIKLSKDMVSAELSDNSYVLSDMTSLLIKYKCKESSWPLNAYAGRVTLQSKLYKSLPPGAVQNETMEKSYLPQAFIEKLEEEERRKLGDKRARTSIKGGG

Radius of gyration: 42.65 Å; chains: 1; bounding box: 100×72×114 Å

Secondary structure (DSSP, 8-state):
-HHHHHHHHHHHHTS-HHHHHHHHHHHHHHHHHHHHHHHHHHHHHHHHHT---HHHHHHHHHHHHHHHTTSS-HHHHHHHHHHHHHT--HHHHHHHHHHT-TTS-HHHHHHHHHHHHHHHHHH-GGGHHHHHHHHHHHS--SS-HHHHHHHHHHHS---SS-HHHHHHHHHHHHHHHHHHHHH-GGGGGGGHHHHHHHHT-TT-HHHHHHHHHHHHHHHHTSTTT----HHHHHHHHHHHHHS-HHHHHHHHHHHHTSTTHHHHSHHHHHHHHHT--TT-TTHHHHHHHHHHHHHH-HHHHGGGHHHHS-----S---GGGS-HHHHHHHHHHHHHHHHHHHHHHH----HHHHHHHHHHHHHHHT--HHHHHHTT--HHHHHHHHHHHHHHHHHHTTSHHHHTT--HHHHHHGGGGGG-SSHHHHHHHHHHHHHHHHTT-S-GGGHHHHGGGGG-S-HHHHHHHHHHHHHHHHHHHTT-SSS-HHHHHHHHHHHHHHT-TT--SSHHHHHHHHHHHHHHHHHH--TTTHHHHHHHHHHHHTEEESS-GGGHHHHHHHHHHHHHHHHHHHHHHT---PPP-S-----TTTEEEPPTTHHHHHHHHS--S-HHHHHHHHHHHHHHHHHHHHHHHHHS--